Protein AF-A0A926HUX8-F1 (afdb_monomer_lite)

Organism: NCBI:txid2763657

Foldseek 3Di:
DPPVVVCVVVVVVVVVVPPDDDDPDDPPWDWDDDLFKIKTAQAPPQKKKKKFFDAPNDTDDIDIFTDPGITMDGCCVVCVVSSVRGPDMDMDIDRPVVCVVVVVVCVVVVVVDPDPPPDDDAAEEAEEEDQPCWQVLVSVLLCVLQPHYYWYFAFPDRQDPQLVPLVDCPRVQNVCVVVLHQGHTDDIPDDPVPHQEYAYEAEDDPLAGGNSSLNVLQVDDCANHEYAYEYEYPDHDNVSHQVVSCVSNVRYHYFDYYYDTSPDDSVVSNVSCVVRCVDLQSQLWKWWQDPVGIWIWRWDNFQQLSQVSVLPFFWWAWDDDPLWWIKTATPDARDCPPAQFKDFDAQFWWWAQQVVRIIIHGNHTGGMDSRIGTTTGIPDDSVCRSVDGGIITMHRD

InterPro domains:
  IPR008254 Flavodoxin/nitric oxide synthase [PF12682] (124-274)
  IPR029000 Cyclophilin-like domain superfamily [SSF50891] (284-392)
  IPR029039 Flavoprotein-like superfamily [G3DSA:3.40.50.360] (113-276)
  IPR029039 Flavoprotein-like superfamily [SSF52218] (123-238)
  IPR041183 Cyclophilin-like [PF18050] (291-389)

Secondary structure (DSSP, 8-state):
--HHHHHHHHHHHHHHH-S--PPPSSPPPPEEE-SSEEEEEEEPTTEEEEEEEEETTEEEEEEEEE-SEEEEEE-TTTSHHHHHH-SEEEEEEEEGGGGTTTHHHHHHHHSSSPPPP------EEEEE--SSSHHHHHHHHHHHHH-SEEEE--BSSPPPTTTT-TTSTTSHHHHHHHTT----BPPPSS-GGG-SEEEEEEE-BTTB--HHHHHHHHHS--TT-EEEEEEE-SS--SHHHHHHHHHH-TTSEE---EEE-TT--HHHHHHHHHHTT--SSSS-EEEEE-TT--EEEEEPSSHHHHHHHHT-SEEEEEEEETTTEEEE--SS----TT----B---TTEEEEETTTTEEEEESS----BTTEEEEEEEEE-GGGGGG--EEEEEEE-

Radius of gyration: 28.54 Å; chains: 1; bounding box: 80×50×68 Å

pLDDT: mean 81.67, std 19.46, range [22.62, 98.62]

Structure (mmCIF, N/CA/C/O backbone):
data_AF-A0A926HUX8-F1
#
_entry.id   AF-A0A926HUX8-F1
#
loop_
_atom_site.group_PDB
_atom_site.id
_atom_site.type_symbol
_atom_site.label_atom_id
_atom_site.label_alt_id
_atom_site.label_comp_id
_atom_site.label_asym_id
_atom_site.label_entity_id
_atom_site.label_seq_id
_atom_site.pdbx_PDB_ins_code
_atom_site.Cartn_x
_atom_site.Cartn_y
_atom_site.Cartn_z
_atom_site.occupancy
_atom_site.B_iso_or_equiv
_atom_site.auth_seq_id
_atom_site.auth_comp_id
_atom_site.auth_asym_id
_atom_site.auth_atom_id
_atom_site.pdbx_PDB_model_num
ATOM 1 N N . MET A 1 1 ? -18.602 -22.267 11.262 1.00 30.44 1 MET A N 1
ATOM 2 C CA . MET A 1 1 ? -19.468 -21.073 11.420 1.00 30.44 1 MET A CA 1
ATOM 3 C C . MET A 1 1 ? -19.424 -20.127 10.201 1.00 30.44 1 MET A C 1
ATOM 5 O O . MET A 1 1 ? -19.617 -18.935 10.369 1.00 30.44 1 MET A O 1
ATOM 9 N N . LYS A 1 2 ? -19.204 -20.626 8.965 1.00 26.97 2 LYS A N 1
ATOM 10 C CA . LYS A 1 2 ? -19.083 -19.789 7.745 1.00 26.97 2 LYS A CA 1
ATOM 11 C C . LYS A 1 2 ? -20.189 -20.012 6.688 1.00 26.97 2 LYS A C 1
ATOM 13 O O . LYS A 1 2 ? -20.452 -19.112 5.905 1.00 26.97 2 LYS A O 1
ATOM 18 N N . MET A 1 3 ? -20.953 -21.114 6.732 1.00 22.62 3 MET A N 1
ATOM 19 C CA . MET A 1 3 ? -22.077 -21.340 5.792 1.00 22.62 3 MET A CA 1
ATOM 20 C C . MET A 1 3 ? -23.288 -20.406 5.993 1.00 22.62 3 MET A C 1
ATOM 22 O O . MET A 1 3 ? -24.072 -20.221 5.070 1.00 22.62 3 MET A O 1
ATOM 26 N N . ARG A 1 4 ? -23.459 -19.789 7.175 1.00 27.47 4 ARG A N 1
ATOM 27 C CA . ARG A 1 4 ? -24.606 -18.897 7.448 1.00 27.47 4 ARG A CA 1
ATOM 28 C C . ARG A 1 4 ? -24.485 -17.506 6.806 1.00 27.47 4 ARG A C 1
ATOM 30 O O . ARG A 1 4 ? -25.516 -16.886 6.582 1.00 27.47 4 ARG A O 1
ATOM 37 N N . LYS A 1 5 ? -23.273 -17.027 6.483 1.00 30.53 5 LYS A N 1
ATOM 38 C CA . LYS A 1 5 ? -23.066 -15.690 5.886 1.00 30.53 5 LYS A CA 1
ATOM 39 C C . LYS A 1 5 ? -23.252 -15.673 4.360 1.00 30.53 5 LYS A C 1
ATOM 41 O O . LYS A 1 5 ? -23.856 -14.738 3.851 1.00 30.53 5 LYS A O 1
ATOM 46 N N . TYR A 1 6 ? -22.863 -16.729 3.638 1.00 31.91 6 TYR A N 1
ATOM 47 C CA . TYR A 1 6 ? -23.078 -16.809 2.179 1.00 31.91 6 TYR A CA 1
ATOM 48 C C . TYR A 1 6 ? -24.557 -16.929 1.791 1.00 31.91 6 TYR A C 1
ATOM 50 O O . TYR A 1 6 ?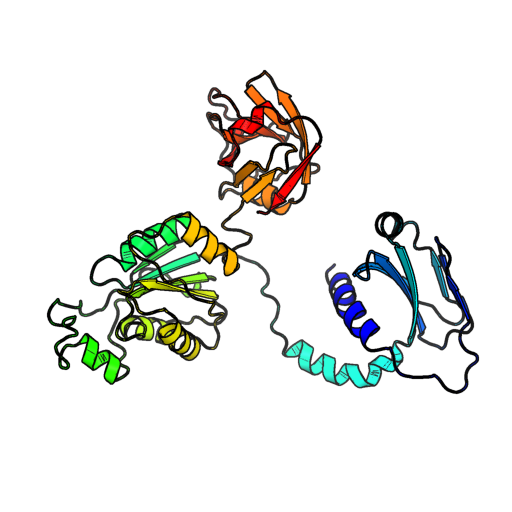 -24.987 -16.347 0.796 1.00 31.91 6 TYR A O 1
ATOM 58 N N . ALA A 1 7 ? -25.366 -17.593 2.623 1.00 31.94 7 ALA A N 1
ATOM 59 C CA . ALA A 1 7 ? -26.815 -17.605 2.450 1.00 31.94 7 ALA A CA 1
ATOM 60 C C . ALA A 1 7 ? -27.417 -16.187 2.529 1.00 31.94 7 ALA A C 1
ATOM 62 O O . ALA A 1 7 ? -28.369 -15.905 1.816 1.00 31.94 7 ALA A O 1
ATOM 63 N N . ALA A 1 8 ? -26.846 -15.274 3.323 1.00 34.78 8 ALA A N 1
ATOM 64 C CA . ALA A 1 8 ? -27.367 -13.916 3.494 1.00 34.78 8 ALA A CA 1
ATOM 65 C C . ALA A 1 8 ? -27.071 -12.969 2.311 1.00 34.78 8 ALA A C 1
ATOM 67 O O . ALA A 1 8 ? -27.789 -11.988 2.142 1.00 34.78 8 ALA A O 1
ATOM 68 N N . LEU A 1 9 ? -26.060 -13.264 1.482 1.00 35.75 9 LEU A N 1
ATOM 69 C CA . LEU A 1 9 ? -25.688 -12.470 0.296 1.00 35.75 9 LEU A CA 1
ATOM 70 C C . LEU A 1 9 ? -26.307 -12.999 -1.007 1.00 35.75 9 LEU A C 1
ATOM 72 O O . LEU A 1 9 ? -26.645 -12.210 -1.887 1.00 35.75 9 LEU A O 1
ATOM 76 N N . LEU A 1 10 ? -26.529 -14.314 -1.115 1.00 41.53 10 LEU A N 1
ATOM 77 C CA . LEU A 1 10 ? -27.232 -14.910 -2.257 1.00 41.53 10 LEU A CA 1
ATOM 78 C C . LEU A 1 10 ? -28.755 -14.746 -2.172 1.00 41.53 10 LEU A C 1
ATOM 80 O O . LEU A 1 10 ? -29.404 -14.593 -3.203 1.00 41.53 10 LEU A O 1
ATOM 84 N N . LEU A 1 11 ? -29.335 -14.741 -0.968 1.00 42.62 11 LEU A N 1
ATOM 85 C CA . LEU A 1 11 ? -30.784 -14.639 -0.771 1.00 42.62 11 LEU A CA 1
ATOM 86 C C . LEU A 1 11 ? -31.406 -13.322 -1.292 1.00 42.62 11 LEU A C 1
ATOM 88 O O . LEU A 1 11 ? -32.448 -13.415 -1.929 1.00 42.62 11 LEU A O 1
ATOM 92 N N . PRO A 1 12 ? -30.809 -12.120 -1.129 1.00 43.56 12 PRO A N 1
ATOM 93 C CA . PRO A 1 12 ? -31.329 -10.892 -1.738 1.00 43.56 12 PRO A CA 1
ATOM 94 C C . PRO A 1 12 ? -31.287 -10.921 -3.272 1.00 43.56 12 PRO A C 1
ATOM 96 O O . PRO A 1 12 ? -32.236 -10.476 -3.916 1.00 43.56 12 PRO A O 1
ATOM 99 N N . LEU A 1 13 ? -30.219 -11.479 -3.857 1.00 39.31 13 LEU A N 1
ATOM 100 C CA . LEU A 1 13 ? -30.061 -11.606 -5.310 1.00 39.31 13 LEU A CA 1
ATOM 101 C C . LEU A 1 13 ? -31.079 -12.600 -5.895 1.00 39.31 13 LEU A C 1
ATOM 103 O O . LEU A 1 13 ? -31.664 -12.355 -6.948 1.00 39.31 13 LEU A O 1
ATOM 107 N N . LEU A 1 14 ? -31.346 -13.695 -5.175 1.00 46.66 14 LEU A N 1
ATOM 108 C CA . LEU A 1 14 ? -32.351 -14.687 -5.549 1.00 46.66 14 LEU A CA 1
ATOM 109 C C . LEU A 1 14 ? -33.788 -14.176 -5.345 1.00 46.66 14 LEU A C 1
ATOM 111 O O . LEU A 1 14 ? -34.656 -14.436 -6.173 1.00 46.66 14 LEU A O 1
ATOM 115 N N . LEU A 1 15 ? -34.039 -13.407 -4.279 1.00 44.56 15 LEU A N 1
ATOM 116 C CA . LEU A 1 15 ? -35.337 -12.782 -4.001 1.00 44.56 15 LEU A CA 1
ATOM 117 C C . LEU A 1 15 ? -35.689 -11.688 -5.025 1.00 44.56 15 LEU A C 1
ATOM 119 O O . LEU A 1 15 ? -36.867 -11.522 -5.330 1.00 44.56 15 LEU A O 1
ATOM 123 N N . MET A 1 16 ? -34.702 -10.991 -5.609 1.00 39.34 16 MET A N 1
ATOM 124 C CA . MET A 1 16 ? -34.928 -10.086 -6.752 1.00 39.34 16 MET A CA 1
ATOM 125 C C . MET A 1 16 ? -35.346 -10.830 -8.034 1.00 39.34 16 MET A C 1
ATOM 127 O O . MET A 1 16 ? -36.102 -10.285 -8.838 1.00 39.34 16 MET A O 1
ATOM 131 N N . LEU A 1 17 ? -34.892 -12.075 -8.225 1.00 37.88 17 LEU A N 1
ATOM 132 C CA . LEU A 1 17 ? -35.173 -12.885 -9.419 1.00 37.88 17 LEU A CA 1
ATOM 133 C C . LEU A 1 17 ? -36.525 -13.623 -9.367 1.00 37.88 17 LEU A C 1
ATOM 135 O O . LEU A 1 17 ? -37.044 -14.014 -10.409 1.00 37.88 17 LEU A O 1
ATOM 139 N N . CYS A 1 18 ? -37.143 -13.770 -8.192 1.00 39.72 18 CYS A N 1
ATOM 140 C CA . CYS A 1 18 ? -38.408 -14.498 -8.013 1.00 39.72 18 CYS A CA 1
ATOM 141 C C . CYS A 1 18 ? -39.683 -13.677 -8.306 1.00 39.72 18 CYS A C 1
ATOM 143 O O . CYS A 1 18 ? -40.761 -14.018 -7.823 1.00 39.72 18 CYS A O 1
ATOM 145 N N . SER A 1 19 ? -39.609 -12.616 -9.115 1.00 36.59 19 SER A N 1
ATOM 146 C CA . SER A 1 19 ? -40.789 -11.825 -9.511 1.00 36.59 19 SER A CA 1
ATOM 147 C C . SER A 1 19 ? -41.576 -12.401 -10.696 1.00 36.59 19 SER A C 1
ATOM 149 O O . SER A 1 19 ? -42.433 -11.714 -11.246 1.00 36.59 19 SER A O 1
ATOM 151 N N . VAL A 1 20 ? -41.337 -13.654 -11.100 1.00 40.81 20 VAL A N 1
ATOM 152 C CA . VAL A 1 20 ? -42.109 -14.291 -12.173 1.00 40.81 20 VAL A CA 1
ATOM 153 C C . VAL A 1 20 ? -42.200 -15.799 -11.938 1.00 40.81 20 VAL A C 1
ATOM 155 O O . VAL A 1 20 ? -41.252 -16.524 -12.217 1.00 40.81 20 VAL A O 1
ATOM 158 N N . ASN A 1 21 ? -43.324 -16.271 -11.394 1.00 34.19 21 ASN A N 1
ATOM 159 C CA . ASN A 1 21 ? -44.075 -17.423 -11.915 1.00 34.19 21 ASN A CA 1
ATOM 160 C C . ASN A 1 21 ? -45.258 -17.754 -10.995 1.00 34.19 21 ASN A C 1
ATOM 162 O O . ASN A 1 21 ? -45.106 -18.055 -9.815 1.00 34.19 21 ASN A O 1
ATOM 166 N N . SER A 1 22 ? -46.454 -17.692 -11.572 1.00 34.25 22 SER A N 1
ATOM 167 C CA . SER A 1 22 ? -47.717 -18.083 -10.956 1.00 34.25 22 SER A CA 1
ATOM 168 C C . SER A 1 22 ? -47.761 -19.606 -10.786 1.00 34.25 22 SER A C 1
ATOM 170 O O . SER A 1 22 ? -47.613 -20.336 -11.767 1.00 34.25 22 SER A O 1
ATOM 172 N N . PHE A 1 23 ? -47.979 -20.101 -9.566 1.00 32.97 23 PHE A N 1
ATOM 173 C CA . PHE A 1 23 ? -48.222 -21.527 -9.343 1.00 32.97 23 PHE A CA 1
ATOM 174 C C . PHE A 1 23 ? -49.660 -21.883 -9.735 1.00 32.97 23 PHE A C 1
ATOM 176 O O . PHE A 1 23 ? -50.624 -21.272 -9.282 1.00 32.97 23 PHE A O 1
ATOM 183 N N . VAL A 1 24 ? -49.796 -22.890 -10.597 1.00 35.28 24 VAL A N 1
ATOM 184 C CA . VAL A 1 24 ? -51.074 -23.470 -11.018 1.00 35.28 24 VAL A CA 1
ATOM 185 C C . VAL A 1 24 ? -51.411 -24.651 -10.097 1.00 35.28 24 VAL A C 1
ATOM 187 O O . VAL A 1 24 ? -50.634 -25.593 -9.988 1.00 35.28 24 VAL A O 1
ATOM 190 N N . ALA A 1 25 ? -52.609 -24.607 -9.503 1.00 40.12 25 ALA A N 1
ATOM 191 C CA . ALA A 1 25 ? -53.390 -25.741 -8.978 1.00 40.12 25 ALA A CA 1
ATOM 192 C C . ALA A 1 25 ? -52.998 -26.418 -7.637 1.00 40.12 25 ALA A C 1
ATOM 194 O O . ALA A 1 25 ? -53.245 -27.609 -7.456 1.00 40.12 25 ALA A O 1
ATOM 195 N N . ALA A 1 26 ? -52.543 -25.651 -6.646 1.00 45.12 26 ALA A N 1
ATOM 196 C CA . ALA A 1 26 ? -52.792 -25.931 -5.223 1.00 45.12 26 ALA A CA 1
ATOM 197 C C . ALA A 1 26 ? -53.458 -24.682 -4.617 1.00 45.12 26 ALA A C 1
ATOM 199 O O . ALA A 1 26 ? -53.268 -23.595 -5.162 1.00 45.12 26 ALA A O 1
ATOM 200 N N . ALA A 1 27 ? -54.275 -24.807 -3.562 1.00 52.12 27 ALA A N 1
ATOM 201 C CA . ALA A 1 27 ? -54.790 -23.619 -2.872 1.00 52.12 27 ALA A CA 1
ATOM 202 C C . ALA A 1 27 ? -53.598 -22.716 -2.517 1.00 52.12 27 ALA A C 1
ATOM 204 O O . ALA A 1 27 ? -52.604 -23.221 -1.994 1.00 52.12 27 ALA A O 1
ATOM 205 N N . GLU A 1 28 ? -53.653 -21.430 -2.882 1.00 56.44 28 GLU A N 1
ATOM 206 C CA . GLU A 1 28 ? -52.547 -20.519 -2.588 1.00 56.44 28 GLU A CA 1
ATOM 207 C C . GLU A 1 28 ? -52.283 -20.545 -1.077 1.00 56.44 28 GLU A C 1
ATOM 209 O O . GLU A 1 28 ? -53.228 -20.389 -0.296 1.00 56.44 28 GLU A O 1
ATOM 214 N N . PRO A 1 29 ? -51.033 -20.784 -0.649 1.00 65.06 29 PRO A N 1
ATOM 215 C CA . PRO A 1 29 ? -50.724 -20.874 0.766 1.00 65.06 29 PRO A CA 1
ATOM 216 C C . PRO A 1 29 ? -51.051 -19.542 1.443 1.00 65.06 29 PRO A C 1
ATOM 218 O O . PRO A 1 29 ? -50.635 -18.472 0.988 1.00 65.06 29 PRO A O 1
ATOM 221 N N . ALA A 1 30 ? -51.809 -19.596 2.537 1.00 72.62 30 ALA A N 1
ATOM 222 C CA . ALA A 1 30 ? -52.227 -18.389 3.234 1.00 72.62 30 ALA A CA 1
ATOM 223 C C . ALA A 1 30 ? -51.070 -17.855 4.084 1.00 72.62 30 ALA A C 1
ATOM 225 O O . ALA A 1 30 ? -50.608 -18.519 5.014 1.00 72.62 30 ALA A O 1
ATOM 226 N N . LEU A 1 31 ? -50.619 -16.638 3.772 1.00 77.12 31 LEU A N 1
ATOM 227 C CA . LEU A 1 31 ? -49.547 -15.948 4.484 1.00 77.12 31 LEU A CA 1
ATOM 228 C C . LEU A 1 31 ? -50.100 -14.845 5.378 1.00 77.12 31 LEU A C 1
ATOM 230 O O . LEU A 1 31 ? -50.803 -13.946 4.925 1.00 77.12 31 LEU A O 1
ATOM 234 N N . THR A 1 32 ? -49.742 -14.894 6.657 1.00 80.38 32 THR A N 1
ATOM 235 C CA . THR A 1 32 ? -50.054 -13.846 7.630 1.00 80.38 32 THR A CA 1
ATOM 236 C C . THR A 1 32 ? -48.773 -13.364 8.290 1.00 80.38 32 THR A C 1
ATOM 238 O O . THR A 1 32 ? -48.001 -14.158 8.825 1.00 80.38 32 THR A O 1
ATOM 241 N N . VAL A 1 33 ? -48.558 -12.050 8.286 1.00 79.69 33 VAL A N 1
ATOM 242 C CA . VAL A 1 33 ? -47.415 -11.403 8.936 1.00 79.69 33 VAL A CA 1
ATOM 243 C C . VAL A 1 33 ? -47.902 -10.388 9.964 1.00 79.69 33 VAL A C 1
ATOM 245 O O . VAL A 1 33 ? -48.847 -9.637 9.732 1.00 79.69 33 VAL A O 1
ATOM 248 N N . THR A 1 34 ? -47.251 -10.377 11.119 1.00 83.50 34 THR A N 1
ATOM 249 C CA . THR A 1 34 ? -47.455 -9.402 12.196 1.00 83.50 34 THR A CA 1
ATOM 250 C C . THR A 1 34 ? -46.132 -8.701 12.501 1.00 83.50 34 THR A C 1
ATOM 252 O O . THR A 1 34 ? -45.128 -8.939 11.840 1.00 83.50 34 THR A O 1
ATOM 255 N N . LYS A 1 35 ? -46.076 -7.828 13.512 1.00 77.81 35 LYS A N 1
ATOM 256 C CA . LYS A 1 35 ? -44.792 -7.227 13.917 1.00 77.81 35 LYS A CA 1
ATOM 257 C C . LYS A 1 35 ? -43.835 -8.219 14.590 1.00 77.81 35 LYS A C 1
ATOM 259 O O . LYS A 1 35 ? -42.640 -7.964 14.607 1.00 77.81 35 LYS A O 1
ATOM 264 N N . SER A 1 36 ? -44.340 -9.327 15.128 1.00 77.94 36 SER A N 1
ATOM 265 C CA . SER A 1 36 ? -43.566 -10.261 15.961 1.00 77.94 36 SER A CA 1
ATOM 266 C C . SER A 1 36 ? -43.528 -11.696 15.431 1.00 77.94 36 SER A C 1
ATOM 268 O O . SER A 1 36 ? -42.726 -12.511 15.890 1.00 77.94 36 SER A O 1
ATOM 270 N N . ALA A 1 37 ? -44.389 -12.035 14.473 1.00 84.25 37 ALA A N 1
ATOM 271 C CA . ALA A 1 37 ? -44.496 -13.388 13.950 1.00 84.25 37 ALA A CA 1
ATOM 272 C C . ALA A 1 37 ? -44.999 -13.430 12.508 1.00 84.25 37 ALA A C 1
ATOM 274 O O . ALA A 1 37 ? -45.783 -12.579 12.080 1.00 84.25 37 ALA A O 1
ATOM 275 N N . ALA A 1 38 ? -44.601 -14.486 11.803 1.00 84.94 38 ALA A N 1
ATOM 276 C CA . ALA A 1 38 ? -45.119 -14.852 10.495 1.00 84.94 38 ALA A CA 1
ATOM 277 C C . ALA A 1 38 ? -45.668 -16.280 10.534 1.00 84.94 38 ALA A C 1
ATOM 279 O O . ALA A 1 38 ? -45.161 -17.151 11.251 1.00 84.94 38 ALA A O 1
ATOM 280 N N . TYR A 1 39 ? -46.727 -16.493 9.765 1.00 83.44 39 TYR A N 1
ATOM 281 C CA . TYR A 1 39 ? -47.485 -17.727 9.728 1.00 83.44 39 TYR A CA 1
ATOM 282 C C . TYR A 1 39 ? -47.853 -18.067 8.288 1.00 83.44 39 TYR A C 1
ATOM 284 O O . TYR A 1 39 ? -48.324 -17.202 7.548 1.00 83.44 39 TYR A O 1
ATOM 292 N N . ALA A 1 40 ? -47.635 -19.321 7.912 1.00 83.00 40 ALA A N 1
ATOM 293 C CA . ALA A 1 40 ? -47.982 -19.861 6.611 1.00 83.00 40 ALA A CA 1
ATOM 294 C C . ALA A 1 40 ? -48.712 -21.199 6.782 1.00 83.00 40 ALA A C 1
ATOM 296 O O . ALA A 1 40 ? -48.212 -22.081 7.486 1.00 83.00 40 ALA A O 1
ATOM 297 N N . THR A 1 41 ? -49.872 -21.360 6.147 1.00 82.38 41 THR A N 1
ATOM 298 C CA . THR A 1 41 ? -50.610 -22.638 6.096 1.00 82.38 41 THR A CA 1
ATOM 299 C C . THR A 1 41 ? -50.675 -23.178 4.685 1.00 82.38 41 THR A C 1
ATOM 301 O O . THR A 1 41 ? -50.396 -22.462 3.725 1.00 82.38 41 THR A O 1
ATOM 304 N N . ASP A 1 42 ? -51.027 -24.460 4.578 1.00 80.06 42 ASP A N 1
ATOM 305 C CA . ASP A 1 42 ? -51.213 -25.155 3.303 1.00 80.06 42 ASP A CA 1
ATOM 306 C C . ASP A 1 42 ? -49.953 -25.102 2.423 1.00 80.06 42 ASP A C 1
ATOM 308 O O . ASP A 1 42 ? -50.006 -25.085 1.195 1.00 80.06 42 ASP A O 1
ATOM 312 N N . CYS A 1 43 ? -48.788 -25.071 3.076 1.00 75.06 43 CYS A N 1
ATOM 313 C CA . CYS A 1 43 ? -47.498 -24.979 2.416 1.00 75.06 43 CYS A CA 1
ATOM 314 C C . CYS A 1 43 ? -47.186 -26.290 1.677 1.00 75.06 43 CYS A C 1
ATOM 316 O O . CYS A 1 43 ? -47.221 -27.360 2.304 1.00 75.06 43 CYS A O 1
ATOM 318 N N . PRO A 1 44 ? -46.802 -26.230 0.387 1.00 71.06 44 PRO A N 1
ATOM 319 C CA . PRO A 1 44 ? -46.281 -27.380 -0.343 1.00 71.06 44 PRO A CA 1
ATOM 320 C C . PRO A 1 44 ? -45.127 -28.072 0.394 1.00 71.06 44 PRO A C 1
ATOM 322 O O . PRO A 1 44 ? -44.391 -27.445 1.167 1.00 71.06 44 PRO A O 1
ATOM 325 N N . ALA A 1 45 ? -44.934 -29.366 0.132 1.00 68.25 45 ALA A N 1
ATOM 326 C CA . ALA A 1 45 ? -43.792 -30.103 0.666 1.00 68.25 45 ALA A CA 1
ATOM 327 C C . ALA A 1 45 ? -42.476 -29.403 0.276 1.00 68.25 45 ALA A C 1
ATOM 329 O O . ALA A 1 45 ? -42.297 -29.031 -0.879 1.00 68.25 45 ALA A O 1
ATOM 330 N N . ASN A 1 46 ? -41.559 -29.250 1.238 1.00 68.19 46 ASN A N 1
ATOM 331 C CA . ASN A 1 46 ? -40.267 -28.556 1.096 1.00 68.19 46 ASN A CA 1
ATOM 332 C C . ASN A 1 46 ? -40.320 -27.018 0.981 1.00 68.19 46 ASN A C 1
ATOM 334 O O . ASN A 1 46 ? -39.338 -26.394 0.565 1.00 68.19 46 ASN A O 1
ATOM 338 N N . SER A 1 47 ? -41.431 -26.401 1.389 1.00 73.81 47 SER A N 1
ATOM 339 C CA . SER A 1 47 ? -41.518 -24.944 1.520 1.00 73.81 47 SER A CA 1
ATOM 340 C C . SER A 1 47 ? -40.737 -24.430 2.729 1.00 73.81 47 SER A C 1
ATOM 342 O O . SER A 1 47 ? -40.798 -24.997 3.818 1.00 73.81 47 SER A O 1
ATOM 344 N N . ASN A 1 48 ? -40.077 -23.292 2.557 1.00 77.75 48 ASN A N 1
ATOM 345 C CA . ASN A 1 48 ? -39.493 -22.498 3.628 1.00 77.75 48 ASN A CA 1
ATOM 346 C C . ASN A 1 48 ? -40.200 -21.146 3.694 1.00 77.75 48 ASN A C 1
ATOM 348 O O . ASN A 1 48 ? -40.423 -20.512 2.661 1.00 77.75 48 ASN A O 1
ATOM 352 N N . LEU A 1 49 ? -40.515 -20.691 4.905 1.00 78.75 49 LEU A N 1
ATOM 353 C CA . LEU A 1 49 ? -41.037 -19.349 5.142 1.00 78.75 49 LEU A CA 1
ATOM 354 C C . LEU A 1 49 ? -39.875 -18.403 5.435 1.00 78.75 49 LEU A C 1
ATOM 356 O O . LEU A 1 49 ? -39.132 -18.597 6.398 1.00 78.75 49 LEU A O 1
ATOM 360 N N . ILE A 1 50 ? -39.739 -17.363 4.623 1.00 80.81 50 ILE A N 1
ATOM 361 C CA . ILE A 1 50 ? -38.726 -16.322 4.781 1.00 80.81 50 ILE A CA 1
ATOM 362 C C . ILE A 1 50 ? -39.404 -15.057 5.287 1.00 80.81 50 ILE A C 1
ATOM 364 O O . ILE A 1 50 ? -40.402 -14.613 4.721 1.00 80.81 50 ILE A O 1
ATOM 368 N N . VAL A 1 51 ? -38.818 -14.456 6.316 1.00 79.56 51 VAL A N 1
ATOM 369 C CA . VAL A 1 51 ? -39.163 -13.124 6.814 1.00 79.56 51 VAL A CA 1
ATOM 370 C C . VAL A 1 51 ? -37.990 -12.197 6.529 1.00 79.56 51 VAL A C 1
ATOM 372 O O . VAL A 1 51 ? -36.859 -12.509 6.903 1.00 79.56 51 VAL A O 1
ATOM 375 N N . ALA A 1 52 ? -38.255 -11.071 5.871 1.00 78.50 52 ALA A N 1
ATOM 376 C CA . ALA A 1 52 ? -37.259 -10.074 5.499 1.00 78.50 52 ALA A CA 1
ATOM 377 C C . ALA A 1 52 ? -37.696 -8.677 5.957 1.00 78.50 52 ALA A C 1
ATOM 379 O O . ALA A 1 52 ? -38.830 -8.265 5.709 1.00 78.50 52 ALA A O 1
ATOM 380 N N . LEU A 1 53 ? -36.789 -7.959 6.615 1.00 76.38 53 LEU A N 1
ATOM 381 C CA . LEU A 1 53 ? -36.997 -6.610 7.128 1.00 76.38 53 LEU A CA 1
ATOM 382 C C . LEU A 1 53 ? -36.202 -5.623 6.292 1.00 76.38 53 LEU A C 1
ATOM 384 O O . LEU A 1 53 ? -35.031 -5.867 5.987 1.00 76.38 53 LEU A O 1
ATOM 388 N N . TYR A 1 54 ? -36.834 -4.506 5.956 1.00 72.12 54 TYR A N 1
ATOM 389 C CA . TYR A 1 54 ? -36.247 -3.463 5.131 1.00 72.12 54 TYR A CA 1
ATOM 390 C C . TYR A 1 54 ? -36.311 -2.106 5.828 1.00 72.12 54 TYR A C 1
ATOM 392 O O . TYR A 1 54 ? -37.237 -1.834 6.590 1.00 72.12 54 TYR A O 1
ATOM 400 N N . GLN A 1 55 ? -35.320 -1.270 5.535 1.00 74.19 55 GLN A N 1
ATOM 401 C CA . GLN A 1 55 ? -35.284 0.152 5.859 1.00 74.19 55 GLN A CA 1
ATOM 402 C C . GLN A 1 55 ? -34.823 0.895 4.603 1.00 74.19 55 GLN A C 1
ATOM 404 O O . GLN A 1 55 ? -33.747 0.597 4.083 1.00 74.19 55 GLN A O 1
ATOM 409 N N . ASN A 1 56 ? -35.620 1.837 4.094 1.00 71.69 56 ASN A N 1
ATOM 410 C CA . ASN A 1 56 ? -35.329 2.579 2.860 1.00 71.69 56 ASN A CA 1
ATOM 411 C C . ASN A 1 56 ? -34.958 1.654 1.682 1.00 71.69 56 ASN A C 1
ATOM 413 O O . ASN A 1 56 ? -33.926 1.832 1.039 1.00 71.69 56 ASN A O 1
ATOM 417 N N . GLU A 1 57 ? -35.764 0.611 1.452 1.00 72.31 57 GLU A N 1
ATOM 418 C CA . GLU A 1 57 ? -35.560 -0.423 0.415 1.00 72.31 57 GLU A CA 1
ATOM 419 C C . GLU A 1 57 ? -34.299 -1.295 0.565 1.00 72.31 57 GLU A C 1
ATOM 421 O O . GLU A 1 57 ? -34.103 -2.243 -0.200 1.00 72.31 57 GLU A O 1
ATOM 426 N N . ARG A 1 58 ? -33.476 -1.066 1.593 1.00 56.66 58 ARG A N 1
ATOM 427 C CA . ARG A 1 58 ? -32.315 -1.897 1.912 1.00 56.66 58 ARG A CA 1
ATOM 428 C C . ARG A 1 58 ? -32.698 -2.997 2.891 1.00 56.66 58 ARG A C 1
ATOM 430 O O . ARG A 1 58 ? -33.376 -2.748 3.884 1.00 56.66 58 ARG A O 1
ATOM 437 N N . LEU A 1 59 ? -32.246 -4.219 2.620 1.00 66.69 59 LEU A N 1
ATOM 438 C CA . LEU A 1 59 ? -32.437 -5.354 3.518 1.00 66.69 59 LEU A CA 1
ATOM 439 C C . LEU A 1 59 ? -31.601 -5.162 4.793 1.00 66.69 59 LEU A C 1
ATOM 441 O O . LEU A 1 59 ? -30.381 -5.026 4.705 1.00 66.69 59 LEU A O 1
ATOM 445 N N . VAL A 1 60 ? -32.252 -5.179 5.957 1.00 70.81 60 VAL A N 1
ATOM 446 C CA . VAL A 1 60 ? -31.615 -4.974 7.273 1.00 70.81 60 VAL A CA 1
ATOM 447 C C . VAL A 1 60 ? -31.690 -6.200 8.187 1.00 70.81 60 VAL A C 1
ATOM 449 O O . VAL A 1 60 ? -30.946 -6.286 9.156 1.00 70.81 60 VAL A O 1
ATOM 452 N N . GLY A 1 61 ? -32.534 -7.190 7.874 1.00 73.44 61 GLY A N 1
ATOM 453 C CA . GLY A 1 61 ? -32.604 -8.435 8.642 1.00 73.44 61 GLY A CA 1
ATOM 454 C C . GLY A 1 61 ? -33.382 -9.538 7.932 1.00 73.44 61 GLY A C 1
ATOM 455 O O . GLY A 1 61 ? -34.315 -9.257 7.180 1.00 73.44 61 GLY A O 1
ATOM 456 N N . THR A 1 62 ? -33.008 -10.802 8.161 1.00 81.25 62 THR A N 1
ATOM 457 C CA . THR A 1 62 ? -33.729 -11.964 7.611 1.00 81.25 62 THR A CA 1
ATOM 458 C C . THR A 1 62 ? -33.776 -13.142 8.573 1.00 81.25 62 THR A C 1
ATOM 460 O O . THR A 1 62 ? -32.832 -13.391 9.324 1.00 81.25 62 THR A O 1
ATOM 463 N N . LYS A 1 63 ? -34.861 -13.919 8.507 1.00 79.62 63 LYS A N 1
ATOM 464 C CA . LYS A 1 63 ? -34.990 -15.206 9.196 1.00 79.62 63 LYS A CA 1
ATOM 465 C C . LYS A 1 63 ? -35.731 -16.209 8.323 1.00 79.62 63 LYS A C 1
ATOM 467 O O . LYS A 1 63 ? -36.659 -15.850 7.602 1.00 79.62 63 LYS A O 1
ATOM 472 N N . ILE A 1 64 ? -35.310 -17.467 8.404 1.00 78.69 64 ILE A N 1
ATOM 473 C CA . ILE A 1 64 ? -35.887 -18.576 7.644 1.00 78.69 64 ILE A CA 1
ATOM 474 C C . ILE A 1 64 ? -36.457 -19.595 8.626 1.00 78.69 64 ILE A C 1
ATOM 476 O O . ILE A 1 64 ? -35.769 -20.011 9.561 1.00 78.69 64 ILE A O 1
ATOM 480 N N . TYR A 1 65 ? -37.697 -20.008 8.383 1.00 76.25 65 TYR A N 1
ATOM 481 C CA . TYR A 1 65 ? -38.387 -21.064 9.110 1.00 76.25 65 TYR A CA 1
ATOM 482 C C . TYR A 1 65 ? -38.627 -22.244 8.179 1.00 76.25 65 TYR A C 1
ATOM 484 O O . TYR A 1 65 ? -39.217 -22.100 7.107 1.00 76.25 65 TYR A O 1
ATOM 492 N N . ILE A 1 66 ? -38.148 -23.408 8.605 1.00 76.50 66 ILE A N 1
ATOM 493 C CA . ILE A 1 66 ? -38.222 -24.656 7.850 1.00 76.50 66 ILE A CA 1
ATOM 494 C C . ILE A 1 66 ? -39.320 -25.511 8.483 1.00 76.50 66 ILE A C 1
ATOM 496 O O . ILE A 1 66 ? -39.304 -25.734 9.694 1.00 76.50 66 ILE A O 1
ATOM 500 N N . GLY A 1 67 ? -40.270 -25.988 7.681 1.00 69.00 67 GLY A N 1
ATOM 501 C CA . GLY A 1 67 ? -41.377 -26.820 8.152 1.00 69.00 67 GLY A CA 1
ATOM 502 C C . GLY A 1 67 ? -42.164 -27.447 7.003 1.00 69.00 67 GLY A C 1
ATOM 503 O O . GLY A 1 67 ? -41.842 -27.253 5.837 1.00 69.00 67 GLY A O 1
ATOM 504 N N . THR A 1 68 ? -43.197 -28.227 7.325 1.00 68.19 68 THR A N 1
ATOM 505 C CA . THR A 1 68 ? -44.096 -28.836 6.326 1.00 68.19 68 THR A CA 1
ATOM 506 C C . THR A 1 68 ? -45.549 -28.622 6.736 1.00 68.19 68 THR A C 1
ATOM 508 O O . THR A 1 68 ? -45.861 -28.641 7.927 1.00 68.19 68 THR A O 1
ATOM 511 N N . GLY A 1 69 ? -46.436 -28.389 5.764 1.00 75.75 69 GLY A N 1
ATOM 512 C CA . GLY A 1 69 ? -47.853 -28.099 6.003 1.00 75.75 69 GLY A CA 1
ATOM 513 C C . GLY A 1 69 ? -48.083 -26.705 6.593 1.00 75.75 69 GLY A C 1
ATOM 514 O O . GLY A 1 69 ? -48.461 -25.788 5.870 1.00 75.75 69 GLY A O 1
ATOM 515 N N . THR A 1 70 ? -47.816 -26.538 7.888 1.00 81.50 70 THR A N 1
ATOM 516 C CA . THR A 1 70 ? -47.939 -25.259 8.600 1.00 81.50 70 THR A CA 1
ATOM 517 C C . THR A 1 70 ? -46.579 -24.821 9.124 1.00 81.50 70 THR A C 1
ATOM 519 O O . THR A 1 70 ? -45.929 -25.555 9.869 1.00 81.50 70 THR A O 1
ATOM 522 N N . ILE A 1 71 ? -46.160 -23.608 8.769 1.00 81.19 71 ILE A N 1
ATOM 523 C CA . ILE A 1 71 ? -44.887 -23.020 9.190 1.00 81.19 71 ILE A CA 1
ATOM 524 C C . ILE A 1 71 ? -45.178 -21.771 10.021 1.00 81.19 71 ILE A C 1
ATOM 526 O O . ILE A 1 71 ? -45.820 -20.833 9.550 1.00 81.19 71 ILE A O 1
ATOM 530 N N . GLN A 1 72 ? -44.690 -21.750 11.261 1.00 84.25 72 GLN A N 1
ATOM 531 C CA . GLN A 1 72 ? -44.795 -20.602 12.158 1.00 84.25 72 GLN A CA 1
ATOM 532 C C . GLN A 1 72 ? -43.411 -20.176 12.627 1.00 84.25 72 GLN A C 1
ATOM 534 O O . GLN A 1 72 ? -42.596 -21.009 13.026 1.00 84.25 72 GLN A O 1
ATOM 539 N N . GLY A 1 73 ? -43.180 -18.867 12.633 1.00 82.12 73 GLY A N 1
ATOM 540 C CA . GLY A 1 73 ? -41.927 -18.291 13.078 1.00 82.12 73 GLY A CA 1
ATOM 541 C C . GLY A 1 73 ? -42.105 -17.036 13.916 1.00 82.12 73 GLY A C 1
ATOM 542 O O . GLY A 1 73 ? -42.755 -16.091 13.477 1.00 82.12 73 GLY A O 1
ATOM 543 N N . ASN A 1 74 ? -41.507 -17.019 15.109 1.00 85.38 74 ASN A N 1
ATOM 544 C CA . ASN A 1 74 ? -41.333 -15.808 15.913 1.00 85.38 74 ASN A CA 1
ATOM 545 C C . ASN A 1 74 ? -39.903 -15.300 15.716 1.00 85.38 74 ASN A C 1
ATOM 547 O O . ASN A 1 74 ? -38.954 -16.043 15.970 1.00 85.38 74 ASN A O 1
ATOM 551 N N . TYR A 1 75 ? -39.755 -14.079 15.206 1.00 80.31 75 TYR A N 1
ATOM 552 C CA . TYR A 1 75 ? -38.458 -13.473 14.873 1.00 80.31 75 TYR A CA 1
ATOM 553 C C . TYR A 1 75 ? -38.107 -12.302 15.789 1.00 80.31 75 TYR A C 1
ATOM 555 O O . TYR A 1 75 ? -37.078 -11.668 15.592 1.00 80.31 75 TYR A O 1
ATOM 563 N N . THR A 1 76 ? -38.935 -12.014 16.796 1.00 80.56 76 THR A N 1
ATOM 564 C CA . THR A 1 76 ? -38.782 -10.811 17.628 1.00 80.56 76 THR A CA 1
ATOM 565 C C . THR A 1 76 ? -37.460 -10.802 18.390 1.00 80.56 76 THR A C 1
ATOM 567 O O . THR A 1 76 ? -36.803 -9.775 18.450 1.00 80.56 76 THR A O 1
ATOM 570 N N . GLN A 1 77 ? -37.048 -11.956 18.922 1.00 75.69 77 GLN A N 1
ATOM 571 C CA . GLN A 1 77 ? -35.786 -12.094 19.653 1.00 75.69 77 GLN A CA 1
ATOM 572 C C . GLN A 1 77 ? -34.570 -12.150 18.718 1.00 75.69 77 GLN A C 1
ATOM 574 O O . GLN A 1 77 ? -33.495 -11.680 19.062 1.00 75.69 77 GLN A O 1
ATOM 579 N N . ASP A 1 78 ? -34.734 -12.741 17.534 1.00 70.00 78 ASP A N 1
ATOM 580 C CA . ASP A 1 78 ? -33.638 -12.931 16.581 1.00 70.00 78 ASP A CA 1
ATOM 581 C C . ASP A 1 78 ? -33.332 -11.671 15.760 1.00 70.00 78 ASP A C 1
ATOM 583 O O . ASP A 1 78 ? -32.234 -11.544 15.225 1.00 70.00 78 ASP A O 1
ATOM 587 N N . LEU A 1 79 ? -34.314 -10.778 15.608 1.00 80.94 79 LEU A N 1
ATOM 588 C CA . LEU A 1 79 ? -34.259 -9.603 14.738 1.00 80.94 79 LEU A CA 1
ATOM 589 C C . LEU A 1 79 ? -34.625 -8.316 15.492 1.00 80.94 79 LEU A C 1
ATOM 591 O O . LEU A 1 79 ? -35.102 -7.375 14.867 1.00 80.94 79 LEU A O 1
ATOM 595 N N . GLU A 1 80 ? -34.431 -8.266 16.814 1.00 80.75 80 GLU A N 1
ATOM 596 C CA . GLU A 1 80 ? -34.844 -7.141 17.672 1.00 80.75 80 GLU A CA 1
ATOM 597 C C . GLU A 1 80 ? -34.300 -5.792 17.170 1.00 80.75 80 GLU A C 1
ATOM 599 O O . GLU A 1 80 ? -35.061 -4.846 16.977 1.00 80.75 80 GLU A O 1
ATOM 604 N N . GLU A 1 81 ? -33.007 -5.731 16.853 1.00 76.00 81 GLU A N 1
ATOM 605 C CA . GLU A 1 81 ? -32.353 -4.531 16.319 1.00 76.00 81 GLU A CA 1
ATOM 606 C C . GLU A 1 81 ? -32.805 -4.187 14.889 1.00 76.00 81 GLU A C 1
ATOM 608 O O . GLU A 1 81 ? -32.986 -3.023 14.541 1.00 76.00 81 GLU A O 1
ATOM 613 N N . ALA A 1 82 ? -33.041 -5.186 14.037 1.00 77.06 82 ALA A N 1
ATOM 614 C CA . ALA A 1 82 ? -33.553 -4.934 12.691 1.00 77.06 82 ALA A CA 1
ATOM 615 C C . ALA A 1 82 ? -35.012 -4.438 12.732 1.00 77.06 82 ALA A C 1
ATOM 617 O O . ALA A 1 82 ? -35.406 -3.604 11.919 1.00 77.06 82 ALA A O 1
ATOM 618 N N . LEU A 1 83 ? -35.807 -4.914 13.696 1.00 83.25 83 LEU A N 1
ATOM 619 C CA . LEU A 1 83 ? -37.203 -4.524 13.902 1.00 83.25 83 LEU A CA 1
ATOM 620 C C . LEU A 1 83 ? -37.353 -3.069 14.343 1.00 83.25 83 LEU A C 1
ATOM 622 O O . LEU A 1 83 ? -38.316 -2.422 13.930 1.00 83.25 83 LEU A O 1
ATOM 626 N N . THR A 1 84 ? -36.431 -2.546 15.157 1.00 82.56 84 THR A N 1
ATOM 627 C CA . THR A 1 84 ? -36.480 -1.144 15.612 1.00 82.56 84 THR A CA 1
ATOM 628 C C . THR A 1 84 ? -36.236 -0.151 14.479 1.00 82.56 84 THR A C 1
ATOM 630 O O . THR A 1 84 ? -36.762 0.960 14.527 1.00 82.56 84 THR A O 1
ATOM 633 N N . HIS A 1 85 ? -35.497 -0.556 13.444 1.00 77.94 85 HIS A N 1
ATOM 634 C CA . HIS A 1 85 ? -35.108 0.311 12.331 1.00 77.94 85 HIS A CA 1
ATOM 635 C C . HIS A 1 85 ? -35.877 0.041 11.032 1.00 77.94 85 HIS A C 1
ATOM 637 O O . HIS A 1 85 ? -35.846 0.871 10.124 1.00 77.94 85 HIS A O 1
ATOM 643 N N . SER A 1 86 ? -36.573 -1.094 10.924 1.00 79.12 86 SER A N 1
ATOM 644 C CA . SER A 1 86 ? -37.323 -1.443 9.717 1.00 79.12 86 SER A CA 1
ATOM 645 C C . SER A 1 86 ? -38.574 -0.584 9.520 1.00 79.12 86 SER A C 1
ATOM 647 O O . SER A 1 86 ? -39.344 -0.363 10.456 1.00 79.12 86 SER A O 1
ATOM 649 N N . ASP A 1 87 ? -38.820 -0.168 8.281 1.00 83.44 87 ASP A N 1
ATOM 650 C CA . ASP A 1 87 ? -40.073 0.465 7.855 1.00 83.44 87 ASP A CA 1
ATOM 651 C C . ASP A 1 87 ? -41.054 -0.540 7.227 1.00 83.44 87 ASP A C 1
ATOM 653 O O . ASP A 1 87 ? -42.254 -0.271 7.134 1.00 83.44 87 ASP A O 1
ATOM 657 N N . SER A 1 88 ? -40.563 -1.715 6.821 1.00 81.12 88 SER A N 1
ATOM 658 C CA . SER A 1 88 ? -41.358 -2.710 6.111 1.00 81.12 88 SER A CA 1
ATOM 659 C C . SER A 1 88 ? -40.885 -4.144 6.362 1.00 81.12 88 SER A C 1
ATOM 661 O O . SER A 1 88 ? -39.694 -4.439 6.468 1.00 81.12 88 SER A O 1
ATOM 663 N N . ILE A 1 89 ? -41.859 -5.058 6.443 1.00 81.81 89 ILE A N 1
ATOM 664 C CA . ILE A 1 89 ? -41.648 -6.502 6.591 1.00 81.81 89 ILE A CA 1
ATOM 665 C C . ILE A 1 89 ? -42.262 -7.188 5.374 1.00 81.81 89 ILE A C 1
ATOM 667 O O . ILE A 1 89 ? -43.437 -6.982 5.066 1.00 81.81 89 ILE A O 1
ATOM 671 N N . LYS A 1 90 ? -41.478 -8.021 4.692 1.00 79.44 90 LYS A N 1
ATOM 672 C CA . LYS A 1 90 ? -41.937 -8.852 3.576 1.00 79.44 90 LYS A CA 1
ATOM 673 C C . LYS A 1 90 ? -41.793 -10.322 3.942 1.00 79.44 90 LYS A C 1
ATOM 675 O O . LYS A 1 90 ? -40.840 -10.711 4.619 1.00 79.44 90 LYS A O 1
ATOM 680 N N . THR A 1 91 ? -42.746 -11.133 3.493 1.00 74.69 91 THR A N 1
ATOM 681 C CA . THR A 1 91 ? -42.705 -12.587 3.673 1.00 74.69 91 THR A CA 1
ATOM 682 C C . THR A 1 91 ? -42.770 -13.288 2.333 1.00 74.69 91 THR A C 1
ATOM 684 O O . THR A 1 91 ? -43.452 -12.826 1.419 1.00 74.69 91 THR A O 1
ATOM 687 N N . PHE A 1 92 ? -42.033 -14.387 2.223 1.00 74.31 92 PHE A N 1
ATOM 688 C CA . PHE A 1 92 ? -41.954 -15.187 1.009 1.00 74.31 92 PHE A CA 1
ATOM 689 C C . PHE A 1 92 ? -42.041 -16.659 1.381 1.00 74.31 92 PHE A C 1
ATOM 691 O O . PHE A 1 92 ? -41.407 -17.095 2.345 1.00 74.31 92 PHE A O 1
ATOM 698 N N . LEU A 1 93 ? -42.798 -17.424 0.603 1.00 73.12 93 LEU A N 1
ATOM 699 C CA . LEU A 1 93 ? -42.698 -18.876 0.610 1.00 73.12 93 LEU A CA 1
ATOM 700 C C . LEU A 1 93 ? -41.799 -19.300 -0.527 1.00 73.12 93 LEU A C 1
ATOM 702 O O . LEU A 1 93 ? -41.959 -18.843 -1.659 1.00 73.12 93 LEU A O 1
ATOM 706 N N . TRP A 1 94 ? -40.856 -20.173 -0.210 1.00 70.81 94 TRP A N 1
ATOM 707 C CA . TRP A 1 94 ? -39.912 -20.658 -1.191 1.00 70.81 94 TRP A CA 1
ATOM 708 C C . TRP A 1 94 ? -39.784 -22.172 -1.138 1.00 70.81 94 TRP A C 1
ATOM 710 O O . TRP A 1 94 ? -39.444 -22.736 -0.101 1.00 70.81 94 TRP A O 1
ATOM 720 N N . ASP A 1 95 ? -40.047 -22.819 -2.268 1.00 69.88 95 ASP A N 1
ATOM 721 C CA . ASP A 1 95 ? -39.849 -24.250 -2.449 1.00 69.88 95 ASP A CA 1
ATOM 722 C C . ASP A 1 95 ? -38.377 -24.534 -2.773 1.00 69.88 95 ASP A C 1
ATOM 724 O O . ASP A 1 95 ? -37.863 -24.164 -3.828 1.00 69.88 95 ASP A O 1
ATOM 728 N N . ILE A 1 96 ? -37.675 -25.213 -1.864 1.00 59.16 96 ILE A N 1
ATOM 729 C CA . ILE A 1 96 ? -36.256 -25.530 -2.070 1.00 59.16 96 ILE A CA 1
ATOM 730 C C . ILE A 1 96 ? -36.045 -26.515 -3.233 1.00 59.16 96 ILE A C 1
ATOM 732 O O . ILE A 1 96 ? -34.952 -26.584 -3.792 1.00 59.16 96 ILE A O 1
ATOM 736 N N . SER A 1 97 ? -37.080 -27.257 -3.644 1.00 55.72 97 SER A N 1
ATOM 737 C CA . SER A 1 97 ? -37.007 -28.182 -4.775 1.00 55.72 97 SER A CA 1
ATOM 738 C C . SER A 1 97 ? -36.979 -27.465 -6.130 1.00 55.72 97 SER A C 1
ATOM 740 O O . SER A 1 97 ? -36.473 -28.024 -7.106 1.00 55.72 97 SER A O 1
ATOM 742 N N . THR A 1 98 ? -37.393 -26.196 -6.221 1.00 56.34 98 THR A N 1
ATOM 743 C CA . THR A 1 98 ? -37.237 -25.413 -7.461 1.00 56.34 98 THR A CA 1
ATOM 744 C C . THR A 1 98 ? -35.784 -25.005 -7.738 1.00 56.34 98 THR A C 1
ATOM 746 O O . THR A 1 98 ? -35.488 -24.512 -8.823 1.00 56.34 98 THR A O 1
ATOM 749 N N . LEU A 1 99 ? -34.852 -25.237 -6.803 1.00 47.84 99 LEU A N 1
ATOM 750 C CA . LEU A 1 99 ? -33.407 -25.097 -7.032 1.00 47.84 99 LEU A CA 1
ATOM 751 C C . LEU A 1 99 ? -32.786 -26.307 -7.740 1.00 47.84 99 LEU A C 1
ATOM 753 O O . LEU A 1 99 ? -31.642 -26.230 -8.181 1.00 47.84 99 LEU A O 1
ATOM 757 N N . THR A 1 100 ? -33.506 -27.422 -7.880 1.00 44.47 100 THR A N 1
ATOM 758 C CA . THR A 1 100 ? -32.943 -28.673 -8.411 1.00 44.47 100 THR A CA 1
ATOM 759 C C . THR A 1 100 ? -32.346 -28.563 -9.831 1.00 44.47 100 THR A C 1
ATOM 761 O O . THR A 1 100 ? -31.289 -29.155 -10.048 1.00 44.47 100 THR A O 1
ATOM 764 N N . PRO A 1 101 ? -32.889 -27.777 -10.790 1.00 45.59 101 PRO A N 1
ATOM 765 C CA . PRO A 1 101 ? -32.215 -27.558 -12.076 1.00 45.59 101 PRO A CA 1
ATOM 766 C C . PRO A 1 101 ? -31.016 -26.590 -12.010 1.00 45.59 101 PRO A C 1
ATOM 768 O O . PRO A 1 101 ? -30.282 -26.475 -12.988 1.00 45.59 101 PRO A O 1
ATOM 771 N N . LEU A 1 102 ? -30.772 -25.917 -10.879 1.00 38.69 102 LEU A N 1
ATOM 772 C CA . LEU A 1 102 ? -29.623 -25.023 -10.681 1.00 38.69 102 LEU A CA 1
ATOM 773 C C . LEU A 1 102 ? -28.450 -25.720 -9.972 1.00 38.69 102 LEU A C 1
ATOM 775 O O . LEU A 1 102 ? -27.302 -25.348 -10.192 1.00 38.69 102 LEU A O 1
ATOM 779 N N . ILE A 1 103 ? -28.692 -26.780 -9.197 1.00 40.06 103 ILE A N 1
ATOM 780 C CA . ILE A 1 103 ? -27.640 -27.504 -8.459 1.00 40.06 103 ILE A CA 1
ATOM 781 C C . ILE A 1 103 ? -26.509 -28.052 -9.366 1.00 40.06 103 ILE A C 1
ATOM 783 O O . ILE A 1 103 ? -25.350 -27.921 -8.969 1.00 40.06 103 ILE A O 1
ATOM 787 N N . PRO A 1 104 ? -26.750 -28.571 -10.592 1.00 38.69 104 PRO A N 1
ATOM 788 C CA . PRO A 1 104 ? -25.658 -29.014 -11.467 1.00 38.69 104 PRO A CA 1
ATOM 789 C C . PRO A 1 104 ? -24.808 -27.854 -12.008 1.00 38.69 104 PRO A C 1
ATOM 791 O O . PRO A 1 104 ? -23.601 -28.009 -12.157 1.00 38.69 104 PRO A O 1
ATOM 794 N N . CYS A 1 105 ? -25.411 -26.681 -12.245 1.00 36.75 105 CYS A N 1
ATOM 795 C CA . CYS A 1 105 ? -24.696 -25.465 -12.660 1.00 36.75 105 CYS A CA 1
ATOM 796 C C . CYS A 1 105 ? -23.915 -24.814 -11.510 1.00 36.75 105 CYS A C 1
ATOM 798 O O . CYS A 1 105 ? -22.910 -24.147 -11.747 1.00 36.75 105 CYS A O 1
ATOM 800 N N . PHE A 1 106 ? -24.368 -24.998 -10.270 1.00 36.91 106 PHE A N 1
ATOM 801 C CA . PHE A 1 106 ? -23.681 -24.484 -9.089 1.00 36.91 106 PHE A CA 1
ATOM 802 C C . PHE A 1 106 ? -22.558 -25.418 -8.632 1.00 36.91 106 PHE A C 1
ATOM 804 O O . PHE A 1 106 ? -21.488 -24.936 -8.281 1.00 36.91 106 PHE A O 1
ATOM 811 N N . SER A 1 107 ? -22.727 -26.741 -8.704 1.00 36.94 107 SER A N 1
ATOM 812 C CA . SER A 1 107 ? -21.686 -27.669 -8.245 1.00 36.94 107 SER A CA 1
ATOM 813 C C . SER A 1 107 ? -20.449 -27.690 -9.148 1.00 36.94 107 SER A C 1
ATOM 815 O O . SER A 1 107 ? -19.357 -27.913 -8.634 1.00 36.94 107 SER A O 1
ATOM 817 N N . SER A 1 108 ? -20.588 -27.446 -10.458 1.00 36.31 108 SER A N 1
ATOM 818 C CA . SER A 1 108 ? -19.432 -27.381 -11.364 1.00 36.31 108 SER A CA 1
ATOM 819 C C . SER A 1 108 ? -18.738 -26.018 -11.361 1.00 36.31 108 SER A C 1
ATOM 821 O O . SER A 1 108 ? -17.572 -25.953 -11.712 1.00 36.31 108 SER A O 1
ATOM 823 N N . ARG A 1 109 ? -19.419 -24.934 -10.956 1.00 39.28 109 ARG A N 1
ATOM 824 C CA . ARG A 1 109 ? -18.787 -23.611 -10.810 1.00 39.28 109 ARG A CA 1
ATOM 825 C C . ARG A 1 109 ? -18.256 -23.336 -9.413 1.00 39.28 109 ARG A C 1
ATOM 827 O O . ARG A 1 109 ? -17.335 -22.554 -9.310 1.00 39.28 109 ARG A O 1
ATOM 834 N N . ILE A 1 110 ? -18.762 -23.973 -8.356 1.00 37.81 110 ILE A N 1
ATOM 835 C CA . ILE A 1 110 ? -18.193 -23.823 -7.002 1.00 37.81 110 ILE A CA 1
ATOM 836 C C . ILE A 1 110 ? -16.794 -24.453 -6.904 1.00 37.81 110 ILE A C 1
ATOM 838 O O . ILE A 1 110 ? -15.977 -23.960 -6.139 1.00 37.81 110 ILE A O 1
ATOM 842 N N . ALA A 1 111 ? -16.503 -25.494 -7.692 1.00 39.91 111 ALA A N 1
ATOM 843 C CA . ALA A 1 111 ? -15.162 -26.079 -7.772 1.00 39.91 111 ALA A CA 1
ATOM 844 C C . ALA A 1 111 ? -14.158 -25.217 -8.569 1.00 39.91 111 ALA A C 1
ATOM 846 O O . ALA A 1 111 ? -12.960 -25.374 -8.370 1.00 39.91 111 ALA A O 1
ATOM 847 N N . ASP A 1 112 ? -14.654 -24.315 -9.427 1.00 38.34 112 ASP A N 1
ATOM 848 C CA . ASP A 1 112 ? -13.862 -23.390 -10.259 1.00 38.34 112 ASP A CA 1
ATOM 849 C C . ASP A 1 112 ? -13.915 -21.932 -9.753 1.00 38.34 112 ASP A C 1
ATOM 851 O O . ASP A 1 112 ? -13.332 -21.035 -10.364 1.00 38.34 112 ASP A O 1
ATOM 855 N N . LEU A 1 113 ? -14.632 -21.655 -8.658 1.00 34.47 113 LEU A N 1
ATOM 856 C CA . LEU A 1 113 ? -14.515 -20.370 -7.973 1.00 34.47 113 LEU A CA 1
ATOM 857 C C . LEU A 1 113 ? -13.193 -20.397 -7.199 1.00 34.47 113 LEU A C 1
ATOM 859 O O . LEU A 1 113 ? -12.970 -21.365 -6.469 1.00 34.47 113 LEU A O 1
ATOM 863 N N . PRO A 1 114 ? -12.325 -19.379 -7.342 1.00 32.66 114 PRO A N 1
ATOM 864 C CA . PRO A 1 114 ? -11.099 -19.323 -6.563 1.00 32.66 114 PRO A CA 1
ATOM 865 C C . PRO A 1 114 ? -11.456 -19.441 -5.079 1.00 32.66 114 PRO A C 1
ATOM 867 O O . PRO A 1 114 ? -12.379 -18.773 -4.603 1.00 32.66 114 PRO A O 1
ATOM 870 N N . GLU A 1 115 ? -10.763 -20.326 -4.360 1.00 34.19 115 GLU A N 1
ATOM 871 C CA . GLU A 1 115 ? -10.777 -20.292 -2.900 1.00 34.19 115 GLU A CA 1
ATOM 872 C C . GLU A 1 115 ? -10.411 -18.863 -2.476 1.00 34.19 115 GLU A C 1
ATOM 874 O O . GLU A 1 115 ? -9.353 -18.358 -2.849 1.00 34.19 115 GLU A O 1
ATOM 879 N N . GLU A 1 116 ? -11.303 -18.198 -1.735 1.00 33.09 116 GLU A N 1
ATOM 880 C CA . GLU A 1 116 ? -10.972 -16.955 -1.030 1.00 33.09 116 GLU A CA 1
ATOM 881 C C . GLU A 1 116 ? -9.693 -17.212 -0.222 1.00 33.09 116 GLU A C 1
ATOM 883 O O . GLU A 1 116 ? -9.687 -18.164 0.576 1.00 33.09 116 GLU A O 1
ATOM 888 N N . PRO A 1 117 ? -8.616 -16.429 -0.429 1.00 36.38 117 PRO A N 1
ATOM 889 C CA . PRO A 1 117 ? -7.344 -16.696 0.211 1.00 36.38 117 PRO A CA 1
ATOM 890 C C . PRO A 1 117 ? -7.548 -16.754 1.723 1.00 36.38 117 PRO A C 1
ATOM 892 O O . PRO A 1 117 ? -8.098 -15.859 2.364 1.00 36.38 117 PRO A O 1
ATOM 895 N N . THR A 1 118 ? -7.145 -17.882 2.296 1.00 29.95 118 THR A N 1
ATOM 896 C CA . THR A 1 118 ? -7.138 -18.100 3.735 1.00 29.95 118 THR A CA 1
ATOM 897 C C . THR A 1 118 ? -6.114 -17.145 4.345 1.00 29.95 118 THR A C 1
ATOM 899 O O . THR A 1 118 ? -4.923 -17.424 4.272 1.00 29.95 118 THR A O 1
ATOM 902 N N . GLU 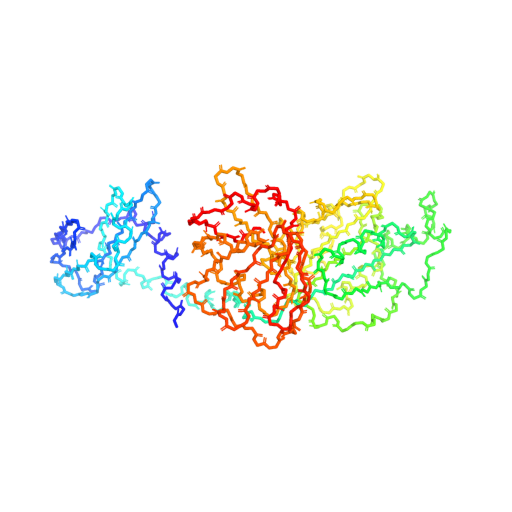A 1 119 ? -6.555 -16.014 4.896 1.00 52.75 119 GLU A N 1
ATOM 903 C CA . GLU A 1 119 ? -5.662 -14.958 5.398 1.00 52.75 119 GLU A CA 1
ATOM 904 C C . GLU A 1 119 ? -4.540 -15.472 6.318 1.00 52.75 119 GLU A C 1
ATOM 906 O O . GLU A 1 119 ? -4.783 -15.969 7.427 1.00 52.75 119 GLU A O 1
ATOM 911 N N . LYS A 1 120 ? -3.306 -15.327 5.813 1.00 35.97 120 LYS A N 1
ATOM 912 C CA . LYS A 1 120 ? -1.996 -15.330 6.485 1.00 35.97 120 LYS A CA 1
ATOM 913 C C . LYS A 1 120 ? -0.912 -15.077 5.416 1.00 35.97 120 LYS A C 1
ATOM 915 O O . LYS A 1 120 ? -1.025 -15.704 4.368 1.00 35.97 120 LYS A O 1
ATOM 920 N N . PRO A 1 121 ? 0.243 -14.464 5.744 1.00 42.94 121 PRO A N 1
ATOM 921 C CA . PRO A 1 121 ? 0.484 -13.127 6.305 1.00 42.94 121 PRO A CA 1
ATOM 922 C C . PRO A 1 121 ? 0.348 -12.033 5.211 1.00 42.94 121 PRO A C 1
ATOM 924 O O . PRO A 1 121 ? 0.028 -12.351 4.082 1.00 42.94 121 PRO A O 1
ATOM 927 N N . GLU A 1 122 ? 0.565 -10.753 5.531 1.00 67.44 122 GLU A N 1
ATOM 928 C CA . GLU A 1 122 ? 0.622 -9.653 4.547 1.00 67.44 122 GLU A CA 1
ATOM 929 C C . GLU A 1 122 ? 2.070 -9.181 4.387 1.00 67.44 122 GLU A C 1
ATOM 931 O O . GLU A 1 122 ? 2.502 -8.180 4.971 1.00 67.44 122 GLU A O 1
ATOM 936 N N . ARG A 1 123 ? 2.887 -9.956 3.672 1.00 81.00 123 ARG A N 1
ATOM 937 C CA . ARG A 1 123 ? 4.281 -9.573 3.446 1.00 81.00 123 ARG A CA 1
ATOM 938 C C . ARG A 1 123 ? 4.373 -8.685 2.217 1.00 81.00 123 ARG A C 1
ATOM 940 O O . ARG A 1 123 ? 4.158 -9.122 1.089 1.00 81.00 123 ARG A O 1
ATOM 947 N N . VAL A 1 124 ? 4.723 -7.431 2.467 1.00 89.62 124 VAL A N 1
ATOM 948 C CA . VAL A 1 124 ? 4.877 -6.384 1.458 1.00 89.62 124 VAL A CA 1
ATOM 949 C C . VAL A 1 124 ? 6.330 -6.296 1.000 1.00 89.62 124 VAL A C 1
ATOM 951 O O . VAL A 1 124 ? 7.236 -6.225 1.830 1.00 89.62 124 VAL A O 1
ATOM 954 N N . LEU A 1 125 ? 6.540 -6.228 -0.314 1.00 95.25 125 LEU A N 1
ATOM 955 C CA . LEU A 1 125 ? 7.815 -5.873 -0.929 1.00 95.25 125 LEU A CA 1
ATOM 956 C C . LEU A 1 125 ? 7.662 -4.608 -1.774 1.00 95.25 125 LEU A C 1
ATOM 958 O O . LEU A 1 125 ? 6.910 -4.589 -2.746 1.00 95.25 125 LEU A O 1
ATOM 962 N N . THR A 1 126 ? 8.432 -3.569 -1.459 1.00 97.38 126 THR A N 1
ATOM 963 C CA . THR A 1 126 ? 8.658 -2.451 -2.380 1.00 97.38 126 THR A CA 1
ATOM 964 C C . THR A 1 126 ? 9.827 -2.778 -3.295 1.00 97.38 126 THR A C 1
ATOM 966 O O . THR A 1 126 ? 10.984 -2.695 -2.892 1.00 97.38 126 THR A O 1
ATOM 969 N N . LEU A 1 127 ? 9.530 -3.156 -4.536 1.00 98.50 127 LEU A N 1
ATOM 970 C CA . LEU A 1 127 ? 10.525 -3.519 -5.538 1.00 98.50 127 LEU A CA 1
ATOM 971 C C . LEU A 1 127 ? 10.574 -2.446 -6.620 1.00 98.50 127 LEU A C 1
ATOM 973 O O . LEU A 1 127 ? 9.548 -2.127 -7.213 1.00 98.50 127 LEU A O 1
ATOM 977 N N . PHE A 1 128 ? 11.744 -1.890 -6.923 1.00 98.62 128 PHE A N 1
ATOM 978 C CA . PHE A 1 128 ? 11.830 -0.809 -7.907 1.00 98.62 128 PHE A CA 1
ATOM 979 C C . PHE A 1 128 ? 13.064 -0.890 -8.802 1.00 98.62 128 PHE A C 1
ATOM 981 O O . PHE A 1 128 ? 14.053 -1.516 -8.458 1.00 98.62 128 PHE A O 1
ATOM 988 N N . PHE A 1 129 ? 13.020 -0.213 -9.946 1.00 98.56 129 PHE A N 1
ATOM 989 C CA . PHE A 1 129 ? 14.170 0.044 -10.812 1.00 98.56 129 PHE A CA 1
ATOM 990 C C . PHE A 1 129 ? 14.378 1.555 -10.967 1.00 98.56 129 PHE A C 1
ATOM 992 O O . PHE A 1 129 ? 13.415 2.297 -11.190 1.00 98.56 129 PHE A O 1
ATOM 999 N N . SER A 1 130 ? 15.623 2.036 -10.880 1.00 97.94 130 SER A N 1
ATOM 1000 C CA . SER A 1 130 ? 15.926 3.466 -10.992 1.00 97.94 130 SER A CA 1
ATOM 1001 C C . SER A 1 130 ? 17.318 3.748 -11.569 1.00 97.94 130 SER A C 1
ATOM 1003 O O . SER A 1 130 ? 18.328 3.492 -10.933 1.00 97.94 130 SER A O 1
ATOM 1005 N N . CYS A 1 131 ? 17.400 4.398 -12.736 1.00 93.94 131 CYS A N 1
ATOM 1006 C CA . CYS A 1 131 ? 18.699 4.824 -13.287 1.00 93.94 131 CYS A CA 1
ATOM 1007 C C . CYS A 1 131 ? 19.217 6.149 -12.712 1.00 93.94 131 CYS A C 1
ATOM 1009 O O . CYS A 1 131 ? 20.419 6.340 -12.573 1.00 93.94 131 CYS A O 1
ATOM 1011 N N . THR A 1 132 ? 18.320 7.106 -12.442 1.00 91.81 132 THR A N 1
ATOM 1012 C CA . THR A 1 132 ? 18.693 8.497 -12.103 1.00 91.81 132 THR A CA 1
ATOM 1013 C C . THR A 1 132 ? 18.143 8.954 -10.750 1.00 91.81 132 THR A C 1
ATOM 1015 O O . THR A 1 132 ? 17.993 10.150 -10.515 1.00 91.81 132 THR A O 1
ATOM 1018 N N . GLY A 1 133 ? 17.753 8.018 -9.885 1.00 95.12 133 GLY A N 1
ATOM 1019 C CA . GLY A 1 133 ? 17.314 8.285 -8.509 1.00 95.12 133 GLY A CA 1
ATOM 1020 C C . GLY A 1 133 ? 15.857 8.734 -8.323 1.00 95.12 133 GLY A C 1
ATOM 1021 O O . GLY A 1 133 ? 15.327 8.585 -7.231 1.00 95.12 133 GLY A O 1
ATOM 1022 N N . ASN A 1 134 ? 15.157 9.220 -9.356 1.00 96.19 134 ASN A N 1
ATOM 1023 C CA . ASN A 1 134 ? 13.778 9.719 -9.189 1.00 96.19 134 ASN A CA 1
ATOM 1024 C C . ASN A 1 134 ? 12.803 8.645 -8.685 1.00 96.19 134 ASN A C 1
ATOM 1026 O O . ASN A 1 134 ? 12.019 8.902 -7.771 1.00 96.19 134 ASN A O 1
ATOM 1030 N N . THR A 1 135 ? 12.846 7.452 -9.284 1.00 97.94 135 THR A N 1
ATOM 1031 C CA . THR A 1 135 ? 11.999 6.330 -8.862 1.00 97.94 135 THR A CA 1
ATOM 1032 C C . THR A 1 135 ? 12.427 5.806 -7.500 1.00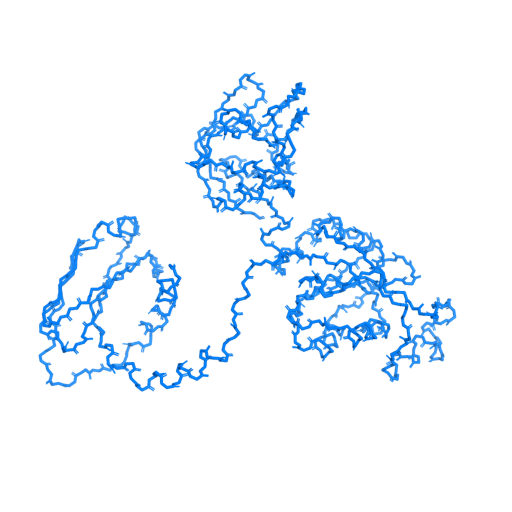 97.94 135 THR A C 1
ATOM 1034 O O . THR A 1 135 ? 11.555 5.507 -6.698 1.00 97.94 135 THR A O 1
ATOM 1037 N N . HIS A 1 136 ? 13.733 5.777 -7.210 1.00 98.12 136 HIS A N 1
ATOM 1038 C CA . HIS A 1 136 ? 14.257 5.420 -5.889 1.00 98.12 136 HIS A CA 1
ATOM 1039 C C . HIS A 1 136 ? 13.650 6.317 -4.798 1.00 98.12 136 HIS A C 1
ATOM 1041 O O . HIS A 1 136 ? 13.042 5.812 -3.864 1.00 98.12 136 HIS A O 1
ATOM 1047 N N . THR A 1 137 ? 13.712 7.645 -4.949 1.00 97.31 137 THR A N 1
ATOM 1048 C CA . THR A 1 137 ? 13.142 8.579 -3.961 1.00 97.31 137 THR A CA 1
ATOM 1049 C C . THR A 1 137 ? 11.637 8.387 -3.765 1.00 97.31 137 THR A C 1
ATOM 1051 O O . THR A 1 137 ? 11.123 8.550 -2.659 1.00 97.31 137 THR A O 1
ATOM 1054 N N . LEU A 1 138 ? 10.896 8.068 -4.831 1.00 97.50 138 LEU A N 1
ATOM 1055 C CA . LEU A 1 138 ? 9.473 7.759 -4.703 1.00 97.50 138 LEU A CA 1
ATOM 1056 C C . LEU A 1 138 ? 9.251 6.409 -4.000 1.00 97.50 138 LEU A C 1
ATOM 1058 O O . LEU A 1 138 ? 8.373 6.316 -3.145 1.00 97.50 138 LEU A O 1
ATOM 1062 N N . ALA A 1 139 ? 10.060 5.400 -4.321 1.00 97.81 139 ALA A N 1
ATOM 1063 C CA . ALA A 1 139 ? 10.017 4.083 -3.700 1.00 97.81 139 ALA A CA 1
ATOM 1064 C C . ALA A 1 139 ? 10.290 4.161 -2.192 1.00 97.81 139 ALA A C 1
ATOM 1066 O O . ALA A 1 139 ? 9.533 3.574 -1.436 1.00 97.81 139 ALA A O 1
ATOM 1067 N N . GLU A 1 140 ? 11.264 4.957 -1.734 1.00 95.44 140 GLU A N 1
ATOM 1068 C CA . GLU A 1 140 ? 11.521 5.173 -0.298 1.00 95.44 140 GLU A CA 1
ATOM 1069 C C . GLU A 1 140 ? 10.300 5.748 0.432 1.00 95.44 140 GLU A C 1
ATOM 1071 O O . GLU A 1 140 ? 9.966 5.327 1.540 1.00 95.44 140 GLU A O 1
ATOM 1076 N N . LYS A 1 141 ? 9.600 6.707 -0.188 1.00 90.06 141 LYS A N 1
ATOM 1077 C CA . LYS A 1 141 ? 8.388 7.303 0.394 1.00 90.06 141 LYS A CA 1
ATOM 1078 C C . LYS A 1 141 ? 7.240 6.304 0.457 1.00 90.06 141 LYS A C 1
ATOM 1080 O O . LYS A 1 141 ? 6.549 6.245 1.470 1.00 90.06 141 LYS A O 1
ATOM 1085 N N . ILE A 1 142 ? 7.043 5.540 -0.615 1.00 92.69 142 ILE A N 1
ATOM 1086 C CA . ILE A 1 142 ? 6.018 4.497 -0.670 1.00 92.69 142 ILE A CA 1
ATOM 1087 C C . ILE A 1 142 ? 6.339 3.409 0.351 1.00 92.69 142 ILE A C 1
ATOM 1089 O O . ILE A 1 142 ? 5.474 3.082 1.145 1.00 92.69 142 ILE A O 1
ATOM 1093 N N . HIS A 1 143 ? 7.579 2.932 0.411 1.00 88.62 143 HIS A N 1
ATOM 1094 C CA . HIS A 1 143 ? 8.044 1.974 1.409 1.00 88.62 143 HIS A CA 1
ATOM 1095 C C . HIS A 1 143 ? 7.846 2.494 2.840 1.00 88.62 143 HIS A C 1
ATOM 1097 O O . HIS A 1 143 ? 7.363 1.768 3.699 1.00 88.62 143 HIS A O 1
ATOM 1103 N N . THR A 1 144 ? 8.122 3.776 3.099 1.00 81.25 144 THR A N 1
ATOM 1104 C CA . THR A 1 144 ? 7.862 4.393 4.413 1.00 81.25 144 THR A CA 1
ATOM 1105 C C . THR A 1 144 ? 6.373 4.367 4.780 1.00 81.25 144 THR A C 1
ATOM 1107 O O . THR A 1 144 ? 6.030 4.189 5.949 1.00 81.25 144 THR A O 1
ATOM 1110 N N . ALA A 1 145 ? 5.482 4.561 3.804 1.00 78.69 145 ALA A N 1
ATOM 1111 C CA . ALA A 1 145 ? 4.035 4.519 4.014 1.00 78.69 145 ALA A CA 1
ATOM 1112 C C . ALA A 1 145 ? 3.500 3.080 4.129 1.00 78.69 145 ALA A C 1
ATOM 1114 O O . ALA A 1 145 ? 2.629 2.813 4.952 1.00 78.69 145 ALA A O 1
ATOM 1115 N N . ALA A 1 146 ? 4.045 2.171 3.324 1.00 82.00 146 ALA A N 1
ATOM 1116 C CA . ALA A 1 146 ? 3.597 0.797 3.146 1.00 82.00 146 ALA A CA 1
ATOM 1117 C C . ALA A 1 146 ? 4.231 -0.215 4.118 1.00 82.00 146 ALA A C 1
ATOM 1119 O O . ALA A 1 146 ? 3.715 -1.315 4.299 1.00 82.00 146 ALA A O 1
ATOM 1120 N N . GLY A 1 147 ? 5.372 0.121 4.719 1.00 77.50 147 GLY A N 1
ATOM 1121 C CA . GLY A 1 147 ? 6.193 -0.836 5.455 1.00 77.50 147 GLY A CA 1
ATOM 1122 C C . GLY A 1 147 ? 6.732 -1.962 4.562 1.00 77.50 147 GLY A C 1
ATOM 1123 O O . GLY A 1 147 ? 6.927 -1.795 3.355 1.00 77.50 147 GLY A O 1
ATOM 1124 N N . GLY A 1 148 ? 6.988 -3.119 5.176 1.00 82.62 148 GLY A N 1
ATOM 1125 C CA . GLY A 1 148 ? 7.505 -4.304 4.490 1.00 82.62 148 GLY A CA 1
ATOM 1126 C C . GLY A 1 148 ? 9.011 -4.270 4.257 1.00 82.62 148 GLY A C 1
ATOM 1127 O O . GLY A 1 148 ? 9.738 -3.587 4.973 1.00 82.62 148 GLY A O 1
ATOM 1128 N N . ASP A 1 149 ? 9.458 -5.021 3.258 1.00 92.12 149 ASP A N 1
ATOM 1129 C CA . ASP A 1 149 ? 10.843 -5.048 2.795 1.00 92.12 149 ASP A CA 1
ATOM 1130 C C . ASP A 1 149 ? 10.983 -4.182 1.526 1.00 92.12 149 ASP A C 1
ATOM 1132 O O . ASP A 1 149 ? 9.997 -3.869 0.851 1.00 92.12 149 ASP A O 1
ATOM 1136 N N . MET A 1 150 ? 12.205 -3.769 1.185 1.00 95.56 150 MET A N 1
ATOM 1137 C CA . MET A 1 150 ? 12.491 -2.980 -0.018 1.00 95.56 150 MET A CA 1
ATOM 1138 C C . MET A 1 150 ? 13.713 -3.542 -0.740 1.00 95.56 150 MET A C 1
ATOM 1140 O O . MET A 1 150 ? 14.719 -3.854 -0.108 1.00 95.56 150 MET A O 1
ATOM 1144 N N . ALA A 1 151 ? 13.626 -3.665 -2.064 1.00 97.56 151 ALA A N 1
ATOM 1145 C CA . ALA A 1 151 ? 14.707 -4.159 -2.911 1.00 97.56 151 ALA A CA 1
ATOM 1146 C C . ALA A 1 151 ? 14.754 -3.405 -4.248 1.00 97.56 151 ALA A C 1
ATOM 1148 O O . ALA A 1 151 ? 13.750 -2.860 -4.712 1.00 97.56 151 ALA A O 1
ATOM 1149 N N . GLU A 1 152 ? 15.924 -3.397 -4.885 1.00 98.19 152 GLU A N 1
ATOM 1150 C CA . GLU A 1 152 ? 16.131 -2.795 -6.203 1.00 98.19 152 GLU A CA 1
ATOM 1151 C C . GLU A 1 152 ? 16.360 -3.879 -7.267 1.00 98.19 152 GLU A C 1
ATOM 1153 O O . GLU A 1 152 ? 17.100 -4.838 -7.058 1.00 98.19 152 GLU A O 1
ATOM 1158 N N . ILE A 1 153 ? 15.728 -3.719 -8.430 1.00 98.44 153 ILE A N 1
ATOM 1159 C CA . ILE A 1 153 ? 16.007 -4.497 -9.636 1.00 98.44 153 ILE A CA 1
ATOM 1160 C C . ILE A 1 153 ? 17.279 -3.919 -10.251 1.00 98.44 153 ILE A C 1
ATOM 1162 O O . ILE A 1 153 ? 17.249 -2.866 -10.891 1.00 98.44 153 ILE A O 1
ATOM 1166 N N . ILE A 1 154 ? 18.399 -4.609 -10.063 1.00 97.88 154 ILE A N 1
ATOM 1167 C CA . ILE A 1 154 ? 19.702 -4.163 -10.556 1.00 97.88 154 ILE A CA 1
ATOM 1168 C C . ILE A 1 154 ? 19.976 -4.840 -11.908 1.00 97.88 154 ILE A C 1
ATOM 1170 O O . ILE A 1 154 ? 20.002 -6.067 -11.971 1.00 97.88 154 ILE A O 1
ATOM 1174 N N . PRO A 1 155 ? 20.172 -4.099 -13.013 1.00 97.88 155 PRO A N 1
ATOM 1175 C CA . PRO A 1 155 ? 20.624 -4.697 -14.267 1.00 97.88 155 PRO A CA 1
ATOM 1176 C C . PRO A 1 155 ? 22.040 -5.263 -14.115 1.00 97.88 155 PRO A C 1
ATOM 1178 O O . PRO A 1 155 ? 22.913 -4.581 -13.581 1.00 97.88 155 PRO A O 1
ATOM 1181 N N . ALA A 1 156 ? 22.292 -6.452 -14.667 1.00 97.94 156 ALA A N 1
ATOM 1182 C CA . ALA A 1 156 ? 23.627 -7.064 -14.657 1.00 97.94 156 ALA A CA 1
ATOM 1183 C C . ALA A 1 156 ? 24.666 -6.201 -15.401 1.00 97.94 156 ALA A C 1
ATOM 1185 O O . ALA A 1 156 ? 25.847 -6.173 -15.064 1.00 97.94 156 ALA A O 1
ATOM 1186 N N . GLU A 1 157 ? 24.213 -5.448 -16.409 1.00 97.25 157 GLU A N 1
ATOM 1187 C CA . GLU A 1 157 ? 24.994 -4.392 -17.052 1.00 97.25 157 GLU A CA 1
ATOM 1188 C C . GLU A 1 157 ? 24.330 -3.026 -16.800 1.00 97.25 157 GLU A C 1
ATOM 1190 O O . GLU A 1 157 ? 23.299 -2.736 -17.426 1.00 97.25 157 GLU A O 1
ATOM 1195 N N . PRO A 1 158 ? 24.894 -2.178 -15.915 1.00 96.81 158 PRO A N 1
ATOM 1196 C CA . PRO A 1 158 ? 24.340 -0.866 -15.587 1.00 96.81 158 PRO A CA 1
ATOM 1197 C C . PRO A 1 158 ? 24.137 0.037 -16.807 1.00 96.81 158 PRO A C 1
ATOM 1199 O O . PRO A 1 158 ? 25.006 0.135 -17.671 1.00 96.81 158 PRO A O 1
ATOM 1202 N N . TYR A 1 159 ? 23.007 0.750 -16.854 1.00 97.38 159 TYR A N 1
ATOM 1203 C CA . TYR A 1 159 ? 22.740 1.722 -17.916 1.00 97.38 159 TYR A CA 1
ATOM 1204 C C . TYR A 1 159 ? 23.635 2.954 -17.773 1.00 97.38 159 TYR A C 1
ATOM 1206 O O . TYR A 1 159 ? 23.626 3.638 -16.747 1.00 97.38 159 TYR A O 1
ATOM 1214 N N . THR A 1 160 ? 24.368 3.277 -18.832 1.00 97.69 160 THR A N 1
ATOM 1215 C CA . THR A 1 160 ? 25.171 4.497 -18.921 1.00 97.69 160 THR A CA 1
ATOM 1216 C C . THR A 1 160 ? 24.334 5.691 -19.392 1.00 97.69 160 THR A C 1
ATOM 1218 O O . THR A 1 160 ? 23.209 5.557 -19.872 1.00 97.69 160 THR A O 1
ATOM 1221 N N . SER A 1 161 ? 24.893 6.902 -19.323 1.00 96.50 161 SER A N 1
ATOM 1222 C CA . SER A 1 161 ? 24.243 8.087 -19.899 1.00 96.50 161 SER A CA 1
ATOM 1223 C C . SER A 1 161 ? 24.061 7.996 -21.420 1.00 96.50 161 SER A C 1
ATOM 1225 O O . SER A 1 161 ? 23.102 8.558 -21.945 1.00 96.50 161 SER A O 1
ATOM 1227 N N . ALA A 1 162 ? 24.944 7.279 -22.126 1.00 97.44 162 ALA A N 1
ATOM 1228 C CA . ALA A 1 162 ? 24.811 7.031 -23.560 1.00 97.44 162 ALA A CA 1
ATOM 1229 C C . ALA A 1 162 ? 23.648 6.071 -23.860 1.00 97.44 162 ALA A C 1
ATOM 1231 O O . ALA A 1 162 ? 22.881 6.308 -24.791 1.00 97.44 162 ALA A O 1
ATOM 1232 N N . ASP A 1 163 ? 23.461 5.049 -23.023 1.00 97.75 163 ASP A N 1
ATOM 1233 C CA . ASP A 1 163 ? 22.362 4.083 -23.142 1.00 97.75 163 ASP A CA 1
ATOM 1234 C C . ASP A 1 163 ? 20.983 4.712 -22.935 1.00 97.75 163 ASP A C 1
ATOM 1236 O O . ASP A 1 163 ? 19.996 4.239 -23.497 1.00 97.75 163 ASP A O 1
ATOM 1240 N N . LEU A 1 164 ? 20.935 5.783 -22.141 1.00 96.62 164 LEU A N 1
ATOM 1241 C CA . LEU A 1 164 ? 19.734 6.543 -21.794 1.00 96.62 164 LEU A CA 1
ATOM 1242 C C . LEU A 1 164 ? 19.560 7.806 -22.652 1.00 96.62 164 LEU A C 1
ATOM 1244 O O . LEU A 1 164 ? 18.711 8.650 -22.355 1.00 96.62 164 LEU A O 1
ATOM 1248 N N . ASN A 1 165 ? 20.353 7.973 -23.716 1.00 96.31 165 ASN A N 1
ATOM 1249 C CA . ASN A 1 165 ? 20.186 9.080 -24.648 1.00 96.31 165 ASN A CA 1
ATOM 1250 C C . ASN A 1 165 ? 19.003 8.814 -25.589 1.00 96.31 165 ASN A C 1
ATOM 1252 O O . ASN A 1 165 ? 19.182 8.420 -26.738 1.00 96.31 165 ASN A O 1
ATOM 1256 N N . TYR A 1 166 ? 17.780 9.066 -25.119 1.00 92.88 166 TYR A N 1
ATOM 1257 C CA . TYR A 1 166 ? 16.557 8.782 -25.880 1.00 92.88 166 TYR A CA 1
ATOM 1258 C C . TYR A 1 166 ? 16.458 9.522 -27.225 1.00 92.88 166 TYR A C 1
ATOM 1260 O O . TYR A 1 166 ? 15.699 9.090 -28.087 1.00 92.88 166 TYR A O 1
ATOM 1268 N N . ASN A 1 167 ? 17.224 10.604 -27.424 1.00 95.75 167 ASN A N 1
ATOM 1269 C CA . ASN A 1 167 ? 17.295 11.324 -28.702 1.00 95.75 167 ASN A CA 1
ATOM 1270 C C . ASN A 1 167 ? 18.115 10.575 -29.766 1.00 95.75 167 ASN A C 1
ATOM 1272 O O . ASN A 1 167 ? 18.051 10.920 -30.945 1.00 95.75 167 ASN A O 1
ATOM 1276 N N . ASP A 1 168 ? 18.896 9.577 -29.359 1.00 96.19 168 ASP A N 1
ATOM 1277 C CA . ASP A 1 168 ? 19.596 8.666 -30.250 1.00 96.19 168 ASP A CA 1
ATOM 1278 C C . ASP A 1 168 ? 18.801 7.361 -30.364 1.00 96.19 168 ASP A C 1
ATOM 1280 O O . ASP A 1 168 ? 18.704 6.574 -29.423 1.00 96.19 168 ASP A O 1
ATOM 1284 N N . ASN A 1 169 ? 18.226 7.102 -31.538 1.00 94.12 169 ASN A N 1
ATOM 1285 C CA . ASN A 1 169 ? 17.461 5.878 -31.793 1.00 94.12 169 ASN A CA 1
ATOM 1286 C C . ASN A 1 169 ? 18.306 4.598 -31.661 1.00 94.12 169 ASN A C 1
ATOM 1288 O O . ASN A 1 169 ? 17.743 3.514 -31.510 1.00 94.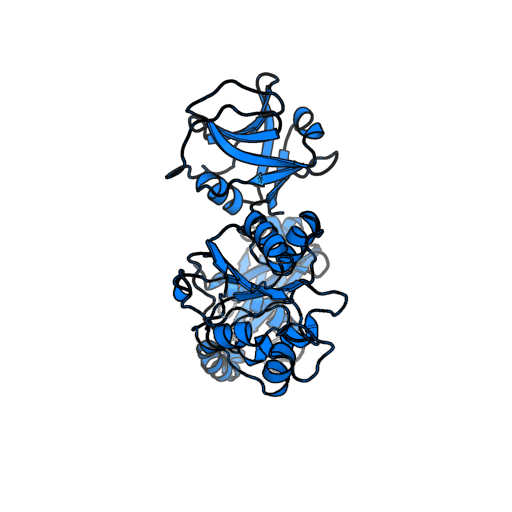12 169 ASN A O 1
ATOM 1292 N N . SER A 1 170 ? 19.636 4.704 -31.727 1.00 96.19 170 SER A N 1
ATOM 1293 C CA . SER A 1 170 ? 20.558 3.582 -31.547 1.00 96.19 170 SER A CA 1
ATOM 1294 C C . SER A 1 170 ? 20.958 3.335 -30.091 1.00 96.19 170 SER A C 1
ATOM 1296 O O . SER A 1 170 ? 21.609 2.326 -29.823 1.00 96.19 170 SER A O 1
ATOM 1298 N N . CYS A 1 171 ? 20.544 4.190 -29.145 1.00 97.81 171 CYS A N 1
ATOM 1299 C CA . CYS A 1 171 ? 20.839 3.962 -27.733 1.00 97.81 171 CYS A CA 1
ATOM 1300 C C . CYS A 1 171 ? 20.198 2.661 -27.232 1.00 97.81 171 CYS A C 1
ATOM 1302 O O . CYS A 1 171 ? 19.128 2.242 -27.693 1.00 97.81 171 CYS A O 1
ATOM 1304 N N . ARG A 1 172 ? 20.853 2.025 -26.259 1.00 98.12 172 ARG A N 1
ATOM 1305 C CA . ARG A 1 172 ? 20.447 0.727 -25.715 1.00 98.12 172 ARG A CA 1
ATOM 1306 C C . ARG A 1 172 ? 18.997 0.721 -25.227 1.00 98.12 172 ARG A C 1
ATOM 1308 O O . ARG A 1 172 ? 18.261 -0.186 -25.599 1.00 98.12 172 ARG A O 1
ATOM 1315 N N . ALA A 1 173 ? 18.548 1.743 -24.491 1.00 96.38 173 ALA A N 1
ATOM 1316 C CA . ALA A 1 173 ? 17.170 1.800 -23.994 1.00 96.38 173 ALA A CA 1
ATOM 1317 C C . ALA A 1 173 ? 16.128 1.771 -25.130 1.00 96.38 173 ALA A C 1
ATOM 1319 O O . ALA A 1 173 ? 15.114 1.077 -25.032 1.00 96.38 173 ALA A O 1
ATOM 1320 N N . ASN A 1 174 ? 16.392 2.479 -26.236 1.00 97.06 174 ASN A N 1
ATOM 1321 C CA . ASN A 1 174 ? 15.519 2.486 -27.412 1.00 97.06 174 ASN A CA 1
ATOM 1322 C C . ASN A 1 174 ? 15.538 1.131 -28.133 1.00 97.06 174 ASN A C 1
ATOM 1324 O O . ASN A 1 174 ? 14.485 0.608 -28.500 1.00 97.06 174 ASN A O 1
ATOM 1328 N N . GLN A 1 175 ? 16.723 0.546 -28.321 1.00 98.00 175 GLN A N 1
ATOM 1329 C CA . GLN A 1 175 ? 16.881 -0.755 -28.976 1.00 98.00 175 GLN A CA 1
ATOM 1330 C C . GLN A 1 175 ? 16.189 -1.878 -28.193 1.00 98.00 175 GLN A C 1
ATOM 1332 O O . GLN A 1 175 ? 15.453 -2.674 -28.778 1.00 98.00 175 GLN A O 1
ATOM 1337 N N . GLU A 1 176 ? 16.361 -1.918 -26.872 1.00 97.56 176 GLU A N 1
ATOM 1338 C CA . GLU A 1 176 ? 15.741 -2.926 -26.010 1.00 97.56 176 GLU A CA 1
ATOM 1339 C C . GLU A 1 176 ? 14.209 -2.806 -25.985 1.00 97.56 176 GLU A C 1
ATOM 1341 O O . GLU A 1 176 ? 13.513 -3.819 -26.023 1.00 97.56 176 GLU A O 1
ATOM 1346 N N . LEU A 1 177 ? 13.656 -1.586 -25.978 1.00 93.88 177 LEU A N 1
ATOM 1347 C CA . LEU A 1 177 ? 12.204 -1.386 -26.048 1.00 93.88 177 LEU A CA 1
ATOM 1348 C C . LEU A 1 177 ? 11.614 -1.820 -27.389 1.00 93.88 177 LEU A C 1
ATOM 1350 O O . LEU A 1 177 ? 10.584 -2.494 -27.402 1.00 93.88 177 LEU A O 1
ATOM 1354 N N . ASN A 1 178 ? 12.265 -1.456 -28.497 1.00 94.50 178 ASN A N 1
ATOM 1355 C CA . ASN A 1 178 ? 11.804 -1.782 -29.849 1.00 94.50 178 ASN A CA 1
ATOM 1356 C C . ASN A 1 178 ? 11.845 -3.285 -30.148 1.00 94.50 178 ASN A C 1
ATOM 1358 O O . ASN A 1 178 ? 11.074 -3.765 -30.975 1.00 94.50 178 ASN A O 1
ATOM 1362 N N . SER A 1 179 ? 12.748 -4.016 -29.494 1.00 95.44 179 SER A N 1
ATOM 1363 C CA . SER A 1 179 ? 12.925 -5.461 -29.671 1.00 95.44 179 SER A CA 1
ATOM 1364 C C . SER A 1 179 ? 12.199 -6.313 -28.624 1.00 95.44 179 SER A C 1
ATOM 1366 O O . SER A 1 179 ? 12.307 -7.534 -28.679 1.00 95.44 179 SER A O 1
ATOM 1368 N N . ASP A 1 180 ? 11.465 -5.692 -27.689 1.00 92.88 180 ASP A N 1
ATOM 1369 C CA . ASP A 1 180 ? 10.862 -6.354 -26.519 1.00 92.88 180 ASP A CA 1
ATOM 1370 C C . ASP A 1 180 ? 11.867 -7.231 -25.744 1.00 92.88 180 ASP A C 1
ATOM 1372 O O . ASP A 1 180 ? 11.591 -8.372 -25.376 1.00 92.88 180 ASP A O 1
ATOM 1376 N N . ALA A 1 181 ? 13.069 -6.696 -25.519 1.00 96.75 181 ALA A N 1
ATOM 1377 C CA . ALA A 1 181 ? 14.172 -7.437 -24.922 1.00 96.75 181 ALA A CA 1
ATOM 1378 C C . ALA A 1 181 ? 13.914 -7.851 -23.459 1.00 96.75 181 ALA A C 1
ATOM 1380 O O . ALA A 1 181 ? 13.045 -7.311 -22.765 1.00 96.75 181 ALA A O 1
ATOM 1381 N N . ARG A 1 182 ? 14.742 -8.788 -22.977 1.00 97.81 182 ARG A N 1
ATOM 1382 C CA . ARG A 1 182 ? 14.865 -9.197 -21.567 1.00 97.81 182 ARG A CA 1
ATOM 1383 C C . ARG A 1 182 ? 16.322 -9.096 -21.104 1.00 97.81 182 ARG A C 1
ATOM 1385 O O . ARG A 1 182 ? 17.012 -10.113 -21.041 1.00 97.81 182 ARG A O 1
ATOM 1392 N N . PRO A 1 183 ? 16.840 -7.878 -20.853 1.00 97.88 183 PRO A N 1
ATOM 1393 C CA . PRO A 1 183 ? 18.203 -7.702 -20.359 1.00 97.88 183 PRO A CA 1
ATOM 1394 C C . PRO A 1 183 ? 18.379 -8.419 -19.020 1.00 97.88 183 PRO A C 1
ATOM 1396 O O . PRO A 1 183 ? 17.460 -8.415 -18.199 1.00 97.88 183 PRO A O 1
ATOM 1399 N N . ALA A 1 184 ? 19.549 -9.017 -18.798 1.00 98.00 184 ALA A N 1
ATOM 1400 C CA . ALA A 1 184 ? 19.840 -9.724 -17.557 1.00 98.00 184 ALA A CA 1
ATOM 1401 C C . ALA A 1 184 ? 19.811 -8.771 -16.351 1.00 98.00 184 ALA A C 1
ATOM 1403 O O . ALA A 1 184 ? 20.293 -7.636 -16.421 1.00 98.00 184 ALA A O 1
ATOM 1404 N N . ILE A 1 185 ? 19.265 -9.263 -15.243 1.00 98.31 185 ILE A N 1
ATOM 1405 C CA . ILE A 1 185 ? 19.261 -8.600 -13.940 1.00 98.31 185 ILE A CA 1
ATOM 1406 C C . ILE A 1 185 ? 20.088 -9.432 -12.963 1.00 98.31 185 ILE A C 1
ATOM 1408 O O . ILE A 1 185 ? 20.173 -10.654 -13.104 1.00 98.31 185 ILE A O 1
ATOM 1412 N N . GLU A 1 186 ? 20.704 -8.770 -11.993 1.00 97.56 186 GLU A N 1
ATOM 1413 C CA . GLU A 1 186 ? 21.293 -9.445 -10.843 1.00 97.56 186 GLU A CA 1
ATOM 1414 C C . GLU A 1 186 ? 20.190 -10.182 -10.061 1.00 97.56 186 GLU A C 1
ATOM 1416 O O . GLU A 1 186 ? 19.047 -9.707 -10.016 1.00 97.56 186 GLU A O 1
ATOM 1421 N N . PRO A 1 187 ? 20.493 -11.336 -9.439 1.00 94.81 187 PRO A N 1
ATOM 1422 C CA . PRO A 1 187 ? 19.541 -12.013 -8.571 1.00 94.81 187 PRO A CA 1
ATOM 1423 C C . PRO A 1 187 ? 19.072 -11.086 -7.447 1.00 94.81 187 PRO A C 1
ATOM 1425 O O . PRO A 1 187 ? 19.889 -10.457 -6.775 1.00 94.81 187 PRO A O 1
ATOM 1428 N N . LEU A 1 188 ? 17.760 -11.031 -7.217 1.00 93.50 188 LEU A N 1
ATOM 1429 C CA . LEU A 1 188 ? 17.213 -10.291 -6.083 1.00 93.50 188 LEU A CA 1
ATOM 1430 C C . LEU A 1 188 ? 17.752 -10.851 -4.758 1.00 93.50 188 LEU A C 1
ATOM 1432 O O . LEU A 1 188 ? 17.778 -12.062 -4.547 1.00 93.50 188 LEU A O 1
ATOM 1436 N N . GLU A 1 189 ? 18.115 -9.954 -3.840 1.00 88.75 189 GLU A N 1
ATOM 1437 C CA . GLU A 1 189 ? 18.571 -10.308 -2.486 1.00 88.75 189 GLU A CA 1
ATOM 1438 C C . GLU A 1 189 ? 17.432 -10.817 -1.581 1.00 88.75 189 GLU A C 1
ATOM 1440 O O . GLU A 1 189 ? 17.666 -11.248 -0.452 1.00 88.75 189 GLU A O 1
ATOM 1445 N N . VAL A 1 190 ? 16.194 -10.778 -2.079 1.00 89.19 190 VAL A N 1
ATOM 1446 C CA . VAL A 1 190 ? 14.980 -11.189 -1.375 1.00 89.19 190 VAL A CA 1
ATOM 1447 C C . VAL A 1 190 ? 14.333 -12.397 -2.044 1.00 89.19 190 VAL A C 1
ATOM 1449 O O . VAL A 1 190 ? 14.305 -12.521 -3.269 1.00 89.19 190 VAL A O 1
ATOM 1452 N N . ASP A 1 191 ? 13.747 -13.270 -1.229 1.00 91.06 191 ASP A N 1
ATOM 1453 C CA . ASP A 1 191 ? 12.926 -14.380 -1.708 1.00 91.06 191 ASP A CA 1
ATOM 1454 C C . ASP A 1 191 ? 11.506 -13.888 -2.018 1.00 91.06 191 ASP A C 1
ATOM 1456 O O . ASP A 1 191 ? 10.661 -13.769 -1.129 1.00 91.06 191 ASP A O 1
ATOM 1460 N N . VAL A 1 192 ? 11.248 -13.595 -3.296 1.00 91.88 192 VAL A N 1
ATOM 1461 C CA . VAL A 1 192 ? 9.967 -13.052 -3.788 1.00 91.88 192 VAL A CA 1
ATOM 1462 C C . VAL A 1 192 ? 8.774 -13.951 -3.437 1.00 91.88 192 VAL A C 1
ATOM 1464 O O . VAL A 1 192 ? 7.650 -13.466 -3.298 1.00 91.88 192 VAL A O 1
ATOM 1467 N N . THR A 1 193 ? 8.993 -15.255 -3.239 1.00 89.44 193 THR A N 1
ATOM 1468 C CA . THR A 1 193 ? 7.908 -16.190 -2.918 1.00 89.44 193 THR A CA 1
ATOM 1469 C C . THR A 1 193 ? 7.256 -15.903 -1.567 1.00 89.44 193 THR A C 1
ATOM 1471 O O . THR A 1 193 ? 6.079 -16.209 -1.398 1.00 89.44 193 THR A O 1
ATOM 1474 N N . GLN A 1 194 ? 7.973 -15.241 -0.652 1.00 87.44 194 GLN A N 1
ATOM 1475 C CA . GLN A 1 194 ? 7.499 -14.907 0.692 1.00 87.44 194 GLN A CA 1
ATOM 1476 C C . GLN A 1 194 ? 6.521 -13.735 0.739 1.00 87.44 194 GLN A C 1
ATOM 1478 O O . GLN A 1 194 ? 5.960 -13.494 1.804 1.00 87.44 194 GLN A O 1
ATOM 1483 N N . TYR A 1 195 ? 6.366 -12.988 -0.354 1.00 89.75 195 TYR A N 1
ATOM 1484 C CA . TYR A 1 195 ? 5.568 -11.764 -0.379 1.00 89.75 195 TYR A CA 1
ATOM 1485 C C . TYR A 1 195 ? 4.230 -11.975 -1.064 1.00 89.75 195 TYR A C 1
ATOM 1487 O O . TYR A 1 195 ? 4.160 -12.571 -2.137 1.00 89.75 195 TYR A O 1
ATOM 1495 N N . ASP A 1 196 ? 3.188 -11.417 -0.475 1.00 86.94 196 ASP A N 1
ATOM 1496 C CA . ASP A 1 196 ? 1.820 -11.465 -0.988 1.00 86.94 196 ASP A CA 1
ATOM 1497 C C . ASP A 1 196 ? 1.528 -10.227 -1.841 1.00 86.94 196 ASP A C 1
ATOM 1499 O O . ASP A 1 196 ? 0.750 -10.282 -2.796 1.00 86.94 196 ASP A O 1
ATOM 1503 N N . VAL A 1 197 ? 2.209 -9.116 -1.529 1.00 91.19 197 VAL A N 1
ATOM 1504 C CA . VAL A 1 197 ? 2.035 -7.831 -2.202 1.00 91.19 197 VAL A CA 1
ATOM 1505 C C . VAL A 1 197 ? 3.369 -7.265 -2.679 1.00 91.19 197 VAL A C 1
ATOM 1507 O O . VAL A 1 197 ? 4.336 -7.182 -1.920 1.00 91.19 197 VAL A O 1
ATOM 1510 N N . ILE A 1 198 ? 3.407 -6.823 -3.936 1.00 96.00 198 ILE A N 1
ATOM 1511 C CA . ILE A 1 198 ? 4.571 -6.198 -4.565 1.00 96.00 198 ILE A CA 1
ATOM 1512 C C . ILE A 1 198 ? 4.196 -4.797 -5.049 1.00 96.00 198 ILE A C 1
ATOM 1514 O O . ILE A 1 198 ? 3.442 -4.631 -6.009 1.00 96.00 198 ILE A O 1
ATOM 1518 N N . LEU A 1 199 ? 4.770 -3.774 -4.420 1.00 97.19 199 LEU A N 1
ATOM 1519 C CA . LEU A 1 199 ? 4.752 -2.401 -4.920 1.00 97.19 199 LEU A CA 1
ATOM 1520 C C . LEU A 1 199 ? 5.853 -2.274 -5.974 1.00 97.19 199 LEU A C 1
ATOM 1522 O O . LEU A 1 199 ? 7.031 -2.213 -5.623 1.00 97.19 199 LEU A O 1
ATOM 1526 N N . LEU A 1 200 ? 5.481 -2.264 -7.255 1.00 98.56 200 LEU A N 1
ATOM 1527 C CA . LEU A 1 200 ? 6.425 -2.362 -8.372 1.00 98.56 200 LEU A CA 1
ATOM 1528 C C . LEU A 1 200 ? 6.723 -0.990 -8.994 1.00 98.56 200 LEU A C 1
ATOM 1530 O O . LEU A 1 200 ? 5.903 -0.442 -9.728 1.00 98.56 200 LEU A O 1
ATOM 1534 N N . GLY A 1 201 ? 7.913 -0.454 -8.729 1.00 98.50 201 GLY A N 1
ATOM 1535 C CA . GLY A 1 201 ? 8.347 0.887 -9.119 1.00 98.50 201 GLY A CA 1
ATOM 1536 C C . GLY A 1 201 ? 9.239 0.948 -10.353 1.00 98.50 201 GLY A C 1
ATOM 1537 O O . GLY A 1 201 ? 10.239 0.241 -10.434 1.00 98.50 201 GLY A O 1
ATOM 1538 N N . TYR A 1 202 ? 8.970 1.851 -11.298 1.00 98.62 202 TYR A N 1
ATOM 1539 C CA . TYR A 1 202 ? 9.856 2.040 -12.461 1.00 98.62 202 TYR A CA 1
ATOM 1540 C C . TYR A 1 202 ? 9.723 3.415 -13.140 1.00 98.62 202 TYR A C 1
ATOM 1542 O O . TYR A 1 202 ? 8.671 4.049 -13.078 1.00 98.62 202 TYR A O 1
ATOM 1550 N N . PRO A 1 203 ? 10.763 3.934 -13.820 1.00 97.69 203 PRO A N 1
ATOM 1551 C CA . PRO A 1 203 ? 10.595 5.076 -14.714 1.00 97.69 203 PRO A CA 1
ATOM 1552 C C . PRO A 1 203 ? 9.811 4.666 -15.969 1.00 97.69 203 PRO A C 1
ATOM 1554 O O . PRO A 1 203 ? 9.976 3.559 -16.470 1.00 97.69 203 PRO A O 1
ATOM 1557 N N . ILE A 1 204 ? 9.001 5.561 -16.531 1.00 97.12 204 ILE A N 1
ATOM 1558 C CA . ILE A 1 204 ? 8.389 5.337 -17.849 1.00 97.12 204 ILE A CA 1
ATOM 1559 C C . ILE A 1 204 ? 9.414 5.604 -18.947 1.00 97.12 204 ILE A C 1
ATOM 1561 O O . ILE A 1 204 ? 9.920 6.723 -19.062 1.00 97.12 204 ILE A O 1
ATOM 1565 N N . TRP A 1 205 ? 9.644 4.612 -19.806 1.00 95.56 205 TRP A N 1
ATOM 1566 C CA . TRP A 1 205 ? 10.399 4.767 -21.049 1.00 95.56 205 TRP A CA 1
ATOM 1567 C C . TRP A 1 205 ? 9.452 4.574 -22.235 1.00 95.56 205 TRP A C 1
ATOM 1569 O O . TRP A 1 205 ? 8.844 3.517 -22.384 1.00 95.56 205 TRP A O 1
ATOM 1579 N N . TRP A 1 206 ? 9.268 5.619 -23.049 1.00 93.38 206 TRP A N 1
ATOM 1580 C CA . TRP A 1 206 ? 8.357 5.619 -24.209 1.00 93.38 206 TRP A CA 1
ATOM 1581 C C . TRP A 1 206 ? 6.938 5.089 -23.921 1.00 93.38 206 TRP A C 1
ATOM 1583 O O . TRP A 1 206 ? 6.343 4.373 -24.720 1.00 93.38 206 TRP A O 1
ATOM 1593 N N . GLY A 1 207 ? 6.376 5.444 -22.760 1.00 94.12 207 GLY A N 1
ATOM 1594 C CA . GLY A 1 207 ? 5.032 5.013 -22.348 1.00 94.12 207 GLY A CA 1
ATOM 1595 C C . GLY A 1 207 ? 4.946 3.581 -21.814 1.00 94.12 207 GLY A C 1
ATOM 1596 O O . GLY A 1 207 ? 3.843 3.112 -21.543 1.00 94.12 207 GLY A O 1
ATOM 1597 N N . GLN A 1 208 ? 6.082 2.903 -21.645 1.00 95.44 208 GLN A N 1
ATOM 1598 C CA . GLN A 1 208 ? 6.182 1.516 -21.199 1.00 95.44 208 GLN A CA 1
ATOM 1599 C C . GLN A 1 208 ? 7.053 1.379 -19.944 1.00 95.44 208 GLN A C 1
ATOM 1601 O O . GLN A 1 208 ? 7.809 2.289 -19.591 1.00 95.44 208 GLN A O 1
ATOM 1606 N N . CYS A 1 209 ? 6.950 0.226 -19.274 1.00 96.19 209 CYS A N 1
ATOM 1607 C CA . CYS A 1 209 ? 7.929 -0.162 -18.263 1.00 96.19 209 CYS A CA 1
ATOM 1608 C C . CYS A 1 209 ? 9.268 -0.534 -18.943 1.00 96.19 209 CYS A C 1
ATOM 1610 O O . CYS A 1 209 ? 9.255 -1.055 -20.073 1.00 96.19 209 CYS A O 1
ATOM 1612 N N . PRO A 1 210 ? 10.417 -0.276 -18.290 1.00 97.50 210 PRO A N 1
ATOM 1613 C CA . PRO A 1 210 ? 11.729 -0.622 -18.819 1.00 97.50 210 PRO A CA 1
ATOM 1614 C C . PRO A 1 210 ? 11.889 -2.138 -19.007 1.00 97.50 210 PRO A C 1
ATOM 1616 O O . PRO A 1 210 ? 11.345 -2.908 -18.212 1.00 97.50 210 PRO A O 1
ATOM 1619 N N . PRO A 1 211 ? 12.664 -2.592 -20.005 1.00 97.75 211 PRO A N 1
ATOM 1620 C CA . PRO A 1 211 ? 12.860 -4.015 -20.295 1.00 97.75 211 PRO A CA 1
ATOM 1621 C C . PRO A 1 211 ? 13.344 -4.862 -19.105 1.00 97.75 211 PRO A C 1
ATOM 1623 O O . PRO A 1 211 ? 12.898 -5.993 -18.955 1.00 97.75 211 PRO A O 1
ATOM 1626 N N . VAL A 1 212 ? 14.157 -4.311 -18.196 1.00 98.19 212 VAL A N 1
ATOM 1627 C CA . VAL A 1 212 ? 14.588 -5.011 -16.964 1.00 98.19 212 VAL A CA 1
ATOM 1628 C C . VAL A 1 212 ? 13.439 -5.345 -16.008 1.00 98.19 212 VAL A C 1
ATOM 1630 O O . VAL A 1 212 ? 13.480 -6.367 -15.331 1.00 98.19 212 VAL A O 1
ATOM 1633 N N . VAL A 1 213 ? 12.378 -4.531 -15.987 1.00 98.44 213 VAL A N 1
ATOM 1634 C CA . VAL A 1 213 ? 11.160 -4.833 -15.218 1.00 98.44 213 VAL A CA 1
ATOM 1635 C C . VAL A 1 213 ? 10.425 -6.008 -15.852 1.00 98.44 213 VAL A C 1
ATOM 1637 O O . VAL A 1 213 ? 9.883 -6.845 -15.142 1.00 98.44 213 VAL A O 1
ATOM 1640 N N . ARG A 1 214 ? 10.446 -6.116 -17.185 1.00 97.94 214 ARG A N 1
ATOM 1641 C CA . ARG A 1 214 ? 9.879 -7.270 -17.896 1.00 97.94 214 ARG A CA 1
ATOM 1642 C C . ARG A 1 214 ? 10.686 -8.536 -17.626 1.00 97.94 214 ARG A C 1
ATOM 1644 O O . ARG A 1 214 ? 10.092 -9.583 -17.423 1.00 97.94 214 ARG A O 1
ATOM 1651 N N . THR A 1 215 ? 12.017 -8.435 -17.553 1.00 98.44 215 THR A N 1
ATOM 1652 C CA . THR A 1 215 ? 12.866 -9.548 -17.101 1.00 98.44 215 THR A CA 1
ATOM 1653 C C . THR A 1 215 ? 12.454 -10.018 -15.715 1.00 98.44 215 THR A C 1
ATOM 1655 O O . THR A 1 215 ? 12.294 -11.216 -15.523 1.00 98.44 215 THR A O 1
ATOM 1658 N N . PHE A 1 216 ? 12.233 -9.103 -14.767 1.00 98.31 216 PHE A N 1
ATOM 1659 C CA . PHE A 1 216 ? 11.721 -9.464 -13.446 1.00 98.31 216 PHE A CA 1
ATOM 1660 C C . PHE A 1 216 ? 10.368 -10.193 -13.528 1.00 98.31 216 PHE A C 1
ATOM 1662 O O . PHE A 1 216 ? 10.242 -11.277 -12.967 1.00 98.31 216 PHE A O 1
ATOM 1669 N N . LEU A 1 217 ? 9.394 -9.641 -14.259 1.00 97.94 217 LEU A N 1
ATOM 1670 C CA . LEU A 1 217 ? 8.058 -10.240 -14.394 1.00 97.94 217 LEU A CA 1
ATOM 1671 C C . LEU A 1 217 ? 8.102 -11.654 -15.001 1.00 97.94 217 LEU A C 1
ATOM 1673 O O . LEU A 1 217 ? 7.342 -12.510 -14.571 1.00 97.94 217 LEU A O 1
ATOM 1677 N N . ASP A 1 218 ? 9.021 -11.912 -15.937 1.00 96.50 218 ASP A N 1
ATOM 1678 C CA . ASP A 1 218 ? 9.178 -13.230 -16.569 1.00 96.50 218 ASP A CA 1
ATOM 1679 C C . ASP A 1 218 ? 10.006 -14.219 -15.727 1.00 96.50 218 ASP A C 1
ATOM 1681 O O . ASP A 1 218 ? 9.900 -15.431 -15.912 1.00 96.50 218 ASP A O 1
ATOM 1685 N N . SER A 1 219 ? 10.885 -13.725 -14.847 1.00 96.00 219 SER A N 1
ATOM 1686 C CA . SER A 1 219 ? 11.873 -14.562 -14.140 1.00 96.00 219 SER A CA 1
ATOM 1687 C C . SER A 1 219 ? 11.407 -15.048 -12.770 1.00 96.00 219 SER A C 1
ATOM 1689 O O . SER A 1 219 ? 12.014 -15.966 -12.218 1.00 96.00 219 SER A O 1
ATOM 1691 N N . TYR A 1 220 ? 10.370 -14.432 -12.202 1.00 95.81 220 TYR A N 1
ATOM 1692 C CA . TYR A 1 220 ? 9.882 -14.728 -10.858 1.00 95.81 220 TYR A CA 1
ATOM 1693 C C . TYR A 1 220 ? 8.432 -15.205 -10.903 1.00 95.81 220 TYR A C 1
ATOM 1695 O O . TYR A 1 220 ? 7.622 -14.682 -11.660 1.00 95.81 220 TYR A O 1
ATOM 1703 N N . ASP A 1 221 ? 8.097 -16.187 -10.065 1.00 93.00 221 ASP A N 1
ATOM 1704 C CA . ASP A 1 221 ? 6.715 -16.638 -9.912 1.00 93.00 221 ASP A CA 1
ATOM 1705 C C . ASP A 1 221 ? 5.918 -15.620 -9.088 1.00 93.00 221 ASP A C 1
ATOM 1707 O O . ASP A 1 221 ? 6.153 -15.428 -7.888 1.00 93.00 221 ASP A O 1
ATOM 1711 N N . LEU A 1 222 ? 4.985 -14.947 -9.760 1.00 95.12 222 LEU A N 1
ATOM 1712 C CA . LEU A 1 222 ? 4.107 -13.933 -9.181 1.00 95.12 222 LEU A CA 1
ATOM 1713 C C . LEU A 1 222 ? 2.662 -14.430 -9.031 1.00 95.12 222 LEU A C 1
ATOM 1715 O O . LEU A 1 222 ? 1.774 -13.645 -8.688 1.00 95.12 222 LEU A O 1
ATOM 1719 N N . SER A 1 223 ? 2.415 -15.719 -9.272 1.00 91.44 223 SER A N 1
ATOM 1720 C CA . SER A 1 223 ? 1.079 -16.313 -9.225 1.00 91.44 223 SER A CA 1
ATOM 1721 C C . SER A 1 223 ? 0.423 -16.081 -7.862 1.00 91.44 223 SER A C 1
ATOM 1723 O O . SER A 1 223 ? 1.033 -16.301 -6.814 1.00 91.44 223 SER A O 1
ATOM 1725 N N . GLY A 1 224 ? -0.821 -15.601 -7.867 1.00 84.88 224 GLY A N 1
ATOM 1726 C CA . GLY A 1 224 ? -1.598 -15.307 -6.660 1.00 84.88 224 GLY A CA 1
ATOM 1727 C C . GLY A 1 224 ? -1.176 -14.047 -5.892 1.00 84.88 224 GLY A C 1
ATOM 1728 O O . GLY A 1 224 ? -1.814 -13.719 -4.895 1.00 84.88 224 GLY A O 1
ATOM 1729 N N . LYS A 1 225 ? -0.139 -13.322 -6.335 1.00 90.00 225 LYS A N 1
ATOM 1730 C CA . LYS A 1 225 ? 0.313 -12.080 -5.687 1.00 90.00 225 LYS A CA 1
ATOM 1731 C C . LYS A 1 225 ? -0.501 -10.874 -6.148 1.00 90.00 225 LYS A C 1
ATOM 1733 O O . LYS A 1 225 ? -1.004 -10.838 -7.273 1.00 90.00 225 LYS A O 1
ATOM 1738 N N . THR A 1 226 ? -0.559 -9.846 -5.307 1.00 92.19 226 THR A N 1
ATOM 1739 C CA . THR A 1 226 ? -1.091 -8.530 -5.681 1.00 92.19 226 THR A CA 1
ATOM 1740 C C . THR A 1 226 ? 0.054 -7.605 -6.079 1.00 92.19 226 THR A C 1
ATOM 1742 O O . THR A 1 226 ? 0.993 -7.395 -5.316 1.00 92.19 226 THR A O 1
ATOM 1745 N N . ILE A 1 227 ? -0.008 -7.037 -7.279 1.00 95.94 227 ILE A N 1
ATOM 1746 C CA . ILE A 1 227 ? 0.996 -6.112 -7.804 1.00 95.94 227 ILE A CA 1
ATOM 1747 C C . ILE A 1 227 ? 0.373 -4.722 -7.869 1.00 95.94 227 ILE A C 1
ATOM 1749 O O . ILE A 1 227 ? -0.635 -4.530 -8.548 1.00 95.94 227 ILE A O 1
ATOM 1753 N N . LEU A 1 228 ? 1.003 -3.758 -7.199 1.00 95.94 228 LEU A N 1
ATOM 1754 C CA . LEU A 1 228 ? 0.639 -2.343 -7.208 1.00 95.94 228 LEU A CA 1
ATOM 1755 C C . LEU A 1 228 ? 1.715 -1.550 -7.953 1.00 95.94 228 LEU A C 1
ATOM 1757 O O . LEU A 1 228 ? 2.738 -1.181 -7.364 1.00 95.94 228 LEU A O 1
ATOM 1761 N N . PRO A 1 229 ? 1.537 -1.288 -9.257 1.00 98.12 229 PRO A N 1
ATOM 1762 C CA . PRO A 1 229 ? 2.554 -0.599 -10.031 1.00 98.12 229 PRO A CA 1
ATOM 1763 C C . PRO A 1 229 ? 2.597 0.888 -9.683 1.00 98.12 229 PRO A C 1
ATOM 1765 O O . PRO A 1 229 ? 1.567 1.557 -9.597 1.00 98.12 229 PRO A O 1
ATOM 1768 N N . PHE A 1 230 ? 3.794 1.449 -9.583 1.00 98.31 230 PHE A N 1
ATOM 1769 C CA . PHE A 1 230 ? 3.989 2.890 -9.547 1.00 98.31 230 PHE A CA 1
ATOM 1770 C C . PHE A 1 230 ? 5.100 3.311 -10.500 1.00 98.31 230 PHE A C 1
ATOM 1772 O O . PHE A 1 230 ? 6.041 2.570 -10.781 1.00 98.31 230 PHE A O 1
ATOM 1779 N N . CYS A 1 231 ? 5.005 4.528 -11.023 1.00 98.12 231 CYS A N 1
ATOM 1780 C CA . CYS A 1 231 ? 5.989 5.034 -11.961 1.00 98.12 231 CYS A CA 1
ATOM 1781 C C . CYS A 1 231 ? 6.366 6.489 -11.724 1.00 98.12 231 CYS A C 1
ATOM 1783 O O . CYS A 1 231 ? 5.576 7.284 -11.208 1.00 98.12 231 CYS A O 1
ATOM 1785 N N . THR A 1 232 ? 7.558 6.846 -12.199 1.00 96.94 232 THR A N 1
ATOM 1786 C CA . THR A 1 232 ? 7.954 8.241 -12.410 1.00 96.94 232 THR A CA 1
ATOM 1787 C C . THR A 1 232 ? 8.069 8.543 -13.900 1.00 96.94 232 THR A C 1
ATOM 1789 O O . THR A 1 232 ? 8.451 7.690 -14.702 1.00 96.94 232 THR A O 1
ATOM 1792 N N . SER A 1 233 ? 7.713 9.760 -14.312 1.00 92.50 233 SER A N 1
ATOM 1793 C CA . SER A 1 233 ? 7.860 10.188 -15.708 1.00 92.50 233 SER A CA 1
ATOM 1794 C C . SER A 1 233 ? 7.853 11.710 -15.846 1.00 92.50 233 SER A C 1
ATOM 1796 O O . SER A 1 233 ? 7.315 12.417 -14.990 1.00 92.50 233 SER A O 1
ATOM 1798 N N . GLY A 1 234 ? 8.372 12.219 -16.969 1.00 83.62 234 GLY A N 1
ATOM 1799 C CA . GLY A 1 234 ? 8.311 13.651 -17.288 1.00 83.62 234 GLY A CA 1
ATOM 1800 C C . GLY A 1 234 ? 6.881 14.174 -17.490 1.00 83.62 234 GLY A C 1
ATOM 1801 O O . GLY A 1 234 ? 6.553 15.264 -17.032 1.00 83.62 234 GLY A O 1
ATOM 1802 N N . SER A 1 235 ? 6.005 13.387 -18.121 1.00 84.31 235 SER A N 1
ATOM 1803 C CA . SER A 1 235 ? 4.597 13.760 -18.356 1.00 84.31 235 SER A CA 1
ATOM 1804 C C . SER A 1 235 ? 3.682 12.564 -18.637 1.00 84.31 235 SER A C 1
ATOM 1806 O O . SER A 1 235 ? 2.515 12.586 -18.255 1.00 84.31 235 SER A O 1
ATOM 1808 N N . THR A 1 236 ? 4.199 11.513 -19.278 1.00 89.69 236 THR A N 1
ATOM 1809 C CA . THR A 1 236 ? 3.425 10.342 -19.707 1.00 89.69 236 THR A CA 1
ATOM 1810 C C . THR A 1 236 ? 2.793 9.589 -18.536 1.00 89.69 236 THR A C 1
ATOM 1812 O O . THR A 1 236 ? 3.467 9.282 -17.554 1.00 89.69 236 THR A O 1
ATOM 1815 N N . GLY A 1 237 ? 1.502 9.273 -18.653 1.00 88.75 237 GLY A N 1
ATOM 1816 C CA . GLY A 1 237 ? 0.771 8.453 -17.686 1.00 88.75 237 GLY A CA 1
ATOM 1817 C C . GLY A 1 237 ? 1.237 6.993 -17.647 1.00 88.75 237 GLY A C 1
ATOM 1818 O O . GLY A 1 237 ? 1.957 6.531 -18.529 1.00 88.75 237 GLY A O 1
ATOM 1819 N N . ILE A 1 238 ? 0.791 6.255 -16.630 1.00 94.12 238 ILE A N 1
ATOM 1820 C CA . ILE A 1 238 ? 1.214 4.868 -16.382 1.00 94.12 238 ILE A CA 1
ATOM 1821 C C . ILE A 1 238 ? 0.479 3.828 -17.251 1.00 94.12 238 ILE A C 1
ATOM 1823 O O . ILE A 1 238 ? 0.974 2.716 -17.427 1.00 94.12 238 ILE A O 1
ATOM 1827 N N . SER A 1 239 ? -0.674 4.182 -17.829 1.00 90.69 239 SER A N 1
ATOM 1828 C CA . SER A 1 239 ? -1.615 3.246 -18.471 1.00 90.69 239 SER A CA 1
ATOM 1829 C C . SER A 1 239 ? -0.989 2.340 -19.534 1.00 90.69 239 SER A C 1
ATOM 1831 O O . SER A 1 239 ? -1.278 1.147 -19.554 1.00 90.69 239 SER A O 1
ATOM 1833 N N . GLY A 1 240 ? -0.098 2.874 -20.376 1.00 89.75 240 GLY A N 1
ATOM 1834 C CA . GLY A 1 240 ? 0.591 2.090 -21.406 1.00 89.75 240 GLY A CA 1
ATOM 1835 C C . GLY A 1 240 ? 1.431 0.949 -20.828 1.00 89.75 240 GLY A C 1
ATOM 1836 O O . GLY A 1 240 ? 1.397 -0.159 -21.358 1.00 89.75 240 GLY A O 1
ATOM 1837 N N . SER A 1 241 ? 2.115 1.201 -19.708 1.00 95.38 241 SER A N 1
ATOM 1838 C CA . SER A 1 241 ? 2.908 0.192 -19.001 1.00 95.38 241 SER A CA 1
ATOM 1839 C C . SER A 1 241 ? 2.044 -0.826 -18.252 1.00 95.38 241 SER A C 1
ATOM 1841 O O . SER A 1 241 ? 2.391 -2.003 -18.229 1.00 95.38 241 SER A O 1
ATOM 1843 N N . LEU A 1 242 ? 0.895 -0.409 -17.698 1.00 95.50 242 LEU A N 1
ATOM 1844 C CA . LEU A 1 242 ? -0.005 -1.306 -16.960 1.00 95.50 242 LEU A CA 1
ATOM 1845 C C . LEU A 1 242 ? -0.524 -2.444 -17.833 1.00 95.50 242 LEU A C 1
ATOM 1847 O O . LEU A 1 242 ? -0.558 -3.586 -17.386 1.00 95.50 242 LEU A O 1
ATOM 1851 N N . SER A 1 243 ? -0.887 -2.146 -19.084 1.00 94.75 243 SER A N 1
ATOM 1852 C CA . SER A 1 243 ? -1.332 -3.171 -20.032 1.00 94.75 243 SER A CA 1
ATOM 1853 C C . SER A 1 243 ? -0.279 -4.262 -20.221 1.00 94.75 243 SER A C 1
ATOM 1855 O O . SER A 1 243 ? -0.623 -5.438 -20.239 1.00 94.75 243 SER A O 1
ATOM 1857 N N . LYS A 1 244 ? 1.004 -3.884 -20.301 1.00 94.88 244 LYS A N 1
ATOM 1858 C CA . LYS A 1 244 ? 2.102 -4.841 -20.462 1.00 94.88 244 LYS A CA 1
ATOM 1859 C C . LYS A 1 244 ? 2.387 -5.628 -19.186 1.00 94.88 244 LYS A C 1
ATOM 1861 O O . LYS A 1 244 ? 2.672 -6.812 -19.266 1.00 94.88 244 LYS A O 1
ATOM 1866 N N . ILE A 1 245 ? 2.266 -5.011 -18.013 1.00 97.62 245 ILE A N 1
ATOM 1867 C CA . ILE A 1 245 ? 2.418 -5.730 -16.738 1.00 97.62 245 ILE A CA 1
ATOM 1868 C C . ILE A 1 245 ? 1.313 -6.773 -16.572 1.00 97.62 245 ILE A C 1
ATOM 1870 O O . ILE A 1 245 ? 1.608 -7.909 -16.231 1.00 97.62 245 ILE A O 1
ATOM 1874 N N . ARG A 1 246 ? 0.061 -6.418 -16.881 1.00 96.88 246 ARG A N 1
ATOM 1875 C CA . ARG A 1 246 ? -1.077 -7.354 -16.860 1.00 96.88 246 ARG A CA 1
ATOM 1876 C C . ARG A 1 246 ? -0.911 -8.508 -17.852 1.00 96.88 246 ARG A C 1
ATOM 1878 O O . ARG A 1 246 ? -1.346 -9.613 -17.568 1.00 96.88 246 ARG A O 1
ATOM 1885 N N . GLU A 1 247 ? -0.282 -8.255 -19.001 1.00 95.75 247 GLU A N 1
ATOM 1886 C CA . GLU A 1 247 ? 0.063 -9.295 -19.981 1.00 95.75 247 GLU A CA 1
ATOM 1887 C C . GLU A 1 247 ? 1.110 -10.280 -19.435 1.00 95.75 247 GLU A C 1
ATOM 1889 O O . GLU A 1 247 ? 0.975 -11.480 -19.651 1.00 95.75 247 GLU A O 1
ATOM 1894 N N . LEU A 1 248 ? 2.141 -9.782 -18.743 1.00 96.44 248 LEU A N 1
ATOM 1895 C CA . LEU A 1 248 ? 3.260 -10.598 -18.250 1.00 96.44 248 LEU A CA 1
ATOM 1896 C C . LEU A 1 248 ? 2.995 -11.256 -16.888 1.00 96.44 248 LEU A C 1
ATOM 1898 O O . LEU A 1 248 ? 3.639 -12.244 -16.561 1.00 96.44 248 LEU A O 1
ATOM 1902 N N . ALA A 1 249 ? 2.039 -10.743 -16.112 1.00 95.94 249 ALA A N 1
ATOM 1903 C CA . ALA A 1 249 ? 1.615 -11.302 -14.828 1.00 95.94 249 ALA A CA 1
ATOM 1904 C C . ALA A 1 249 ? 0.114 -11.668 -14.850 1.00 95.94 249 ALA A C 1
ATOM 1906 O O . ALA A 1 249 ? -0.673 -11.073 -14.109 1.00 95.94 249 ALA A O 1
ATOM 1907 N N . PRO A 1 250 ? -0.312 -12.608 -15.720 1.00 94.62 250 PRO A N 1
ATOM 1908 C CA . PRO A 1 250 ? -1.727 -12.931 -15.917 1.00 94.62 250 PRO A CA 1
ATOM 1909 C C . PRO A 1 250 ? -2.366 -13.622 -14.705 1.00 94.62 250 PRO A C 1
ATOM 1911 O O . PRO A 1 250 ? -3.572 -13.499 -14.502 1.00 94.62 250 PRO A O 1
ATOM 1914 N N . ASP A 1 251 ? -1.558 -14.312 -13.898 1.00 91.75 251 ASP A N 1
ATOM 1915 C CA . ASP A 1 251 ? -1.991 -15.049 -12.706 1.00 91.75 251 ASP A CA 1
ATOM 1916 C C . ASP A 1 251 ? -1.854 -14.218 -11.413 1.00 91.75 251 ASP A C 1
ATOM 1918 O O . ASP A 1 251 ? -1.988 -14.743 -10.306 1.00 91.75 251 ASP A O 1
ATOM 1922 N N . SER A 1 252 ? -1.582 -12.915 -11.539 1.00 92.88 252 SER A N 1
ATOM 1923 C CA . SER A 1 252 ? -1.492 -11.955 -10.434 1.00 92.88 252 SER A CA 1
ATOM 1924 C C . SER A 1 252 ? -2.650 -10.956 -10.470 1.00 92.88 252 SER A C 1
ATOM 1926 O O . SER A 1 252 ? -3.155 -10.583 -11.530 1.00 92.88 252 SER A O 1
ATOM 1928 N N . THR A 1 253 ? -3.014 -10.416 -9.309 1.00 91.62 253 THR A N 1
ATOM 1929 C CA . THR A 1 253 ? -3.924 -9.266 -9.231 1.00 91.62 253 THR A CA 1
ATOM 1930 C C . THR A 1 253 ? -3.128 -7.986 -9.461 1.00 91.62 253 THR A C 1
ATOM 1932 O O . THR A 1 253 ? -2.435 -7.516 -8.565 1.00 91.62 253 THR A O 1
ATOM 1935 N N . VAL A 1 254 ? -3.211 -7.399 -10.656 1.00 93.25 254 VAL A N 1
ATOM 1936 C CA . VAL A 1 254 ? -2.530 -6.129 -10.966 1.00 93.25 254 VAL A CA 1
ATOM 1937 C C . VAL A 1 254 ? -3.500 -4.959 -10.829 1.00 93.25 254 VAL A C 1
ATOM 1939 O O . VAL A 1 254 ? -4.408 -4.794 -11.654 1.00 93.25 254 VAL A O 1
ATOM 1942 N N . THR A 1 255 ? -3.283 -4.123 -9.817 1.00 90.62 255 THR A N 1
ATOM 1943 C CA . THR A 1 255 ? -4.165 -2.996 -9.500 1.00 90.62 255 THR A CA 1
ATOM 1944 C C . THR A 1 255 ? -4.033 -1.852 -10.508 1.00 90.62 255 THR A C 1
ATOM 1946 O O . THR A 1 255 ? -3.292 -1.932 -11.498 1.00 90.62 255 THR A O 1
ATOM 1949 N N . ASP A 1 256 ? -4.768 -0.763 -10.282 1.00 89.62 256 ASP A N 1
ATOM 1950 C CA . ASP A 1 256 ? -4.465 0.486 -10.963 1.00 89.62 256 ASP A CA 1
ATOM 1951 C C . ASP A 1 256 ? -3.201 1.118 -10.375 1.00 89.62 256 ASP A C 1
ATOM 1953 O O . ASP A 1 256 ? -2.873 0.987 -9.193 1.00 89.62 256 ASP A O 1
ATOM 1957 N N . GLY A 1 257 ? -2.435 1.761 -11.249 1.00 91.25 257 GLY A N 1
ATOM 1958 C CA . GLY A 1 257 ? -1.098 2.216 -10.911 1.00 91.25 257 GLY A CA 1
ATOM 1959 C C . GLY A 1 257 ? -1.016 3.691 -10.539 1.00 91.25 257 GLY A C 1
ATOM 1960 O O . GLY A 1 257 ? -1.848 4.507 -10.936 1.00 91.25 257 GLY A O 1
ATOM 1961 N N . PHE A 1 258 ? 0.058 4.054 -9.845 1.00 94.38 258 PHE A N 1
ATOM 1962 C CA . PHE A 1 258 ? 0.316 5.422 -9.405 1.00 94.38 258 PHE A CA 1
ATOM 1963 C C . PHE A 1 258 ? 1.416 6.100 -10.202 1.00 94.38 258 PHE A C 1
ATOM 1965 O O . PHE A 1 258 ? 2.527 5.592 -10.326 1.00 94.38 258 PHE A O 1
ATOM 1972 N N . ARG A 1 259 ? 1.149 7.306 -10.704 1.00 96.00 259 ARG A N 1
ATOM 1973 C CA . ARG A 1 259 ? 2.198 8.160 -11.263 1.00 96.00 259 ARG A CA 1
ATOM 1974 C C . ARG A 1 259 ? 2.589 9.226 -10.249 1.00 96.00 259 ARG A C 1
ATOM 1976 O O . ARG A 1 259 ? 1.809 10.137 -9.982 1.00 96.00 259 ARG A O 1
ATOM 1983 N N . GLY A 1 260 ? 3.832 9.165 -9.788 1.00 93.06 260 GLY A N 1
ATOM 1984 C CA . GLY A 1 260 ? 4.423 10.159 -8.901 1.00 93.06 260 GLY A CA 1
ATOM 1985 C C . GLY A 1 260 ? 5.692 10.798 -9.465 1.00 93.06 260 GLY A C 1
ATOM 1986 O O . GLY A 1 260 ? 6.135 10.536 -10.584 1.00 93.06 260 GLY A O 1
ATOM 1987 N N . THR A 1 261 ? 6.289 11.657 -8.653 1.00 91.69 261 THR A N 1
ATOM 1988 C CA . THR A 1 261 ? 7.609 12.259 -8.851 1.00 91.69 261 THR A CA 1
ATOM 1989 C C . THR A 1 261 ? 8.380 12.191 -7.533 1.00 91.69 261 THR A C 1
ATOM 1991 O O . THR A 1 261 ? 7.823 11.878 -6.480 1.00 91.69 261 THR A O 1
ATOM 1994 N N . SER A 1 262 ? 9.659 12.568 -7.549 1.00 86.50 262 SER A N 1
ATOM 1995 C CA . SER A 1 262 ? 10.437 12.737 -6.315 1.00 86.50 262 SER A CA 1
ATOM 1996 C C . SER A 1 262 ? 9.828 13.776 -5.358 1.00 86.50 262 SER A C 1
ATOM 1998 O O . SER A 1 262 ? 10.059 13.709 -4.151 1.00 86.50 262 SER A O 1
ATOM 2000 N N . SER A 1 263 ? 8.989 14.696 -5.850 1.00 88.19 263 SER A N 1
ATOM 2001 C CA . SER A 1 263 ? 8.296 15.718 -5.056 1.00 88.19 263 SER A CA 1
ATOM 2002 C C . SER A 1 263 ? 6.890 15.326 -4.588 1.00 88.19 263 SER A C 1
ATOM 2004 O O . SER A 1 263 ? 6.256 16.124 -3.902 1.00 88.19 263 SER A O 1
ATOM 2006 N N . THR A 1 264 ? 6.395 14.129 -4.916 1.00 88.88 264 THR A N 1
ATOM 2007 C CA . THR A 1 264 ? 5.089 13.640 -4.445 1.00 88.88 264 THR A CA 1
ATOM 2008 C C . THR A 1 264 ? 5.000 13.673 -2.914 1.00 88.88 264 THR A C 1
ATOM 2010 O O . THR A 1 264 ? 5.945 13.274 -2.221 1.00 88.88 264 THR A O 1
ATOM 2013 N N . GLY A 1 265 ? 3.874 14.176 -2.397 1.00 77.38 265 GLY A N 1
ATOM 2014 C CA . GLY A 1 265 ? 3.587 14.262 -0.963 1.00 77.38 265 GLY A CA 1
ATOM 2015 C C . GLY A 1 265 ? 3.003 12.968 -0.393 1.00 77.38 265 GLY A C 1
ATOM 2016 O O . GLY A 1 265 ? 2.407 12.173 -1.117 1.00 77.38 265 GLY A O 1
ATOM 2017 N N . THR A 1 266 ? 3.137 12.781 0.920 1.00 76.06 266 THR A N 1
ATOM 2018 C CA . THR A 1 266 ? 2.666 11.580 1.634 1.00 76.06 266 THR A CA 1
ATOM 2019 C C . THR A 1 266 ? 1.160 11.365 1.510 1.00 76.06 266 THR A C 1
ATOM 2021 O O . THR A 1 266 ? 0.740 10.248 1.259 1.00 76.06 266 THR A O 1
ATOM 2024 N N . ALA A 1 267 ? 0.346 12.424 1.562 1.00 70.81 267 ALA A N 1
ATOM 2025 C CA . ALA A 1 267 ? -1.112 12.308 1.445 1.00 70.81 267 ALA A CA 1
ATOM 2026 C C . ALA A 1 267 ? -1.576 11.650 0.130 1.00 70.81 267 ALA A C 1
ATOM 2028 O O . ALA A 1 267 ? -2.535 10.888 0.134 1.00 70.81 267 ALA A O 1
ATOM 2029 N N . GLN A 1 268 ? -0.878 11.911 -0.981 1.00 79.44 268 GLN A N 1
ATOM 2030 C CA . GLN A 1 268 ? -1.207 11.316 -2.283 1.00 79.44 268 GLN A CA 1
ATOM 2031 C C . GLN A 1 268 ? -0.814 9.837 -2.353 1.00 79.44 268 GLN A C 1
ATOM 2033 O O . GLN A 1 268 ? -1.488 9.047 -3.003 1.00 79.44 268 GLN A O 1
ATOM 2038 N N . ILE A 1 269 ? 0.291 9.474 -1.695 1.00 85.69 269 ILE A N 1
ATOM 2039 C CA . ILE A 1 269 ? 0.735 8.082 -1.574 1.00 85.69 269 ILE A CA 1
ATOM 2040 C C . ILE A 1 269 ? -0.266 7.314 -0.712 1.00 85.69 269 ILE A C 1
ATOM 2042 O O . ILE A 1 269 ? -0.744 6.265 -1.127 1.00 85.69 269 ILE A O 1
ATOM 2046 N N . ASP A 1 270 ? -0.640 7.877 0.437 1.00 76.94 270 ASP A N 1
ATOM 2047 C CA . ASP A 1 270 ? -1.631 7.293 1.337 1.00 76.94 270 ASP A CA 1
ATOM 2048 C C . ASP A 1 270 ? -2.991 7.123 0.652 1.00 76.94 270 ASP A C 1
ATOM 2050 O O . ASP A 1 270 ? -3.677 6.130 0.878 1.00 76.94 270 ASP A O 1
ATOM 2054 N N . GLU A 1 271 ? -3.385 8.080 -0.192 1.00 78.38 271 GLU A N 1
ATOM 2055 C CA . GLU A 1 271 ? -4.601 7.987 -0.995 1.00 78.38 271 GLU A CA 1
ATOM 2056 C C . GLU A 1 271 ? -4.551 6.853 -2.009 1.00 78.38 271 GLU A C 1
ATOM 2058 O O . GLU A 1 271 ? -5.430 5.997 -1.997 1.00 78.38 271 GLU A O 1
ATOM 2063 N N . TRP A 1 272 ? -3.490 6.779 -2.808 1.00 88.44 272 TRP A N 1
ATOM 2064 C CA . TRP A 1 272 ? -3.329 5.698 -3.773 1.00 88.44 272 TRP A CA 1
ATOM 2065 C C . TRP A 1 272 ? -3.317 4.310 -3.118 1.00 88.44 272 TRP A C 1
ATOM 2067 O O . TRP A 1 272 ? -3.978 3.392 -3.609 1.00 88.44 272 TRP A O 1
ATOM 2077 N N . LEU A 1 273 ? -2.584 4.156 -2.014 1.00 84.31 273 LEU A N 1
ATOM 2078 C CA . LEU A 1 273 ? -2.521 2.895 -1.279 1.00 84.31 273 LEU A CA 1
ATOM 2079 C C . LEU A 1 273 ? -3.916 2.509 -0.748 1.00 84.31 273 LEU A C 1
ATOM 2081 O O . LEU A 1 273 ? -4.325 1.358 -0.884 1.00 84.31 273 LEU A O 1
ATOM 2085 N N . ARG A 1 274 ? -4.694 3.465 -0.228 1.00 74.62 274 ARG A N 1
ATOM 2086 C CA . ARG A 1 274 ? -6.073 3.222 0.228 1.00 74.62 274 ARG A CA 1
ATOM 2087 C C . ARG A 1 274 ? -7.008 2.813 -0.911 1.00 74.62 274 ARG A C 1
ATOM 2089 O O . ARG A 1 274 ? -7.739 1.838 -0.768 1.00 74.62 274 ARG A O 1
ATOM 2096 N N . ASP A 1 275 ? -6.963 3.524 -2.035 1.00 78.75 275 ASP A N 1
ATOM 2097 C CA . ASP A 1 275 ? -7.847 3.290 -3.185 1.00 78.75 275 ASP A CA 1
ATOM 2098 C C . ASP A 1 275 ? -7.622 1.918 -3.828 1.00 78.75 275 ASP A C 1
ATOM 2100 O O . ASP A 1 275 ? -8.532 1.345 -4.419 1.00 78.75 275 ASP A O 1
ATOM 2104 N N . ASN A 1 276 ? -6.411 1.372 -3.697 1.00 77.62 276 ASN A N 1
ATOM 2105 C CA . ASN A 1 276 ? -6.073 0.041 -4.200 1.00 77.62 276 ASN A CA 1
ATOM 2106 C C . ASN A 1 276 ? -6.255 -1.052 -3.151 1.00 77.62 276 ASN A C 1
ATOM 2108 O O . ASN A 1 276 ? -5.761 -2.160 -3.348 1.00 77.62 276 ASN A O 1
ATOM 2112 N N . HIS A 1 277 ? -6.931 -0.734 -2.040 1.00 69.50 277 HIS A N 1
ATOM 2113 C CA . HIS A 1 277 ? -7.101 -1.632 -0.905 1.00 69.50 277 HIS A CA 1
ATOM 2114 C C . HIS A 1 277 ? -5.774 -2.267 -0.504 1.00 69.50 277 HIS A C 1
ATOM 2116 O O . HIS A 1 277 ? -5.747 -3.424 -0.091 1.00 69.50 277 HIS A O 1
ATOM 2122 N N . PHE A 1 278 ? -4.673 -1.507 -0.652 1.00 65.69 278 PHE A N 1
ATOM 2123 C CA . PHE A 1 278 ? -3.325 -2.000 -0.410 1.00 65.69 278 PHE A CA 1
ATOM 2124 C C . PHE A 1 278 ? -3.238 -2.621 0.971 1.00 65.69 278 PHE A C 1
ATOM 2126 O O . PHE A 1 278 ? -2.423 -3.514 1.132 1.00 65.69 278 PHE A O 1
ATOM 2133 N N . THR A 1 279 ? -4.121 -2.192 1.889 1.00 53.62 279 THR A N 1
ATOM 2134 C CA . THR A 1 279 ? -4.432 -2.854 3.147 1.00 53.62 279 THR A CA 1
ATOM 2135 C C . THR A 1 279 ? -5.640 -2.220 3.872 1.00 53.62 279 THR A C 1
ATOM 2137 O O . THR A 1 279 ? -5.649 -1.002 4.060 1.00 53.62 279 THR A O 1
ATOM 2140 N N . GLU A 1 280 ? -6.556 -3.003 4.446 1.00 46.47 280 GLU A N 1
ATOM 2141 C CA . GLU A 1 280 ? -7.231 -2.602 5.706 1.00 46.47 280 GLU A CA 1
ATOM 2142 C C . GLU A 1 280 ? -6.302 -2.789 6.941 1.00 46.47 280 GLU A C 1
ATOM 2144 O O . GLU A 1 280 ? -6.665 -2.478 8.069 1.00 46.47 280 GLU A O 1
ATOM 2149 N N . ALA A 1 281 ? -5.060 -3.235 6.731 1.00 43.81 281 ALA A N 1
ATOM 2150 C CA . ALA A 1 281 ? -4.063 -3.606 7.742 1.00 43.81 281 ALA A CA 1
ATOM 2151 C C . ALA A 1 281 ? -2.692 -2.847 7.771 1.00 43.81 281 ALA A C 1
ATOM 2153 O O . ALA A 1 281 ? -1.953 -2.979 8.747 1.00 43.81 281 ALA A O 1
ATOM 2154 N N . VAL A 1 282 ? -2.330 -1.972 6.819 1.00 46.28 282 VAL A N 1
ATOM 2155 C CA . VAL A 1 282 ? -1.104 -1.127 6.851 1.00 46.28 282 VAL A CA 1
ATOM 2156 C C . VAL A 1 282 ? -1.424 0.343 7.117 1.00 46.28 282 VAL A C 1
ATOM 2158 O O . VAL A 1 282 ? -0.607 1.041 7.721 1.00 46.28 282 VAL A O 1
ATOM 2161 N N . PHE A 1 283 ? -2.656 0.786 6.876 1.00 51.25 283 PHE A N 1
ATOM 2162 C CA . PHE A 1 283 ? -3.207 1.921 7.611 1.00 51.25 283 PHE A CA 1
ATOM 2163 C C . PHE A 1 283 ? -4.127 1.398 8.695 1.00 51.25 283 PHE A C 1
ATOM 2165 O O . PHE A 1 283 ? -5.342 1.418 8.562 1.00 51.25 283 PHE A O 1
ATOM 2172 N N . MET A 1 284 ? -3.544 0.957 9.806 1.00 73.62 284 MET A N 1
ATOM 2173 C CA . MET A 1 284 ? -4.329 0.819 11.022 1.00 73.62 284 MET A CA 1
ATOM 2174 C C . MET A 1 284 ? -4.655 2.223 11.518 1.00 73.62 284 MET A C 1
ATOM 2176 O O . MET A 1 284 ? -3.982 2.752 12.391 1.00 73.62 284 MET A O 1
ATOM 2180 N N . ARG A 1 285 ? -5.611 2.900 10.888 1.00 82.25 285 ARG A N 1
ATOM 2181 C CA . ARG A 1 285 ? -6.099 4.189 11.353 1.00 82.25 285 ARG A CA 1
ATOM 2182 C C . ARG A 1 285 ? -7.428 3.982 12.040 1.00 82.25 285 ARG A C 1
ATOM 2184 O O . ARG A 1 285 ? -8.293 3.248 11.578 1.00 82.25 285 ARG A O 1
ATOM 2191 N N . MET A 1 286 ? -7.563 4.655 13.167 1.00 90.25 286 MET A N 1
ATOM 2192 C CA . MET A 1 286 ? -8.798 4.726 13.915 1.00 90.25 286 MET A CA 1
ATOM 2193 C C . MET A 1 286 ? -9.294 6.164 13.858 1.00 90.25 286 MET A C 1
ATOM 2195 O O . MET A 1 286 ? -8.590 7.092 14.264 1.00 90.25 286 MET A O 1
ATOM 2199 N N . LYS A 1 287 ? -10.518 6.348 13.377 1.00 92.38 287 LYS A N 1
ATOM 2200 C CA . LYS A 1 287 ? -11.247 7.610 13.457 1.00 92.38 287 LYS A CA 1
ATOM 2201 C C . LYS A 1 287 ? -12.108 7.612 14.711 1.00 92.38 287 LYS A C 1
ATOM 2203 O O . LYS A 1 287 ? -12.913 6.707 14.901 1.00 92.38 287 LYS A O 1
ATOM 2208 N N . LEU A 1 288 ? -11.981 8.652 15.530 1.00 95.31 288 LEU A N 1
ATOM 2209 C CA . LEU A 1 288 ? -12.894 8.948 16.633 1.00 95.31 288 LEU A CA 1
ATOM 2210 C C . LEU A 1 288 ? -13.865 10.050 16.192 1.00 95.31 288 LEU A C 1
ATOM 2212 O O . LEU A 1 288 ? -13.450 11.194 15.986 1.00 95.31 288 LEU A O 1
ATOM 2216 N N . ALA A 1 289 ? -15.146 9.708 16.047 1.00 89.44 289 ALA A N 1
ATOM 2217 C CA . ALA A 1 289 ? -16.187 10.623 15.583 1.00 89.44 289 ALA A CA 1
ATOM 2218 C C . ALA A 1 289 ? -16.655 11.549 16.721 1.00 89.44 289 ALA A C 1
ATOM 2220 O O . ALA A 1 289 ? -17.609 11.251 17.443 1.00 89.44 289 ALA A O 1
ATOM 2221 N N . ALA A 1 290 ? -15.958 12.671 16.913 1.00 80.88 290 ALA A N 1
ATOM 2222 C CA . ALA A 1 290 ? -16.303 13.666 17.925 1.00 80.88 290 ALA A CA 1
ATOM 2223 C C . ALA A 1 290 ? -17.252 14.743 17.370 1.00 80.88 290 ALA A C 1
ATOM 2225 O O . ALA A 1 290 ? -17.179 15.121 16.202 1.00 80.88 290 ALA A O 1
ATOM 2226 N N . ALA A 1 291 ? -18.105 15.313 18.230 1.00 77.75 291 ALA A N 1
ATOM 2227 C CA . ALA A 1 291 ? -19.101 16.322 17.839 1.00 77.75 291 ALA A CA 1
ATOM 2228 C C . ALA A 1 291 ? -18.500 17.572 17.160 1.00 77.75 291 ALA A C 1
ATOM 2230 O O . ALA A 1 291 ? -19.156 18.209 16.340 1.00 77.75 291 ALA A O 1
ATOM 2231 N N . ASN A 1 292 ? -17.243 17.901 17.478 1.00 81.19 292 ASN A N 1
ATOM 2232 C CA . ASN A 1 292 ? -16.520 19.056 16.936 1.00 81.19 292 ASN A CA 1
ATOM 2233 C C . ASN A 1 292 ? -15.523 18.666 15.825 1.00 81.19 292 ASN A C 1
ATOM 2235 O O . ASN A 1 292 ? -14.579 19.409 15.553 1.00 81.19 292 ASN A O 1
ATOM 2239 N N . GLY A 1 293 ? -15.734 17.506 15.197 1.00 82.88 293 GLY A N 1
ATOM 2240 C CA . GLY A 1 293 ? -14.941 16.983 14.089 1.00 82.88 293 GLY A CA 1
ATOM 2241 C C . GLY A 1 293 ? -14.037 15.817 14.480 1.00 82.88 293 GLY A C 1
ATOM 2242 O O . GLY A 1 293 ? -13.589 15.700 15.618 1.00 82.88 293 GLY A O 1
ATOM 2243 N N . ASP A 1 294 ? -13.713 14.995 13.489 1.00 90.50 294 ASP A N 1
ATOM 2244 C CA . ASP A 1 294 ? -13.019 13.719 13.667 1.00 90.50 294 ASP A CA 1
ATOM 2245 C C . ASP A 1 294 ? -11.586 13.853 14.203 1.00 90.50 294 ASP A C 1
ATOM 2247 O O . ASP A 1 294 ? -10.867 14.800 13.877 1.00 90.50 294 ASP A O 1
ATOM 2251 N N . ILE A 1 295 ? -11.156 12.881 15.008 1.00 94.06 295 ILE A N 1
ATOM 2252 C CA . ILE A 1 295 ? -9.750 12.701 15.397 1.00 94.06 295 ILE A CA 1
ATOM 2253 C C . ILE A 1 295 ? -9.238 11.447 14.701 1.00 94.06 295 ILE A C 1
ATOM 2255 O O . ILE A 1 295 ? -9.832 10.381 14.855 1.00 94.06 295 ILE A O 1
ATOM 2259 N N . ILE A 1 296 ? -8.138 11.565 13.958 1.00 92.00 296 ILE A N 1
ATOM 2260 C CA . ILE A 1 296 ? -7.532 10.437 13.242 1.00 92.00 296 ILE A CA 1
ATOM 2261 C C . ILE A 1 296 ? -6.281 9.993 13.987 1.00 92.00 296 ILE A C 1
ATOM 2263 O O . ILE A 1 296 ? -5.339 10.772 14.156 1.00 92.00 296 ILE A O 1
ATOM 2267 N N . VAL A 1 297 ? -6.275 8.737 14.421 1.00 93.94 297 VAL A N 1
ATOM 2268 C CA . VAL A 1 297 ? -5.156 8.085 15.100 1.00 93.94 297 VAL A CA 1
ATOM 2269 C C . VAL A 1 297 ? -4.521 7.090 14.143 1.00 93.94 297 VAL A C 1
ATOM 2271 O O . VAL A 1 297 ? -5.199 6.177 13.689 1.00 93.94 297 VAL A O 1
ATOM 2274 N N . LYS A 1 298 ? -3.223 7.221 13.873 1.00 87.75 298 LYS A N 1
ATOM 2275 C CA . LYS A 1 298 ? -2.424 6.162 13.254 1.00 87.75 298 LYS A CA 1
ATOM 2276 C C . LYS A 1 298 ? -1.984 5.188 14.334 1.00 87.75 298 LYS A C 1
ATOM 2278 O O . LYS A 1 298 ? -1.270 5.574 15.253 1.00 87.75 298 LYS A O 1
ATOM 2283 N N . LEU A 1 299 ? -2.414 3.945 14.234 1.00 90.56 299 LEU A N 1
ATOM 2284 C CA . LEU A 1 299 ? -2.034 2.869 15.132 1.00 90.56 299 LEU A CA 1
ATOM 2285 C C . LEU A 1 299 ? -0.662 2.292 14.744 1.00 90.56 299 LEU A C 1
ATOM 2287 O O . LEU A 1 299 ? -0.249 2.309 13.583 1.00 90.56 299 LEU A O 1
ATOM 2291 N N . GLU A 1 300 ? 0.052 1.804 15.751 1.00 85.19 300 GLU A N 1
ATOM 2292 C CA . GLU A 1 300 ? 1.367 1.173 15.640 1.00 85.19 300 GLU A CA 1
ATOM 2293 C C . GLU A 1 300 ? 1.269 -0.221 15.027 1.00 85.19 300 GLU A C 1
ATOM 2295 O O . GLU A 1 300 ? 0.290 -0.916 15.228 1.00 85.19 300 GLU A O 1
ATOM 2300 N N . GLN A 1 301 ? 2.319 -0.726 14.385 1.00 75.56 301 GLN A N 1
ATOM 2301 C CA . GLN A 1 301 ? 2.300 -2.066 13.769 1.00 75.56 301 GLN A CA 1
ATOM 2302 C C . GLN A 1 301 ? 2.539 -3.234 14.752 1.00 75.56 301 GLN A C 1
ATOM 2304 O O . GLN A 1 301 ? 2.977 -4.319 14.357 1.00 75.56 301 GLN A O 1
ATOM 2309 N N . ASN A 1 302 ? 2.258 -3.034 16.042 1.00 78.19 302 ASN A N 1
ATOM 2310 C CA . ASN A 1 302 ? 2.433 -4.050 17.082 1.00 78.19 302 ASN A CA 1
ATOM 2311 C C . ASN A 1 302 ? 1.157 -4.882 17.326 1.00 78.19 302 ASN A C 1
ATOM 2313 O O . ASN A 1 302 ? 0.075 -4.524 16.867 1.00 78.19 302 ASN A O 1
ATOM 2317 N N . ASN A 1 303 ? 1.287 -6.017 18.028 1.00 78.06 303 ASN A N 1
ATOM 2318 C CA . ASN A 1 303 ? 0.181 -6.966 18.219 1.00 78.06 303 ASN A CA 1
ATOM 2319 C C . ASN A 1 303 ? -1.020 -6.321 18.934 1.00 78.06 303 ASN A C 1
ATOM 2321 O O . ASN A 1 303 ? -2.146 -6.450 18.467 1.00 78.06 303 ASN A O 1
ATOM 2325 N N . ALA A 1 304 ? -0.782 -5.554 20.002 1.00 88.19 304 ALA A N 1
ATOM 2326 C CA . ALA A 1 304 ? -1.846 -4.877 20.744 1.00 88.19 304 ALA A CA 1
ATOM 2327 C C . ALA A 1 304 ? -2.649 -3.890 19.874 1.00 88.19 304 ALA A C 1
ATOM 2329 O O . ALA A 1 304 ? -3.877 -3.864 19.924 1.00 88.19 304 ALA A O 1
ATOM 2330 N N . ALA A 1 305 ? -1.968 -3.103 19.042 1.00 90.88 305 ALA A N 1
ATOM 2331 C CA . ALA A 1 305 ? -2.602 -2.166 18.122 1.00 90.88 305 ALA A CA 1
ATOM 2332 C C . ALA A 1 305 ? -3.391 -2.874 17.006 1.00 90.88 305 ALA A C 1
ATOM 2334 O O . ALA A 1 305 ? -4.481 -2.422 16.659 1.00 90.88 305 ALA A O 1
ATOM 2335 N N . LYS A 1 306 ? -2.896 -4.017 16.511 1.00 81.81 306 LYS A N 1
ATOM 2336 C CA . LYS A 1 306 ? -3.615 -4.881 15.555 1.00 81.81 306 LYS A CA 1
ATOM 2337 C C . LYS A 1 306 ? -4.883 -5.465 16.151 1.00 81.81 306 LYS A C 1
ATOM 2339 O O . LYS A 1 306 ? -5.929 -5.447 15.511 1.00 81.81 306 LYS A O 1
ATOM 2344 N N . ASN A 1 307 ? -4.809 -5.913 17.398 1.00 84.25 307 ASN A N 1
ATOM 2345 C CA . ASN A 1 307 ? -5.965 -6.442 18.108 1.00 84.25 307 ASN A CA 1
ATOM 2346 C C . ASN A 1 307 ? -7.003 -5.351 18.393 1.00 84.25 307 ASN A C 1
ATOM 2348 O O . ASN A 1 307 ? -8.188 -5.595 18.201 1.00 84.25 307 ASN A O 1
ATOM 2352 N N . LEU A 1 308 ? -6.581 -4.130 18.748 1.00 92.44 308 LEU A N 1
ATOM 2353 C CA 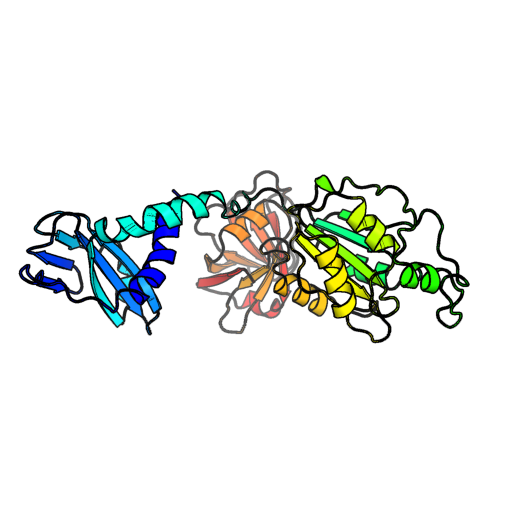. LEU A 1 308 ? -7.498 -2.987 18.824 1.00 92.44 308 LEU A CA 1
ATOM 2354 C C . LEU A 1 308 ? -8.166 -2.712 17.468 1.00 92.44 308 LEU A C 1
ATOM 2356 O O . LEU A 1 308 ? -9.381 -2.545 17.417 1.00 92.44 308 LEU A O 1
ATOM 2360 N N . ALA A 1 309 ? -7.391 -2.666 16.381 1.00 87.56 309 ALA A N 1
ATOM 2361 C CA . ALA A 1 309 ? -7.922 -2.400 15.046 1.00 87.56 309 ALA A CA 1
ATOM 2362 C C . ALA A 1 309 ? -8.966 -3.448 14.625 1.00 87.56 309 ALA A C 1
ATOM 2364 O O . ALA A 1 309 ? -10.033 -3.085 14.137 1.00 87.56 309 ALA A O 1
ATOM 2365 N N . ALA A 1 310 ? -8.708 -4.730 14.900 1.00 81.44 310 ALA A N 1
ATOM 2366 C CA . ALA A 1 310 ? -9.617 -5.835 14.595 1.00 81.44 310 ALA A CA 1
ATOM 2367 C C . ALA A 1 310 ? -10.943 -5.794 15.379 1.00 81.44 310 ALA A C 1
ATOM 2369 O O . ALA A 1 310 ? -11.912 -6.442 14.984 1.00 81.44 310 ALA A O 1
ATOM 2370 N N . MET A 1 311 ? -10.995 -5.051 16.488 1.00 85.12 311 MET A N 1
ATOM 2371 C CA . MET A 1 311 ? -12.217 -4.851 17.268 1.00 85.12 311 MET A CA 1
ATOM 2372 C C . MET A 1 311 ? -13.090 -3.709 16.737 1.00 85.12 311 MET A C 1
ATOM 2374 O O . MET A 1 311 ? -14.241 -3.586 17.153 1.00 85.12 311 MET A O 1
ATOM 2378 N N . LEU A 1 312 ? -12.568 -2.854 15.853 1.00 86.31 312 LEU A N 1
ATOM 2379 C CA . LEU A 1 312 ? -13.332 -1.737 15.308 1.00 86.31 312 LEU A CA 1
ATOM 2380 C C . LEU A 1 312 ? -14.466 -2.238 14.389 1.00 86.31 312 LEU A C 1
ATOM 2382 O O . LEU A 1 312 ? -14.295 -3.219 13.666 1.00 86.31 312 LEU A O 1
ATOM 2386 N N . PRO A 1 313 ? -15.621 -1.548 14.364 1.00 92.06 313 PRO A N 1
ATOM 2387 C CA . PRO A 1 313 ? -15.926 -0.321 15.101 1.00 92.06 313 PRO A CA 1
ATOM 2388 C C . PRO A 1 313 ? -16.373 -0.556 16.558 1.00 92.06 313 PRO A C 1
ATOM 2390 O O . PRO A 1 313 ? -17.041 -1.540 16.865 1.00 92.06 313 PRO A O 1
ATOM 2393 N N . LEU A 1 314 ? -16.067 0.399 17.443 1.00 92.12 314 LEU A N 1
ATOM 2394 C CA . LEU A 1 314 ? -16.353 0.352 18.884 1.00 92.12 314 LEU A CA 1
ATOM 2395 C C . LEU A 1 314 ? -17.040 1.630 19.372 1.00 92.12 314 LEU A C 1
ATOM 2397 O O . LEU A 1 314 ? -16.744 2.718 18.887 1.00 92.12 314 LEU A O 1
ATOM 2401 N N . ASP A 1 315 ? -17.884 1.517 20.397 1.00 94.75 315 ASP A N 1
ATOM 2402 C CA . ASP A 1 315 ? -18.372 2.669 21.160 1.00 94.75 315 ASP A CA 1
ATOM 2403 C C . ASP A 1 315 ? -17.550 2.805 22.445 1.00 94.75 315 ASP A C 1
ATOM 2405 O O . ASP A 1 315 ? -17.597 1.948 23.327 1.00 94.75 315 ASP A O 1
ATOM 2409 N N . LEU A 1 316 ? -16.768 3.880 22.545 1.00 96.38 316 LEU A N 1
ATOM 2410 C CA . LEU A 1 316 ? -15.835 4.114 23.643 1.00 96.38 316 LEU A CA 1
ATOM 2411 C C . LEU A 1 316 ? -16.329 5.266 24.514 1.00 96.38 316 LEU A C 1
ATOM 2413 O O . LEU A 1 316 ? -16.456 6.397 24.050 1.00 96.38 316 LEU A O 1
ATOM 2417 N N . ASN A 1 317 ? -16.594 4.989 25.789 1.00 96.69 317 ASN A N 1
ATOM 2418 C CA . ASN A 1 317 ? -16.990 6.016 26.747 1.00 96.69 317 ASN A CA 1
ATOM 2419 C C . ASN A 1 317 ? -15.750 6.685 27.354 1.00 96.69 317 ASN A C 1
ATOM 2421 O O . ASN A 1 317 ? -15.128 6.127 28.260 1.00 96.69 317 ASN A O 1
ATOM 2425 N N . PHE A 1 318 ? -15.381 7.852 26.828 1.00 97.00 318 PHE A N 1
ATOM 2426 C CA . PHE A 1 318 ? -14.223 8.611 27.284 1.00 97.00 318 PHE A CA 1
ATOM 2427 C C . PHE A 1 318 ? -14.545 9.456 28.514 1.00 97.00 318 PHE A C 1
ATOM 2429 O O . PHE A 1 318 ? -15.592 10.091 28.599 1.00 97.00 318 PHE A O 1
ATOM 2436 N N . SER A 1 319 ? -13.591 9.514 29.438 1.00 96.12 319 SER A N 1
ATOM 2437 C CA . SER A 1 319 ? -13.611 10.430 30.580 1.00 96.12 319 SER A CA 1
ATOM 2438 C C . SER A 1 319 ? -12.216 10.977 30.855 1.00 96.12 319 SER A C 1
ATOM 2440 O O . SER A 1 319 ? -11.214 10.334 30.530 1.00 96.12 319 SER A O 1
ATOM 2442 N N . ASP A 1 320 ? -12.141 12.159 31.461 1.00 97.44 320 ASP A N 1
ATOM 2443 C CA . ASP A 1 320 ? -10.863 12.746 31.857 1.00 97.44 320 ASP A CA 1
ATOM 2444 C C . ASP A 1 320 ? -10.205 11.999 33.018 1.00 97.44 320 ASP A C 1
ATOM 2446 O O . ASP A 1 320 ? -10.866 11.640 33.995 1.00 97.44 320 ASP A O 1
ATOM 2450 N N . TYR A 1 321 ? -8.889 11.818 32.932 1.00 94.62 321 TYR A N 1
ATOM 2451 C CA . TYR A 1 321 ? -8.083 11.279 34.012 1.00 94.62 321 TYR A CA 1
ATOM 2452 C C . TYR A 1 321 ? -6.894 12.197 34.313 1.00 94.62 321 TYR A C 1
ATOM 2454 O O . TYR A 1 321 ? -6.061 12.514 33.457 1.00 94.62 321 TYR A O 1
ATOM 2462 N N . ASN A 1 322 ? -6.822 12.634 35.573 1.00 92.00 322 ASN A N 1
ATOM 2463 C CA . ASN A 1 322 ? -5.759 13.476 36.128 1.00 92.00 322 ASN A CA 1
ATOM 2464 C C . ASN A 1 322 ? -5.454 14.777 35.361 1.00 92.00 322 ASN A C 1
ATOM 2466 O O . ASN A 1 322 ? -4.393 15.365 35.568 1.00 92.00 322 ASN A O 1
ATOM 2470 N N . ASN A 1 323 ? -6.369 15.284 34.529 1.00 93.75 323 ASN A N 1
ATOM 2471 C CA . ASN A 1 323 ? -6.128 16.431 33.653 1.00 93.75 323 ASN A CA 1
ATOM 2472 C C . ASN A 1 323 ? -4.921 16.246 32.705 1.00 93.75 323 ASN A C 1
ATOM 2474 O O . ASN A 1 323 ? -4.250 17.234 32.369 1.00 93.75 323 ASN A O 1
ATOM 2478 N N . THR A 1 324 ? -4.623 15.006 32.306 1.00 94.25 324 THR A N 1
ATOM 2479 C CA . THR A 1 324 ? -3.474 14.642 31.452 1.00 94.25 324 THR A CA 1
ATOM 2480 C C . THR A 1 324 ? -3.897 13.817 30.239 1.00 94.25 324 THR A C 1
ATOM 2482 O O . THR A 1 324 ? -3.369 14.011 29.140 1.00 94.25 324 THR A O 1
ATOM 2485 N N . GLU A 1 325 ? -4.845 12.905 30.432 1.00 96.94 325 GLU A N 1
ATOM 2486 C CA . GLU A 1 325 ? -5.259 11.927 29.432 1.00 96.94 325 GLU A CA 1
ATOM 2487 C C . GLU A 1 325 ? -6.777 11.730 29.447 1.00 96.94 325 GLU A C 1
ATOM 2489 O O . GLU A 1 325 ? -7.457 12.011 30.438 1.00 96.94 325 GLU A O 1
ATOM 2494 N N . LYS A 1 326 ? -7.311 11.246 28.328 1.00 97.62 326 LYS A N 1
ATOM 2495 C CA . LYS A 1 326 ? -8.669 10.712 28.238 1.00 97.62 326 LYS A CA 1
ATOM 2496 C C . LYS A 1 326 ? -8.589 9.199 28.254 1.00 97.62 326 LYS A C 1
ATOM 2498 O O . LYS A 1 326 ? -7.870 8.624 27.439 1.00 97.62 326 LYS A O 1
ATOM 2503 N N . ILE A 1 327 ? -9.334 8.564 29.149 1.00 98.06 327 ILE A N 1
ATOM 2504 C CA . ILE A 1 327 ? -9.377 7.105 29.251 1.00 98.06 327 ILE A CA 1
ATOM 2505 C C . ILE A 1 327 ? -10.718 6.563 28.777 1.00 98.06 327 ILE A C 1
ATOM 2507 O O . ILE A 1 327 ? -11.746 7.204 28.986 1.00 98.06 327 ILE A O 1
ATOM 2511 N N . ALA A 1 328 ? -10.698 5.379 28.175 1.00 97.81 328 ALA A N 1
ATOM 2512 C CA . ALA A 1 328 ? -11.888 4.611 27.826 1.00 97.81 328 ALA A CA 1
ATOM 2513 C C . ALA A 1 328 ? -11.603 3.115 27.971 1.00 97.81 328 ALA A C 1
ATOM 2515 O O . ALA A 1 328 ? -10.473 2.669 27.774 1.00 97.81 328 ALA A O 1
ATOM 2516 N N . TYR A 1 329 ? -12.630 2.336 28.293 1.00 97.38 329 TYR A N 1
ATOM 2517 C CA . TYR A 1 329 ? -12.532 0.880 28.367 1.00 97.38 329 TYR A CA 1
ATOM 2518 C C . TYR A 1 329 ? -13.125 0.270 27.095 1.00 97.38 329 TYR A C 1
ATOM 2520 O O . TYR A 1 329 ? -14.290 0.548 26.794 1.00 97.38 329 TYR A O 1
ATOM 2528 N N . PRO A 1 330 ? -12.358 -0.537 26.345 1.00 93.56 330 PRO A N 1
ATOM 2529 C CA . PRO A 1 330 ? -12.915 -1.359 25.280 1.00 93.56 330 PRO A CA 1
ATOM 2530 C C . PRO A 1 330 ? -13.934 -2.370 25.846 1.00 93.56 330 PRO A C 1
ATOM 2532 O O . PRO A 1 330 ? -13.825 -2.756 27.013 1.00 93.56 330 PRO A O 1
ATOM 2535 N N . PRO A 1 331 ? -14.924 -2.816 25.050 1.00 89.12 331 PRO A N 1
ATOM 2536 C CA . PRO A 1 331 ? -15.934 -3.772 25.513 1.00 89.12 331 PRO A CA 1
ATOM 2537 C C . PRO A 1 331 ? -15.379 -5.187 25.737 1.00 89.12 331 PRO A C 1
ATOM 2539 O O . PRO A 1 331 ? -15.956 -5.947 26.513 1.00 89.12 331 PRO A O 1
ATOM 2542 N N . GLU A 1 332 ? -14.268 -5.530 25.083 1.00 90.31 332 GLU A N 1
ATOM 2543 C CA . GLU A 1 332 ? -13.526 -6.777 25.283 1.00 90.31 332 GLU A CA 1
ATOM 2544 C C . GLU A 1 332 ? -12.051 -6.472 25.575 1.00 90.31 332 GLU A C 1
ATOM 2546 O O . GLU A 1 332 ? -11.544 -5.403 25.239 1.00 90.31 332 GLU A O 1
ATOM 2551 N N . GLU A 1 333 ? -11.351 -7.397 26.226 1.00 91.25 333 GLU A N 1
ATOM 2552 C CA . GLU A 1 333 ? -9.930 -7.226 26.525 1.00 91.25 333 GLU A CA 1
ATOM 2553 C C . GLU A 1 333 ? -9.091 -7.283 25.239 1.00 91.25 333 GLU A C 1
ATOM 2555 O O . GLU A 1 333 ? -9.216 -8.210 24.439 1.00 91.25 333 GLU A O 1
ATOM 2560 N N . ILE A 1 334 ? -8.209 -6.299 25.054 1.00 91.38 334 ILE A N 1
ATOM 2561 C CA . ILE A 1 334 ? -7.260 -6.284 23.937 1.00 91.38 334 ILE A CA 1
ATOM 2562 C C . ILE A 1 334 ? -6.106 -7.226 24.282 1.00 91.38 334 ILE A C 1
ATOM 2564 O O . ILE A 1 334 ? -5.415 -7.020 25.280 1.00 91.38 334 ILE A O 1
ATOM 2568 N N . ASP A 1 335 ? -5.851 -8.225 23.436 1.00 87.69 335 ASP A N 1
ATOM 2569 C CA . ASP A 1 335 ? -4.683 -9.090 23.602 1.00 87.69 335 ASP A CA 1
ATOM 2570 C C . ASP A 1 335 ? -3.386 -8.289 23.395 1.00 87.69 335 ASP A C 1
ATOM 2572 O O . ASP A 1 335 ? -3.055 -7.842 22.295 1.00 87.69 335 ASP A O 1
ATOM 2576 N N . ILE A 1 336 ? -2.637 -8.118 24.484 1.00 89.50 336 ILE A N 1
ATOM 2577 C CA . ILE A 1 336 ? -1.351 -7.414 24.518 1.00 89.50 336 ILE A CA 1
ATOM 2578 C C . ILE A 1 336 ? -0.144 -8.358 24.484 1.00 89.50 336 ILE A C 1
ATOM 2580 O O . ILE A 1 33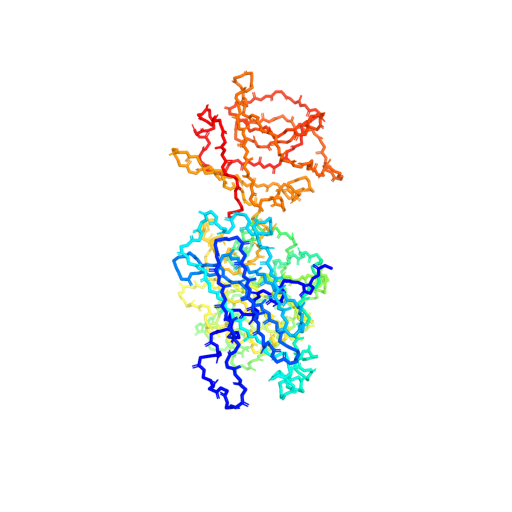6 ? 0.999 -7.911 24.629 1.00 89.50 336 ILE A O 1
ATOM 2584 N N . SER A 1 337 ? -0.362 -9.663 24.309 1.00 80.38 337 SER A N 1
ATOM 2585 C CA . SER A 1 337 ? 0.720 -10.639 24.216 1.00 80.38 337 SER A CA 1
ATOM 2586 C C . SER A 1 337 ? 1.696 -10.270 23.094 1.00 80.38 337 SER A C 1
ATOM 2588 O O . SER A 1 337 ? 1.342 -9.607 22.116 1.00 80.38 337 SER A O 1
ATOM 2590 N N . ASN A 1 338 ? 2.965 -10.651 23.253 1.00 79.50 338 ASN A N 1
ATOM 2591 C CA . ASN A 1 338 ? 4.030 -10.375 22.279 1.00 79.50 338 ASN A CA 1
ATOM 2592 C C . ASN A 1 338 ? 4.212 -8.885 21.916 1.00 79.50 338 ASN A C 1
ATOM 2594 O O . ASN A 1 338 ? 4.770 -8.573 20.866 1.00 79.50 338 ASN A O 1
ATOM 2598 N N . THR A 1 339 ? 3.772 -7.964 22.778 1.00 80.12 339 THR A N 1
ATOM 2599 C CA . THR A 1 339 ? 3.990 -6.524 22.611 1.00 80.12 339 THR A CA 1
ATOM 2600 C C . THR A 1 339 ? 4.936 -6.013 23.689 1.00 80.12 339 THR A C 1
ATOM 2602 O O . THR A 1 339 ? 4.772 -6.325 24.866 1.00 80.12 339 THR A O 1
ATOM 2605 N N . THR A 1 340 ? 5.939 -5.226 23.298 1.00 82.81 340 THR A N 1
ATOM 2606 C CA . THR A 1 340 ? 6.896 -4.633 24.240 1.00 82.81 340 THR A CA 1
ATOM 2607 C C . THR A 1 340 ? 6.223 -3.515 25.043 1.00 82.81 340 THR A C 1
ATOM 2609 O O . THR A 1 340 ? 5.797 -2.525 24.442 1.00 82.81 340 THR A O 1
ATOM 2612 N N . PRO A 1 341 ? 6.134 -3.620 26.381 1.00 87.56 341 PRO A N 1
ATOM 2613 C CA . PRO A 1 341 ? 5.605 -2.550 27.209 1.00 87.56 341 PRO A CA 1
ATOM 2614 C C . PRO A 1 341 ? 6.678 -1.507 27.528 1.00 87.56 341 PRO A C 1
ATOM 2616 O O . PRO A 1 341 ? 7.879 -1.776 27.467 1.00 87.56 341 PRO A O 1
ATOM 2619 N N . GLY A 1 342 ? 6.235 -0.320 27.931 1.00 88.19 342 GLY A N 1
ATOM 2620 C CA . GLY A 1 342 ? 7.106 0.765 28.352 1.00 88.19 342 GLY A CA 1
ATOM 2621 C C . GLY A 1 342 ? 7.095 1.942 27.394 1.00 88.19 342 GLY A C 1
ATOM 2622 O O . GLY A 1 342 ? 7.656 1.864 26.305 1.00 88.19 342 GLY A O 1
ATOM 2623 N N . THR A 1 343 ? 6.546 3.074 27.824 1.00 93.62 343 THR A N 1
ATOM 2624 C CA . THR A 1 343 ? 6.653 4.328 27.070 1.00 93.62 343 THR A CA 1
ATOM 2625 C C . THR A 1 343 ? 6.574 5.550 27.984 1.00 93.62 343 THR A C 1
ATOM 2627 O O . THR A 1 343 ? 6.049 5.480 29.096 1.00 93.62 343 THR A O 1
ATOM 2630 N N . ALA A 1 344 ? 7.135 6.668 27.523 1.00 95.19 344 ALA A N 1
ATOM 2631 C CA . ALA A 1 344 ? 6.954 7.998 28.101 1.00 95.19 344 ALA A CA 1
ATOM 2632 C C . ALA A 1 344 ? 6.055 8.798 27.146 1.00 95.19 344 ALA A C 1
ATOM 2634 O O . ALA A 1 344 ? 6.582 9.433 26.224 1.00 95.19 344 ALA A O 1
ATOM 2635 N N . PRO A 1 345 ? 4.724 8.715 27.304 1.00 94.12 345 PRO A N 1
ATOM 2636 C CA . PRO A 1 345 ? 3.802 9.217 26.301 1.00 94.12 345 PRO A CA 1
ATOM 2637 C C . PRO A 1 345 ? 3.844 10.743 26.229 1.00 94.12 345 PRO A C 1
ATOM 2639 O O . PRO A 1 345 ? 4.099 11.454 27.211 1.00 94.12 345 PRO A O 1
ATOM 2642 N N . LYS A 1 346 ? 3.610 11.238 25.023 1.00 95.81 346 LYS A N 1
ATOM 2643 C CA . LYS A 1 346 ? 3.545 12.646 24.655 1.00 95.81 346 LYS A CA 1
ATOM 2644 C C . LYS A 1 346 ? 2.115 13.041 24.343 1.00 95.81 346 LYS A C 1
ATOM 2646 O O . LYS A 1 346 ? 1.269 12.201 24.046 1.00 95.81 346 LYS A O 1
ATOM 2651 N N . ALA A 1 347 ? 1.850 14.344 24.377 1.00 94.75 347 ALA A N 1
ATOM 2652 C CA . ALA A 1 347 ? 0.591 14.857 23.852 1.00 94.75 347 ALA A CA 1
ATOM 2653 C C . ALA A 1 347 ? 0.377 14.357 22.404 1.00 94.75 347 ALA A C 1
ATOM 2655 O O . ALA A 1 347 ? 1.220 14.578 21.530 1.00 94.75 347 ALA A O 1
ATOM 2656 N N . GLY A 1 348 ? -0.748 13.681 22.170 1.00 93.69 348 GLY A N 1
ATOM 2657 C CA . GLY A 1 348 ? -1.104 13.036 20.909 1.00 93.69 348 GLY A CA 1
ATOM 2658 C C . GLY A 1 348 ? -0.951 11.511 20.889 1.00 93.69 348 GLY A C 1
ATOM 2659 O O . GLY A 1 348 ? -1.413 10.898 19.930 1.00 93.69 348 GLY A O 1
ATOM 2660 N N . ASP A 1 349 ? -0.341 10.892 21.901 1.00 97.44 349 ASP A N 1
ATOM 2661 C CA . ASP A 1 349 ? -0.126 9.442 21.922 1.00 97.44 349 ASP A CA 1
ATOM 2662 C C . ASP A 1 349 ? -1.360 8.688 22.444 1.00 97.44 349 ASP A C 1
ATOM 2664 O O . ASP A 1 349 ? -1.991 9.085 23.427 1.00 97.44 349 ASP A O 1
ATOM 2668 N N . LEU A 1 350 ? -1.674 7.566 21.794 1.00 97.94 350 LEU A N 1
ATOM 2669 C CA . LEU A 1 350 ? -2.630 6.561 22.246 1.00 97.94 350 LEU A CA 1
ATOM 2670 C C . LEU A 1 350 ? -1.861 5.372 22.824 1.00 97.94 350 LEU A C 1
ATOM 2672 O O . LEU A 1 350 ? -0.960 4.820 22.190 1.00 97.94 350 LEU A O 1
ATOM 2676 N N . THR A 1 351 ? -2.259 4.930 24.009 1.00 98.19 351 THR A N 1
ATOM 2677 C CA . THR A 1 351 ? -1.677 3.765 24.681 1.00 98.19 351 THR A CA 1
ATOM 2678 C C . THR A 1 351 ? -2.758 2.873 25.283 1.00 98.19 351 THR A C 1
ATOM 2680 O O . THR A 1 351 ? -3.908 3.293 25.421 1.00 98.19 351 THR A O 1
ATOM 2683 N N . ILE A 1 352 ? -2.378 1.656 25.670 1.00 97.44 352 ILE A N 1
ATOM 2684 C CA . ILE A 1 352 ? -3.143 0.827 26.605 1.00 97.44 352 ILE A CA 1
ATOM 2685 C C . ILE A 1 352 ? -2.381 0.704 27.920 1.00 97.44 352 ILE A C 1
ATOM 2687 O O . ILE A 1 352 ? -1.168 0.469 27.939 1.00 97.44 352 ILE A O 1
ATOM 2691 N N . TYR A 1 353 ? -3.100 0.860 29.028 1.00 96.38 353 TYR A N 1
ATOM 2692 C CA . TYR A 1 353 ? -2.570 0.624 30.362 1.00 96.38 353 TYR A CA 1
ATOM 2693 C C . TYR A 1 353 ? -2.798 -0.837 30.757 1.00 96.38 353 TYR A C 1
ATOM 2695 O O . TYR A 1 353 ? -3.903 -1.235 31.126 1.00 96.38 353 TYR A O 1
ATOM 2703 N N . ALA A 1 354 ? -1.739 -1.645 30.679 1.00 92.94 354 ALA A N 1
ATOM 2704 C CA . ALA A 1 354 ? -1.805 -3.099 30.843 1.00 92.94 354 ALA A CA 1
ATOM 2705 C C . ALA A 1 354 ? -2.466 -3.581 32.156 1.00 92.94 354 ALA A C 1
ATOM 2707 O O . ALA A 1 354 ? -3.184 -4.574 32.109 1.00 92.94 354 ALA A O 1
ATOM 2708 N N . PRO A 1 355 ? -2.299 -2.915 33.320 1.00 92.81 355 PRO A N 1
ATOM 2709 C CA . PRO A 1 355 ? -2.917 -3.378 34.564 1.00 92.81 355 PRO A CA 1
ATOM 2710 C C . PRO A 1 355 ? -4.449 -3.331 34.593 1.00 92.81 355 PRO A C 1
ATOM 2712 O O . PRO A 1 355 ? -5.047 -4.086 35.357 1.00 92.81 355 PRO A O 1
ATOM 2715 N N . TRP A 1 356 ? -5.081 -2.435 33.825 1.00 91.81 356 TRP A N 1
ATOM 2716 C CA . TRP A 1 356 ? -6.543 -2.254 33.828 1.00 91.81 356 TRP A CA 1
ATOM 2717 C C . TRP A 1 356 ? -7.193 -2.484 32.461 1.00 91.81 356 TRP A C 1
ATOM 2719 O O . TRP A 1 356 ? -8.416 -2.549 32.383 1.00 91.81 356 TRP A O 1
ATOM 2729 N N . GLY A 1 357 ? -6.402 -2.588 31.390 1.00 94.25 357 GLY A N 1
ATOM 2730 C CA . GLY A 1 357 ? -6.898 -2.802 30.031 1.00 94.25 357 GLY A CA 1
ATOM 2731 C C . GLY A 1 357 ? -7.582 -1.580 29.408 1.00 94.25 357 GLY A C 1
ATOM 2732 O O . GLY A 1 357 ? -8.226 -1.711 28.371 1.00 94.25 357 GLY A O 1
ATOM 2733 N N . ASN A 1 358 ? -7.468 -0.390 30.009 1.00 97.62 358 ASN A N 1
ATOM 2734 C CA . ASN A 1 358 ? -8.051 0.824 29.445 1.00 97.62 358 ASN A CA 1
ATOM 2735 C C . ASN A 1 358 ? -7.145 1.450 28.383 1.00 97.62 358 ASN A C 1
ATOM 2737 O O . ASN A 1 358 ? -5.918 1.469 28.509 1.00 97.62 358 ASN A O 1
ATOM 2741 N N . LEU A 1 359 ? -7.778 2.042 27.377 1.00 98.00 359 LEU A N 1
ATOM 2742 C CA . LEU A 1 359 ? -7.139 2.977 26.466 1.00 98.00 359 LEU A CA 1
ATOM 2743 C C . LEU A 1 359 ? -6.848 4.286 27.202 1.00 98.00 359 LEU A C 1
ATOM 2745 O O . LEU A 1 359 ? -7.602 4.690 28.092 1.00 98.00 359 LEU A O 1
ATOM 2749 N N . ALA A 1 360 ? -5.765 4.943 26.808 1.00 97.88 360 ALA A N 1
ATOM 2750 C CA . ALA A 1 360 ? -5.327 6.230 27.323 1.00 97.88 360 ALA A CA 1
ATOM 2751 C C . ALA A 1 360 ? -4.820 7.101 26.167 1.00 97.88 360 ALA A C 1
ATOM 2753 O O . ALA A 1 360 ? -3.818 6.774 25.527 1.00 97.88 360 ALA A O 1
ATOM 2754 N N . LEU A 1 361 ? -5.537 8.193 25.895 1.00 97.75 361 LEU A N 1
ATOM 2755 C CA . LEU A 1 361 ? -5.226 9.177 24.862 1.00 97.75 361 LEU A CA 1
ATOM 2756 C C . LEU A 1 361 ? -4.692 10.455 25.516 1.00 97.75 361 LEU A C 1
ATOM 2758 O O . LEU A 1 361 ? -5.434 11.206 26.155 1.00 97.75 361 LEU A O 1
ATOM 2762 N N . PHE A 1 362 ? -3.394 10.695 25.371 1.00 97.81 362 PHE A N 1
ATOM 2763 C CA . PHE A 1 362 ? -2.688 11.765 26.066 1.00 97.81 362 PHE A CA 1
ATOM 2764 C C . PHE A 1 362 ? -2.863 13.106 25.358 1.00 97.81 362 PHE A C 1
ATOM 2766 O O . PHE A 1 362 ? -2.657 13.222 24.153 1.00 97.81 362 PHE A O 1
ATOM 2773 N N . TYR A 1 363 ? -3.168 14.159 26.117 1.00 96.44 363 TYR A N 1
ATOM 2774 C CA . TYR A 1 363 ? -3.136 15.547 25.632 1.00 96.44 363 TYR A CA 1
ATOM 2775 C C . TYR A 1 363 ? -2.098 16.408 26.367 1.00 96.44 363 TYR A C 1
ATOM 2777 O O . TYR A 1 363 ? -1.972 17.606 26.105 1.00 96.44 363 TYR A O 1
ATOM 2785 N N . LYS A 1 364 ? -1.323 15.790 27.264 1.00 96.06 364 LYS A N 1
ATOM 2786 C CA . LYS A 1 364 ? -0.111 16.324 27.890 1.00 96.06 364 LYS A CA 1
ATOM 2787 C C . LYS A 1 364 ? 0.942 15.224 27.980 1.00 96.06 364 LYS A C 1
ATOM 2789 O O . LYS A 1 364 ? 0.612 14.044 28.004 1.00 96.06 364 LYS A O 1
ATOM 2794 N N . ASP A 1 365 ? 2.200 15.631 28.069 1.00 96.06 365 ASP A N 1
ATOM 2795 C CA . ASP A 1 365 ? 3.314 14.719 28.316 1.00 96.06 365 ASP A CA 1
ATOM 2796 C C . ASP A 1 365 ? 3.204 14.047 29.689 1.00 96.06 365 ASP A C 1
ATOM 2798 O O . ASP A 1 365 ? 2.786 14.669 30.671 1.00 96.06 365 ASP A O 1
ATOM 2802 N N . TRP A 1 366 ? 3.678 12.805 29.771 1.00 94.31 366 TRP A N 1
ATOM 2803 C CA . TRP A 1 366 ? 3.786 12.064 31.021 1.00 94.31 366 TRP A CA 1
ATOM 2804 C C . TRP A 1 366 ? 5.162 11.415 31.193 1.00 94.31 366 TRP A C 1
ATOM 2806 O O . TRP A 1 366 ? 5.953 11.291 30.252 1.00 94.31 366 TRP A O 1
ATOM 2816 N N . SER A 1 367 ? 5.472 11.023 32.429 1.00 93.50 367 SER A N 1
ATOM 2817 C CA . SER A 1 367 ? 6.694 10.287 32.735 1.00 93.50 367 SER A CA 1
ATOM 2818 C C . SER A 1 367 ? 6.639 8.862 32.184 1.00 93.50 367 SER A C 1
ATOM 2820 O O . SER A 1 367 ? 5.576 8.296 31.934 1.00 93.50 367 SER A O 1
ATOM 2822 N N . TYR A 1 368 ? 7.820 8.271 32.003 1.00 95.50 368 TYR A N 1
ATOM 2823 C CA . TYR A 1 368 ? 7.941 6.881 31.581 1.00 95.50 368 TYR A CA 1
ATOM 2824 C C . TYR A 1 368 ? 7.180 5.939 32.522 1.00 95.50 368 TYR A C 1
ATOM 2826 O O . TYR A 1 368 ? 7.324 6.019 33.744 1.00 95.50 368 TYR A O 1
ATOM 2834 N N . SER A 1 369 ? 6.432 5.007 31.938 1.00 93.94 369 SER A N 1
ATOM 2835 C CA . SER A 1 369 ? 5.762 3.921 32.643 1.00 93.94 369 SER A CA 1
ATOM 2836 C C . SER A 1 369 ? 6.015 2.609 31.920 1.00 93.94 369 SER A C 1
ATOM 2838 O O . SER A 1 369 ? 5.721 2.495 30.733 1.00 93.94 369 SER A O 1
ATOM 2840 N N . SER A 1 370 ? 6.484 1.595 32.651 1.00 93.88 370 SER A N 1
ATOM 2841 C CA . SER A 1 370 ? 6.637 0.218 32.158 1.00 93.88 370 SER A CA 1
ATOM 2842 C C . SER A 1 370 ? 5.306 -0.514 31.964 1.00 93.88 370 SER A C 1
ATOM 2844 O O . SER A 1 370 ? 5.301 -1.649 31.507 1.00 93.88 370 SER A O 1
ATOM 2846 N N . SER A 1 371 ? 4.186 0.102 32.348 1.00 93.94 371 SER A N 1
ATOM 2847 C CA . SER A 1 371 ? 2.838 -0.475 32.258 1.00 93.94 371 SER A CA 1
ATOM 2848 C C . SER A 1 371 ? 2.007 0.107 31.111 1.00 93.94 371 SER A C 1
ATOM 2850 O O . SER A 1 371 ? 0.876 -0.325 30.905 1.00 93.94 371 SER A O 1
ATOM 2852 N N . LEU A 1 372 ? 2.547 1.087 30.378 1.00 95.88 372 LEU A N 1
ATOM 2853 C CA . LEU A 1 372 ? 1.917 1.649 29.185 1.00 95.88 372 LEU A CA 1
ATOM 2854 C C . LEU A 1 372 ? 2.494 0.993 27.936 1.00 95.88 372 LEU A C 1
ATOM 2856 O O . LEU A 1 372 ? 3.713 0.910 27.782 1.00 95.88 372 LEU A O 1
ATOM 2860 N N . ILE A 1 373 ? 1.619 0.561 27.037 1.00 96.69 373 ILE A N 1
ATOM 2861 C CA . ILE A 1 373 ? 1.983 0.007 25.734 1.00 96.69 373 ILE A CA 1
ATOM 2862 C C . ILE A 1 373 ? 1.543 1.008 24.659 1.00 96.69 373 ILE A C 1
ATOM 2864 O O . ILE A 1 373 ? 0.365 1.372 24.638 1.00 96.69 373 ILE A O 1
ATOM 2868 N N . PRO A 1 374 ? 2.447 1.475 23.778 1.00 94.75 374 PRO A N 1
ATOM 2869 C CA . PRO A 1 374 ? 2.079 2.380 22.696 1.00 94.75 374 PRO A CA 1
ATOM 2870 C C . PRO A 1 374 ? 1.170 1.663 21.696 1.00 94.75 374 PRO A C 1
ATOM 2872 O O . PRO A 1 374 ? 1.501 0.581 21.214 1.00 94.75 374 PRO A O 1
ATOM 2875 N N . LEU A 1 375 ? 0.025 2.266 21.392 1.00 95.62 375 LEU A N 1
ATOM 2876 C CA . LEU A 1 375 ? -0.930 1.744 20.416 1.00 95.62 375 LEU A CA 1
ATOM 2877 C C . LEU A 1 375 ? -1.013 2.598 19.162 1.00 95.62 375 LEU A C 1
ATOM 2879 O O . LEU A 1 375 ? -1.397 2.082 18.123 1.00 95.62 375 LEU A O 1
ATOM 2883 N N . GLY A 1 376 ? -0.693 3.886 19.247 1.00 94.56 376 GLY A N 1
ATOM 2884 C CA . GLY A 1 376 ? -0.760 4.782 18.107 1.00 94.56 376 GLY A CA 1
ATOM 2885 C C . GLY A 1 376 ? -0.478 6.226 18.467 1.00 94.56 376 GLY A C 1
ATOM 2886 O O . GLY A 1 376 ? -0.213 6.568 19.618 1.00 94.56 376 GLY A O 1
ATOM 2887 N N . ARG A 1 377 ? -0.595 7.090 17.467 1.00 94.56 377 ARG A N 1
ATOM 2888 C CA . ARG A 1 377 ? -0.435 8.531 17.591 1.00 94.56 377 ARG A CA 1
ATOM 2889 C C . ARG A 1 377 ? -1.423 9.263 16.702 1.00 94.56 377 ARG A C 1
ATOM 2891 O O . ARG A 1 377 ? -1.716 8.843 15.587 1.00 94.56 377 ARG A O 1
ATOM 2898 N N . ILE A 1 378 ? -1.924 10.387 17.191 1.00 92.81 378 ILE A N 1
ATOM 2899 C CA . ILE A 1 378 ? -2.812 11.256 16.428 1.00 92.81 378 ILE A CA 1
ATOM 2900 C C . ILE A 1 378 ? -2.070 11.881 15.244 1.00 92.81 378 ILE A C 1
ATOM 2902 O O . ILE A 1 378 ? -1.021 12.503 15.409 1.00 92.81 378 ILE A O 1
ATOM 2906 N N . GLU A 1 379 ? -2.668 11.761 14.061 1.00 88.88 379 GLU A N 1
ATOM 2907 C CA . GLU A 1 379 ? -2.254 12.455 12.840 1.00 88.88 379 GLU A CA 1
ATOM 2908 C C . GLU A 1 379 ? -3.039 13.756 12.628 1.00 88.88 379 GLU A C 1
ATOM 2910 O O . GLU A 1 379 ? -2.499 14.720 12.086 1.00 88.88 379 GLU A O 1
ATOM 2915 N N . SER A 1 380 ? -4.305 13.817 13.065 1.00 87.44 380 SER A N 1
ATOM 2916 C CA . SER A 1 380 ? -5.125 15.033 12.975 1.00 87.44 380 SER A CA 1
ATOM 2917 C C . SER A 1 380 ? -6.186 15.126 14.077 1.00 87.44 380 SER A C 1
ATOM 2919 O O . SER A 1 380 ? -6.673 14.112 14.574 1.00 87.44 380 SER A O 1
ATOM 2921 N N . GLY A 1 381 ? -6.545 16.355 14.466 1.00 90.31 381 GLY A N 1
ATOM 2922 C CA . GLY A 1 381 ? -7.557 16.619 15.497 1.00 90.31 381 GLY A CA 1
ATOM 2923 C C . GLY A 1 381 ? -7.039 16.565 16.941 1.00 90.31 381 GLY A C 1
ATOM 2924 O O . GLY A 1 381 ? -7.838 16.465 17.871 1.00 90.31 381 GLY A O 1
ATOM 2925 N N . ALA A 1 382 ? -5.721 16.635 17.166 1.00 90.62 382 ALA A N 1
ATOM 2926 C CA . ALA A 1 382 ? -5.127 16.567 18.508 1.00 90.62 382 ALA A CA 1
ATOM 2927 C C . ALA A 1 382 ? -5.625 17.679 19.453 1.00 90.62 382 ALA A C 1
ATOM 2929 O O . ALA A 1 382 ? -5.744 17.476 20.660 1.00 90.62 382 ALA A O 1
ATOM 2930 N N . GLU A 1 383 ? -5.984 18.843 18.911 1.00 91.19 383 GLU A N 1
ATOM 2931 C CA . GLU A 1 383 ? -6.558 19.964 19.657 1.00 91.19 383 GLU A CA 1
ATOM 2932 C C . GLU A 1 383 ? -7.926 19.651 20.289 1.00 91.19 383 GLU A C 1
ATOM 2934 O O . GLU A 1 383 ? -8.384 20.381 21.167 1.00 91.19 383 GLU A O 1
ATOM 2939 N N . ARG A 1 384 ? -8.577 18.558 19.865 1.00 93.56 384 ARG A N 1
ATOM 2940 C CA . ARG A 1 384 ? -9.930 18.164 20.285 1.00 93.56 384 ARG A CA 1
ATOM 2941 C C . ARG A 1 384 ? -9.929 17.174 21.445 1.00 93.56 384 ARG A C 1
ATOM 2943 O O . ARG A 1 384 ? -10.949 17.050 22.117 1.00 93.56 384 ARG A O 1
ATOM 2950 N N . ILE A 1 385 ? -8.797 16.520 21.730 1.00 93.94 385 ILE A N 1
ATOM 2951 C CA . ILE A 1 385 ? -8.683 15.506 22.793 1.00 93.94 385 ILE A CA 1
ATOM 2952 C C . ILE A 1 385 ? -9.186 16.026 24.150 1.00 93.94 385 ILE A C 1
ATOM 2954 O O . ILE A 1 385 ? -9.977 15.323 24.777 1.00 93.94 385 ILE A O 1
ATOM 2958 N N . PRO A 1 386 ? -8.815 17.239 24.628 1.00 93.00 386 PRO A N 1
ATOM 2959 C CA . PRO A 1 386 ? -9.247 17.697 25.952 1.00 93.00 386 PRO A CA 1
ATOM 2960 C C . PRO A 1 386 ? -10.773 17.812 26.093 1.00 93.00 386 PRO A C 1
ATOM 2962 O O . PRO A 1 386 ? -11.296 17.709 27.202 1.00 93.00 386 PRO A O 1
ATOM 2965 N N . ALA A 1 387 ? -11.481 18.000 24.974 1.00 91.31 387 ALA A N 1
ATOM 2966 C CA . ALA A 1 387 ? -12.934 18.117 24.918 1.00 91.31 387 ALA A CA 1
ATOM 2967 C C . ALA A 1 387 ? -13.659 16.774 24.710 1.00 91.31 387 ALA A C 1
ATOM 2969 O O . ALA A 1 387 ? -14.887 16.764 24.729 1.00 91.31 387 ALA A O 1
ATOM 2970 N N . LEU A 1 388 ? -12.940 15.660 24.513 1.00 91.88 388 LEU A N 1
ATOM 2971 C CA . LEU A 1 388 ? -13.563 14.337 24.457 1.00 91.88 388 LEU A CA 1
ATOM 2972 C C . LEU A 1 388 ? -14.158 13.977 25.822 1.00 91.88 388 LEU A C 1
ATOM 2974 O O . LEU A 1 388 ? -13.451 13.965 26.834 1.00 91.88 388 LEU A O 1
ATOM 2978 N N . ASP A 1 389 ? -15.450 13.680 25.832 1.00 92.38 389 ASP A N 1
ATOM 2979 C CA . ASP A 1 389 ? -16.196 13.231 27.002 1.00 92.38 389 ASP A CA 1
ATOM 2980 C C . ASP A 1 389 ? -17.437 12.459 26.537 1.00 92.38 389 ASP A C 1
ATOM 2982 O O . ASP A 1 389 ? -18.050 12.810 25.524 1.00 92.38 389 ASP A O 1
ATOM 2986 N N . GLY A 1 390 ? -17.803 11.405 27.262 1.00 94.25 390 GLY A N 1
ATOM 2987 C CA . GLY A 1 390 ? -18.932 10.549 26.911 1.00 94.25 390 GLY A CA 1
ATOM 2988 C C . GLY A 1 390 ? -18.626 9.531 25.807 1.00 94.25 390 GLY A C 1
ATOM 2989 O O . GLY A 1 390 ? -17.475 9.218 25.504 1.00 94.25 390 GLY A O 1
ATOM 2990 N N . THR A 1 391 ? -19.683 8.962 25.225 1.00 95.88 391 THR A N 1
ATOM 2991 C CA . THR A 1 391 ? -19.578 7.886 24.227 1.00 95.88 391 THR A CA 1
ATOM 2992 C C . THR A 1 391 ? -19.194 8.425 22.853 1.00 95.88 391 THR A C 1
ATOM 2994 O O . THR A 1 391 ? -19.913 9.243 22.281 1.00 95.88 391 THR A O 1
ATOM 2997 N N . ILE A 1 392 ? -18.081 7.928 22.317 1.00 95.56 392 ILE A N 1
ATOM 2998 C CA . ILE A 1 392 ? -17.513 8.297 21.021 1.00 95.56 392 ILE A CA 1
ATOM 2999 C C . ILE A 1 392 ? -17.372 7.039 20.168 1.00 95.56 392 ILE A C 1
ATOM 3001 O O . ILE A 1 392 ? -16.826 6.032 20.624 1.00 95.56 392 ILE A O 1
ATOM 3005 N N . ARG A 1 393 ? -17.831 7.111 18.916 1.00 94.31 393 ARG A N 1
ATOM 3006 C CA . ARG A 1 393 ? -17.667 6.027 17.947 1.00 94.31 393 ARG A CA 1
ATOM 3007 C C . ARG A 1 393 ? -16.228 6.004 17.438 1.00 94.31 393 ARG A C 1
ATOM 3009 O O . ARG A 1 393 ? -15.745 7.008 16.913 1.00 94.31 393 ARG A O 1
ATOM 3016 N N . ALA A 1 394 ? -15.572 4.862 17.578 1.00 94.25 394 ALA A N 1
ATOM 3017 C CA . ALA A 1 394 ? -14.290 4.547 16.973 1.00 94.25 394 ALA A CA 1
ATOM 3018 C C . ALA A 1 394 ? -14.508 3.646 15.753 1.00 94.25 394 ALA A C 1
ATOM 3020 O O . ALA A 1 394 ? -15.190 2.627 15.852 1.00 94.25 394 ALA A O 1
ATOM 3021 N N . GLU A 1 395 ? -13.934 4.001 14.609 1.00 86.06 395 GLU A N 1
ATOM 3022 C CA . GLU A 1 395 ? -14.085 3.270 13.344 1.00 86.06 395 GLU A CA 1
ATOM 3023 C C . GLU A 1 395 ? -12.728 3.089 12.669 1.00 86.06 395 GLU A C 1
ATOM 3025 O O . GLU A 1 395 ? -11.843 3.929 12.842 1.00 86.06 395 GLU A O 1
ATOM 3030 N N . ALA A 1 396 ? -12.572 2.021 11.884 1.00 79.81 396 ALA A N 1
ATOM 3031 C CA . ALA A 1 396 ? -11.460 1.922 10.941 1.00 79.81 396 ALA A CA 1
ATOM 3032 C C . ALA A 1 396 ? -11.548 3.070 9.911 1.00 79.81 396 ALA A C 1
ATOM 3034 O O . ALA A 1 396 ? -12.654 3.520 9.586 1.00 79.81 396 ALA A O 1
ATOM 3035 N N . TYR A 1 397 ? -10.400 3.579 9.452 1.00 66.69 397 TYR A N 1
ATOM 3036 C CA . TYR A 1 397 ? -10.316 4.775 8.603 1.00 66.69 397 TYR A CA 1
ATOM 3037 C C . TYR A 1 397 ? -9.353 4.652 7.422 1.00 66.69 397 TYR A C 1
ATOM 3039 O O . TYR A 1 397 ? -8.184 4.267 7.646 1.00 66.69 397 TYR A O 1
#

Sequence (397 aa):
MKMRKYAALLLPLLLMLCSVNSFVAAAEPALTVTKSAAYATDCPANSNLIVALYQNERLVGTKIYIGTGTIQGNYTQDLEEALTHSDSIKTFLWDISTLTPLIPCFSSRIADLPEEPTEKPERVLTLFFSCTGNTHTLAEKIHTAAGGDMAEIIPAEPYTSADLNYNDNSCRANQELNSDARPAIEPLEVDVTQYDVILLGYPIWWGQCPPVVRTFLDSYDLSGKTILPFCTSGSTGISGSLSKIRELAPDSTVTDGFRGTSSTGTAQIDEWLRDNHFTEAVFMRMKLAAANGDIIVKLEQNNAAKNLAAMLPLDLNFSDYNNTEKIAYPPEEIDISNTTPGTAPKAGDLTIYAPWGNLALFYKDWSYSSSLIPLGRIESGAERIPALDGTIRAEAY